Protein AF-A0A6I5YPB0-F1 (afdb_monomer_lite)

Foldseek 3Di:
DCVQQQLVLQVQADPVRAGHADPQGQIGSNRHHPVQQCVLCVLLVHHDDPVCCRPPRVSVSSSSVSQLVVLCVVPVASLSSQQDSVVDDVCVVVCHTQNVLVVCCVVPNDDSLVRGDPVSNVSSQSSCVSVVNHDPRDCQQAPPLVVQLVVLVVCCVVVVNDPVRSVVSNVVSVVSRVVSVVVLVVLQVVLLVQQVVQCVVCPLPLQDSCSSPPSLVSHDPVSNVVSNVSNPVSNVVVVVVLQADPPDPVLLVLLLCCLQQVPVSLVDDCVVCCRVHDPVSSVVSVVSSVLCVPLNVLVSVLLSVLCVVVCVVVVNDDDSSLSSLLSVQLSVQLCVVCVSPVHDDDSVSSVVSNCQQQPWAWADDPPDDTDTDGQSPADPPRQDWLVRGPPVLLVVLQVVCCVVPVRDGDDRVSSRVVCCVRHHHRD

Structure (mmCIF, N/CA/C/O backbone):
data_AF-A0A6I5YPB0-F1
#
_entry.id   AF-A0A6I5YPB0-F1
#
loop_
_atom_site.group_PDB
_atom_site.id
_atom_site.type_symbol
_atom_site.label_atom_id
_atom_site.label_alt_id
_atom_site.label_comp_id
_atom_site.label_asym_id
_atom_site.label_entity_id
_atom_site.label_seq_id
_atom_site.pdbx_PDB_ins_code
_atom_site.Cartn_x
_atom_site.Cartn_y
_atom_site.Cartn_z
_atom_site.occupancy
_atom_site.B_iso_or_equiv
_atom_site.auth_seq_id
_atom_site.auth_comp_id
_atom_site.auth_asym_id
_atom_site.auth_atom_id
_atom_site.pdbx_PDB_model_num
ATOM 1 N N . MET A 1 1 ? 25.746 8.064 -40.274 1.00 67.19 1 MET A N 1
ATOM 2 C CA . MET A 1 1 ? 26.489 7.839 -39.007 1.00 67.19 1 MET A CA 1
ATOM 3 C C . MET A 1 1 ? 27.954 7.480 -39.244 1.00 67.19 1 MET A C 1
ATOM 5 O O . MET A 1 1 ? 28.803 8.087 -38.612 1.00 67.19 1 MET A O 1
ATOM 9 N N . PHE A 1 2 ? 28.279 6.560 -40.158 1.00 75.19 2 PHE A N 1
ATOM 10 C CA . PHE A 1 2 ? 29.669 6.166 -40.417 1.00 75.19 2 PHE A CA 1
ATOM 11 C C . PHE A 1 2 ? 30.533 7.300 -41.015 1.00 75.19 2 PHE A C 1
ATOM 13 O O . PHE A 1 2 ? 31.478 7.748 -40.372 1.00 75.19 2 PHE A O 1
ATOM 20 N N . THR A 1 3 ? 30.154 7.856 -42.171 1.00 72.06 3 THR A N 1
ATOM 21 C CA . THR A 1 3 ? 30.934 8.895 -42.883 1.00 72.06 3 THR A CA 1
ATOM 22 C C . THR A 1 3 ? 31.117 10.195 -42.097 1.00 72.06 3 THR A C 1
ATOM 24 O O . THR A 1 3 ? 32.175 10.807 -42.147 1.00 72.06 3 THR A O 1
ATOM 27 N N . HIS A 1 4 ? 30.099 10.610 -41.343 1.00 68.31 4 HIS A N 1
ATOM 28 C CA . HIS A 1 4 ? 30.107 11.874 -40.592 1.00 68.31 4 HIS A CA 1
ATOM 29 C C . HIS A 1 4 ? 30.529 11.709 -39.123 1.00 68.31 4 HIS A C 1
ATOM 31 O O . HIS A 1 4 ? 30.942 12.673 -38.483 1.00 68.31 4 HIS A O 1
ATOM 37 N N . GLY A 1 5 ? 30.430 10.490 -38.584 1.00 76.38 5 GLY A N 1
ATOM 38 C CA . GLY A 1 5 ? 30.733 10.184 -37.188 1.00 76.38 5 GLY A CA 1
ATOM 39 C C . GLY A 1 5 ? 32.064 9.458 -37.012 1.00 76.38 5 GLY A C 1
ATOM 40 O O . GLY A 1 5 ? 32.921 9.965 -36.302 1.00 76.38 5 GLY A O 1
ATOM 41 N N . ILE A 1 6 ? 32.250 8.301 -37.658 1.00 86.81 6 ILE A N 1
ATOM 42 C CA . ILE A 1 6 ? 33.426 7.427 -37.485 1.00 86.81 6 ILE A CA 1
ATOM 43 C C . ILE A 1 6 ? 34.633 7.953 -38.271 1.00 86.81 6 ILE A C 1
ATOM 45 O O . ILE A 1 6 ? 35.666 8.246 -37.678 1.00 86.81 6 ILE A O 1
ATOM 49 N N . VAL A 1 7 ? 34.500 8.142 -39.588 1.00 86.25 7 VAL A N 1
ATOM 50 C CA . VAL A 1 7 ? 35.623 8.521 -40.476 1.00 86.25 7 VAL A CA 1
ATOM 51 C C . VAL A 1 7 ? 36.384 9.770 -39.990 1.00 86.25 7 VAL A C 1
ATOM 53 O O . VAL A 1 7 ? 37.617 9.748 -39.963 1.00 86.25 7 VAL A O 1
ATOM 56 N N . PRO A 1 8 ? 35.717 10.844 -39.517 1.00 83.94 8 PRO A N 1
ATOM 57 C CA . PRO A 1 8 ? 36.418 12.032 -39.033 1.00 83.94 8 PRO A CA 1
ATOM 58 C C . PRO A 1 8 ? 37.104 11.856 -37.667 1.00 83.94 8 PRO A C 1
ATOM 60 O O . PRO A 1 8 ? 37.875 12.727 -37.266 1.00 83.94 8 PRO A O 1
ATOM 63 N N . ILE A 1 9 ? 36.784 10.796 -36.917 1.00 89.31 9 ILE A N 1
ATOM 64 C CA . ILE A 1 9 ? 37.477 10.422 -35.671 1.00 89.31 9 ILE A CA 1
ATOM 65 C C . ILE A 1 9 ? 38.691 9.559 -35.995 1.00 89.31 9 ILE A C 1
ATOM 67 O O . ILE A 1 9 ? 39.749 9.772 -35.412 1.00 89.31 9 ILE A O 1
ATOM 71 N N . GLU A 1 10 ? 38.541 8.630 -36.941 1.00 89.19 10 GLU A N 1
ATOM 72 C CA . GLU A 1 10 ? 39.616 7.735 -37.367 1.00 89.19 10 GLU A CA 1
ATOM 73 C C . GLU A 1 10 ? 40.774 8.492 -38.021 1.00 89.19 10 GLU A C 1
ATOM 75 O O . GLU A 1 10 ? 41.936 8.146 -37.815 1.00 89.19 10 GLU A O 1
ATOM 80 N N . GLY A 1 11 ? 40.474 9.550 -38.786 1.00 83.00 11 GLY A N 1
ATOM 81 C CA . GLY A 1 11 ? 41.483 10.494 -39.279 1.00 83.00 11 GLY A CA 1
ATOM 82 C C . GLY A 1 11 ? 42.599 9.841 -40.102 1.00 83.00 11 GLY A C 1
ATOM 83 O O . GLY A 1 11 ? 43.700 10.377 -40.187 1.00 83.00 11 GLY A O 1
ATOM 84 N N . GLY A 1 12 ? 42.333 8.675 -40.695 1.00 85.69 12 GLY A N 1
ATOM 85 C CA . GLY A 1 12 ? 43.351 7.792 -41.258 1.00 85.69 12 GLY A CA 1
ATOM 86 C C . GLY A 1 12 ? 43.880 8.182 -42.640 1.00 85.69 12 GLY A C 1
ATOM 87 O O . GLY A 1 12 ? 44.481 7.348 -43.317 1.00 85.69 12 GLY A O 1
ATOM 88 N N . THR A 1 13 ? 43.679 9.436 -43.050 1.00 87.06 13 THR A N 1
ATOM 89 C CA . THR A 1 13 ? 44.161 10.004 -44.314 1.00 87.06 13 THR A CA 1
ATOM 90 C C . THR A 1 13 ? 45.046 11.215 -44.020 1.00 87.06 13 THR A C 1
ATOM 92 O O . THR A 1 13 ? 44.623 12.171 -43.372 1.00 87.06 13 THR A O 1
ATOM 95 N N . GLY A 1 14 ? 46.296 11.181 -44.485 1.00 80.62 14 GLY A N 1
ATOM 96 C CA . GLY A 1 14 ? 47.261 12.267 -44.329 1.00 80.62 14 GLY A CA 1
ATOM 97 C C . GLY A 1 14 ? 46.956 13.479 -45.217 1.00 80.62 14 GLY A C 1
ATOM 98 O O . GLY A 1 14 ? 46.127 13.424 -46.120 1.00 80.62 14 GLY A O 1
ATOM 99 N N . LYS A 1 15 ? 47.684 14.584 -44.998 1.00 79.00 15 LYS A N 1
ATOM 100 C CA . LYS A 1 15 ? 47.468 15.882 -45.682 1.00 79.00 15 LYS A CA 1
ATOM 101 C C . LYS A 1 15 ? 47.541 15.836 -47.217 1.00 79.00 15 LYS A C 1
ATOM 103 O O . LYS A 1 15 ? 47.048 16.739 -47.876 1.00 79.00 15 LYS A O 1
ATOM 108 N N . ASN A 1 16 ? 48.175 14.814 -47.775 1.00 78.50 16 ASN A N 1
ATOM 109 C CA . ASN A 1 16 ? 48.358 14.573 -49.209 1.00 78.50 16 ASN A CA 1
ATOM 110 C C . ASN A 1 16 ? 47.563 13.354 -49.719 1.00 78.50 16 ASN A C 1
ATOM 112 O O . ASN A 1 16 ? 47.864 12.836 -50.790 1.00 78.50 16 ASN A O 1
ATOM 116 N N . GLY A 1 17 ? 46.586 12.868 -48.950 1.00 76.19 17 GLY A N 1
ATOM 117 C CA . GLY A 1 17 ? 45.724 11.751 -49.343 1.00 76.19 17 GLY A CA 1
ATOM 118 C C . GLY A 1 17 ? 46.291 10.356 -49.058 1.00 76.19 17 GLY A C 1
ATOM 119 O O . GLY A 1 17 ? 45.617 9.366 -49.325 1.00 76.19 17 GLY A O 1
ATOM 120 N N . GLN A 1 18 ? 47.502 10.247 -48.503 1.00 86.25 18 GLN A N 1
ATOM 121 C CA . GLN A 1 18 ? 48.101 8.952 -48.163 1.00 86.25 18 GLN A CA 1
ATOM 122 C C . GLN A 1 18 ? 47.405 8.285 -46.970 1.00 86.25 18 GLN A C 1
ATOM 124 O O . GLN A 1 18 ? 46.996 8.957 -46.022 1.00 86.25 18 GLN A O 1
ATOM 129 N N . PHE A 1 19 ? 47.330 6.958 -46.970 1.00 93.38 19 PHE A N 1
ATOM 130 C CA . PHE A 1 19 ? 46.773 6.218 -45.840 1.00 93.38 19 PHE A CA 1
ATOM 131 C C . PHE A 1 19 ? 47.723 6.247 -44.645 1.00 93.38 19 PHE A C 1
ATOM 133 O O . PHE A 1 19 ? 48.928 6.030 -44.777 1.00 93.38 19 PHE A O 1
ATOM 140 N N . LEU A 1 20 ? 47.167 6.485 -43.463 1.00 93.38 20 LEU A N 1
ATOM 141 C CA . LEU A 1 20 ? 47.879 6.397 -42.197 1.00 93.38 20 LEU A CA 1
ATOM 142 C C . LEU A 1 20 ? 47.667 5.015 -41.579 1.00 93.38 20 LEU A C 1
ATOM 144 O O . LEU A 1 20 ? 46.605 4.406 -41.728 1.00 93.38 20 LEU A O 1
ATOM 148 N N . THR A 1 21 ? 48.692 4.529 -40.879 1.00 93.00 21 THR A N 1
ATOM 149 C CA . THR A 1 21 ? 48.624 3.287 -40.102 1.00 93.00 21 THR A CA 1
ATOM 150 C C . THR A 1 21 ? 48.736 3.608 -38.615 1.00 93.00 21 THR A C 1
ATOM 152 O O . THR A 1 21 ? 49.686 4.283 -38.214 1.00 93.00 21 THR A O 1
ATOM 155 N N . SER A 1 22 ? 47.788 3.152 -37.794 1.00 89.50 22 SER A N 1
ATOM 156 C CA . SER A 1 22 ? 47.845 3.365 -36.343 1.00 89.50 22 SER A CA 1
ATOM 157 C C . SER A 1 22 ? 48.961 2.541 -35.688 1.00 89.50 22 SER A C 1
ATOM 159 O O . SER A 1 22 ? 49.392 1.530 -36.246 1.00 89.50 22 SER A O 1
ATOM 161 N N . PRO A 1 23 ? 49.379 2.875 -34.450 1.00 87.06 23 PRO A N 1
ATOM 162 C CA . PRO A 1 23 ? 50.324 2.052 -33.689 1.00 87.06 23 PRO A CA 1
ATOM 163 C C . PRO A 1 23 ? 49.866 0.598 -33.487 1.00 87.06 23 PRO A C 1
ATOM 165 O O . PRO A 1 23 ? 50.692 -0.289 -33.294 1.00 87.06 23 PRO A O 1
ATOM 168 N N . LYS A 1 24 ? 48.549 0.350 -33.531 1.00 84.38 24 LYS A N 1
ATOM 169 C CA . LYS A 1 24 ? 47.941 -0.985 -33.417 1.00 84.38 24 LYS A CA 1
ATOM 170 C C . LYS A 1 24 ? 47.823 -1.698 -34.777 1.00 84.38 24 LYS A C 1
ATOM 172 O O . LYS A 1 24 ? 47.435 -2.860 -34.809 1.00 84.38 24 LYS A O 1
ATOM 177 N N . GLY A 1 25 ? 48.172 -1.034 -35.882 1.00 89.38 25 GLY A N 1
ATOM 178 C CA . GLY A 1 25 ? 48.197 -1.604 -37.232 1.00 89.38 25 GLY A CA 1
ATOM 179 C C . GLY A 1 25 ? 46.930 -1.387 -38.064 1.00 89.38 25 GLY A C 1
ATOM 180 O O . GLY A 1 25 ? 46.803 -2.007 -39.116 1.00 89.38 25 GLY A O 1
ATOM 181 N N . ALA A 1 26 ? 46.001 -0.537 -37.620 1.00 91.56 26 ALA A N 1
ATOM 182 C CA . ALA A 1 26 ? 44.804 -0.166 -38.382 1.00 91.56 26 ALA A CA 1
ATOM 183 C C . ALA A 1 26 ? 45.164 0.742 -39.568 1.00 91.56 26 ALA A C 1
ATOM 185 O O . ALA A 1 26 ? 46.034 1.590 -39.404 1.00 91.56 26 ALA A O 1
ATOM 186 N N . ILE A 1 27 ? 44.533 0.586 -40.739 1.00 94.12 27 ILE A N 1
ATOM 187 C CA . ILE A 1 27 ? 44.989 1.234 -41.985 1.00 94.12 27 ILE A CA 1
ATOM 188 C C . ILE A 1 27 ? 43.887 2.055 -42.654 1.00 94.12 27 ILE A C 1
ATOM 190 O O . ILE A 1 27 ? 42.758 1.586 -42.819 1.00 94.12 27 ILE A O 1
ATOM 194 N N . GLY A 1 28 ? 44.266 3.240 -43.140 1.00 93.12 28 GLY A N 1
ATOM 195 C CA . GLY A 1 28 ? 43.481 4.025 -44.090 1.00 93.12 28 GLY A CA 1
ATOM 196 C C . GLY A 1 28 ? 42.329 4.809 -43.461 1.00 93.12 28 GLY A C 1
ATOM 197 O O . GLY A 1 28 ? 42.215 4.843 -42.236 1.00 93.12 28 GLY A O 1
ATOM 198 N N . PRO A 1 29 ? 41.482 5.461 -44.275 1.00 89.50 29 PRO A N 1
ATOM 199 C CA . PRO A 1 29 ? 40.473 6.425 -43.826 1.00 89.50 29 PRO A CA 1
ATOM 200 C C . PRO A 1 29 ? 39.497 5.877 -42.781 1.00 89.50 29 PRO A C 1
ATOM 202 O O . PRO A 1 29 ? 39.065 6.624 -41.907 1.00 89.50 29 PRO A O 1
ATOM 205 N N . ALA A 1 30 ? 39.165 4.587 -42.843 1.00 93.94 30 ALA A N 1
ATOM 206 C CA . ALA A 1 30 ? 38.279 3.938 -41.883 1.00 93.94 30 ALA A CA 1
ATOM 207 C C . ALA A 1 30 ? 39.012 3.243 -40.721 1.00 93.94 30 ALA A C 1
ATOM 209 O O . ALA A 1 30 ? 38.348 2.678 -39.852 1.00 93.94 30 ALA A O 1
ATOM 210 N N . GLN A 1 31 ? 40.353 3.243 -40.723 1.00 94.38 31 GLN A N 1
ATOM 211 C CA . GLN A 1 31 ? 41.203 2.551 -39.745 1.00 94.38 31 GLN A CA 1
ATOM 212 C C . GLN A 1 31 ? 40.743 1.103 -39.500 1.00 94.38 31 GLN A C 1
ATOM 214 O O . GLN A 1 31 ? 40.580 0.638 -38.372 1.00 94.38 31 GLN A O 1
ATOM 219 N N . VAL A 1 32 ? 40.532 0.356 -40.583 1.00 92.56 32 VAL A N 1
ATOM 220 C CA . VAL A 1 32 ? 40.175 -1.063 -40.490 1.00 92.56 32 VAL A CA 1
ATOM 221 C C . VAL A 1 32 ? 41.425 -1.862 -40.108 1.00 92.56 32 VAL A C 1
ATOM 223 O O . VAL A 1 32 ? 42.528 -1.561 -40.557 1.00 92.56 32 VAL A O 1
ATOM 226 N N . MET A 1 33 ? 41.274 -2.870 -39.247 1.00 92.94 33 MET A N 1
ATOM 227 C CA . MET A 1 33 ? 42.373 -3.755 -38.848 1.00 92.94 33 MET A CA 1
ATOM 228 C C . MET A 1 33 ? 42.638 -4.821 -39.924 1.00 92.94 33 MET A C 1
ATOM 230 O O . MET A 1 33 ? 41.672 -5.388 -40.438 1.00 92.94 33 MET A O 1
ATOM 234 N N . PRO A 1 34 ? 43.900 -5.216 -40.191 1.00 92.12 34 PRO A N 1
ATOM 235 C CA . PRO A 1 34 ? 44.216 -6.255 -41.176 1.00 92.12 34 PRO A CA 1
ATOM 236 C C . PRO A 1 34 ? 43.495 -7.584 -40.922 1.00 92.12 34 PRO A C 1
ATOM 238 O O . PRO A 1 34 ? 43.039 -8.222 -41.862 1.00 92.12 34 PRO A O 1
ATOM 241 N N . GLY A 1 35 ? 43.330 -7.976 -39.653 1.00 89.81 35 GLY A N 1
ATOM 242 C CA . GLY A 1 35 ? 42.583 -9.185 -39.286 1.00 89.81 35 GLY A CA 1
ATOM 243 C C . GLY A 1 35 ? 41.067 -9.079 -39.501 1.00 89.81 35 GLY A C 1
ATOM 244 O O . GLY A 1 35 ? 40.408 -10.093 -39.694 1.00 89.81 35 GLY A O 1
ATOM 245 N N . THR A 1 36 ? 40.511 -7.864 -39.500 1.00 89.88 36 THR A N 1
ATOM 246 C CA . THR A 1 36 ? 39.080 -7.600 -39.740 1.00 89.88 36 THR A CA 1
ATOM 247 C C . THR A 1 36 ? 38.774 -7.425 -41.225 1.00 89.88 36 THR A C 1
ATOM 249 O O . THR A 1 36 ? 37.665 -7.708 -41.671 1.00 89.88 36 THR A O 1
ATOM 252 N N . ALA A 1 37 ? 39.747 -6.952 -41.999 1.00 93.31 37 ALA A N 1
ATOM 253 C CA . ALA A 1 37 ? 39.546 -6.493 -43.364 1.00 93.31 37 ALA A CA 1
ATOM 254 C C . ALA A 1 37 ? 38.980 -7.571 -44.329 1.00 93.31 37 ALA A C 1
ATOM 256 O O . ALA A 1 37 ? 38.069 -7.236 -45.091 1.00 93.31 37 ALA A O 1
ATOM 257 N N . PRO A 1 38 ? 39.380 -8.862 -44.260 1.00 94.69 38 PRO A N 1
ATOM 258 C CA . PRO A 1 38 ? 38.758 -9.916 -45.068 1.00 94.69 38 PRO A CA 1
ATOM 259 C C . PRO A 1 38 ? 37.281 -10.165 -44.728 1.00 94.69 38 PRO A C 1
ATOM 261 O O . PRO A 1 38 ? 36.459 -10.352 -45.626 1.00 94.69 38 PRO A O 1
ATOM 264 N N . GLU A 1 39 ? 36.918 -10.143 -43.440 1.00 92.88 39 GLU A N 1
ATOM 265 C CA . GLU A 1 39 ? 35.519 -10.278 -43.011 1.00 92.88 39 GLU A CA 1
ATOM 266 C C . GLU A 1 39 ? 34.701 -9.060 -43.457 1.00 92.88 39 GLU A C 1
ATOM 268 O O . GLU A 1 39 ? 33.607 -9.206 -43.999 1.00 92.88 39 GLU A O 1
ATOM 273 N N . ALA A 1 40 ? 35.256 -7.860 -43.281 1.00 93.06 40 ALA A N 1
ATOM 274 C CA . ALA A 1 40 ? 34.640 -6.607 -43.695 1.00 93.06 40 ALA A CA 1
ATOM 275 C C . ALA A 1 40 ? 34.367 -6.558 -45.206 1.00 93.06 40 ALA A C 1
ATOM 277 O O . ALA A 1 40 ? 33.288 -6.134 -45.611 1.00 93.06 40 ALA A O 1
ATOM 278 N N . ALA A 1 41 ? 35.287 -7.058 -46.039 1.00 93.56 41 ALA A N 1
ATOM 279 C CA . ALA A 1 41 ? 35.070 -7.155 -47.482 1.00 93.56 41 ALA A CA 1
ATOM 280 C C . ALA A 1 41 ? 33.888 -8.078 -47.814 1.00 93.56 41 ALA A C 1
ATOM 282 O O . ALA A 1 41 ? 33.017 -7.703 -48.597 1.00 93.56 41 ALA A O 1
ATOM 283 N N . LYS A 1 42 ? 33.786 -9.235 -47.142 1.00 92.81 42 LYS A N 1
ATOM 284 C CA . LYS A 1 42 ? 32.639 -10.143 -47.292 1.00 92.81 42 LYS A CA 1
ATOM 285 C C . LYS A 1 42 ? 31.323 -9.476 -46.881 1.00 92.81 42 LYS A C 1
ATOM 287 O O . LYS A 1 42 ? 30.326 -9.634 -47.580 1.00 92.81 42 LYS A O 1
ATOM 292 N N . LEU A 1 43 ? 31.315 -8.732 -45.773 1.00 87.81 43 LEU A N 1
ATOM 293 C CA . LEU A 1 43 ? 30.141 -7.981 -45.304 1.00 87.81 43 LEU A CA 1
ATOM 294 C C . LEU A 1 43 ? 29.737 -6.873 -46.285 1.00 87.81 43 LEU A C 1
ATOM 296 O O . LEU A 1 43 ? 28.549 -6.630 -46.467 1.00 87.81 43 LEU A O 1
ATOM 300 N N . ALA A 1 44 ? 30.714 -6.243 -46.939 1.00 85.94 44 ALA A N 1
ATOM 301 C CA . ALA A 1 44 ? 30.501 -5.228 -47.968 1.00 85.94 44 ALA A CA 1
ATOM 302 C C . ALA A 1 44 ? 30.072 -5.813 -49.330 1.00 85.94 44 ALA A C 1
ATOM 304 O O . ALA A 1 44 ? 29.805 -5.056 -50.259 1.00 85.94 44 ALA A O 1
ATOM 305 N N . GLY A 1 45 ? 30.034 -7.144 -49.483 1.00 88.00 45 GLY A N 1
ATOM 306 C CA . GLY A 1 45 ? 29.764 -7.797 -50.768 1.00 88.00 45 GLY A CA 1
ATOM 307 C C . GLY A 1 45 ? 30.911 -7.671 -51.780 1.00 88.00 45 GLY A C 1
ATOM 308 O O . GLY A 1 45 ? 30.690 -7.799 -52.982 1.00 88.00 45 GLY A O 1
ATOM 309 N N . LEU A 1 46 ? 32.134 -7.417 -51.309 1.00 91.94 46 LEU A N 1
ATOM 310 C CA . LEU A 1 46 ? 33.333 -7.230 -52.123 1.00 91.94 46 LEU A CA 1
ATOM 311 C C . LEU A 1 46 ? 34.260 -8.449 -52.023 1.00 91.94 46 LEU A C 1
ATOM 313 O O . LEU A 1 46 ? 34.360 -9.106 -50.986 1.00 91.94 46 LEU A O 1
ATOM 317 N N . SER A 1 47 ? 34.985 -8.738 -53.105 1.00 94.38 47 SER A N 1
ATOM 318 C CA . SER A 1 47 ? 36.083 -9.713 -53.062 1.00 94.38 47 SER A CA 1
ATOM 319 C C . SER A 1 47 ? 37.279 -9.109 -52.332 1.00 94.38 47 SER A C 1
ATOM 321 O O . SER A 1 47 ? 37.661 -7.985 -52.647 1.00 94.38 47 SER A O 1
ATOM 323 N N . TRP A 1 48 ? 37.867 -9.850 -51.387 1.00 96.62 48 TRP A N 1
ATOM 324 C CA . TRP A 1 48 ? 39.027 -9.388 -50.623 1.00 96.62 48 TRP A CA 1
ATOM 325 C C . TRP A 1 48 ? 40.227 -9.089 -51.534 1.00 96.62 48 TRP A C 1
ATOM 327 O O . TRP A 1 48 ? 40.720 -9.973 -52.230 1.00 96.62 48 TRP A O 1
ATOM 337 N N . ASP A 1 49 ? 40.706 -7.848 -51.476 1.00 96.62 49 ASP A N 1
ATOM 338 C CA . ASP A 1 49 ? 41.867 -7.345 -52.204 1.00 96.62 49 ASP A CA 1
ATOM 339 C C . ASP A 1 49 ? 42.754 -6.537 -51.238 1.00 96.62 49 ASP A C 1
ATOM 341 O O . ASP A 1 49 ? 42.394 -5.440 -50.798 1.00 96.62 49 ASP A O 1
ATOM 345 N N . GLU A 1 50 ? 43.910 -7.101 -50.870 1.00 95.44 50 GLU A N 1
ATOM 346 C CA . GLU A 1 50 ? 44.834 -6.471 -49.919 1.00 95.44 50 GLU A CA 1
ATOM 347 C C . GLU A 1 50 ? 45.463 -5.187 -50.481 1.00 95.44 50 GLU A C 1
ATOM 349 O O . GLU A 1 50 ? 45.714 -4.240 -49.729 1.00 95.44 50 GLU A O 1
ATOM 354 N N . GLN A 1 51 ? 45.700 -5.130 -51.793 1.00 95.19 51 GLN A N 1
ATOM 355 C CA . GLN A 1 51 ? 46.276 -3.951 -52.422 1.00 95.19 51 GLN A CA 1
ATOM 356 C C . GLN A 1 51 ? 45.281 -2.792 -52.337 1.00 95.19 51 GLN A C 1
ATOM 358 O O . GLN A 1 51 ? 45.621 -1.736 -51.802 1.00 95.19 51 GLN A O 1
ATOM 363 N N . LYS A 1 52 ? 44.025 -3.011 -52.744 1.00 94.06 52 LYS A N 1
ATOM 364 C CA . LYS 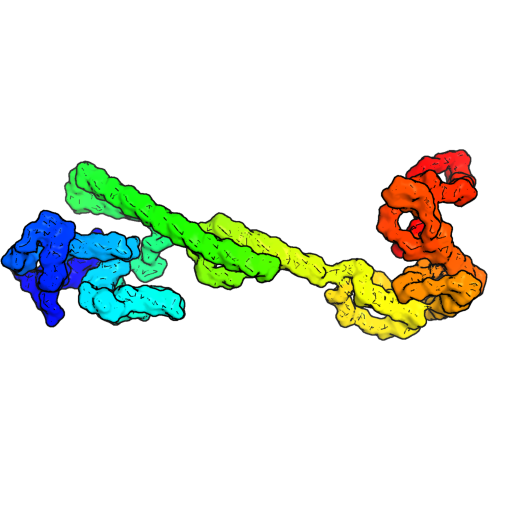A 1 52 ? 42.964 -1.995 -52.632 1.00 94.06 52 LYS A CA 1
ATOM 365 C C . LYS A 1 52 ? 42.677 -1.601 -51.191 1.00 94.06 52 LYS A C 1
ATOM 367 O O . LYS A 1 52 ? 42.499 -0.422 -50.913 1.00 94.06 52 LYS A O 1
ATOM 372 N N . TYR A 1 53 ? 42.712 -2.539 -50.249 1.00 96.06 53 TYR A N 1
ATOM 373 C CA . TYR A 1 53 ? 42.594 -2.224 -48.823 1.00 96.06 53 TYR A CA 1
ATOM 374 C C . TYR A 1 53 ? 43.625 -1.187 -48.341 1.00 96.06 53 TYR A C 1
ATOM 376 O O . TYR A 1 53 ? 43.304 -0.367 -47.474 1.00 96.06 53 TYR A O 1
ATOM 384 N N . ARG A 1 54 ? 44.837 -1.195 -48.914 1.00 94.19 54 ARG A N 1
ATOM 385 C CA . ARG A 1 54 ? 45.944 -0.297 -48.549 1.00 94.19 54 ARG A CA 1
ATOM 386 C C . ARG A 1 54 ? 46.043 0.963 -49.408 1.00 94.19 54 ARG A C 1
ATOM 388 O O . ARG A 1 54 ? 46.720 1.896 -48.984 1.00 94.19 54 ARG A O 1
ATOM 395 N N . THR A 1 55 ? 45.432 0.993 -50.594 1.00 89.31 55 THR A N 1
ATOM 396 C CA . THR A 1 55 ? 45.637 2.090 -51.559 1.00 89.31 55 THR A CA 1
ATOM 397 C C . THR A 1 55 ? 44.360 2.724 -52.102 1.00 89.31 55 THR A C 1
ATOM 399 O O . THR A 1 55 ? 44.432 3.823 -52.643 1.00 89.31 55 THR A O 1
ATOM 402 N N . ASP A 1 56 ? 43.205 2.066 -51.997 1.00 93.06 56 ASP A N 1
ATOM 403 C CA . ASP A 1 56 ? 41.936 2.542 -52.553 1.00 93.06 56 ASP A CA 1
ATOM 404 C C . ASP A 1 56 ? 41.019 3.083 -51.448 1.00 93.06 56 ASP A C 1
ATOM 406 O O . ASP A 1 56 ? 40.588 2.371 -50.536 1.00 93.06 56 ASP A O 1
ATOM 410 N N . HIS A 1 57 ? 40.732 4.383 -51.530 1.00 90.00 57 HIS A N 1
ATOM 411 C CA . HIS A 1 57 ? 39.945 5.110 -50.536 1.00 90.00 57 HIS A CA 1
ATOM 412 C C . HIS A 1 57 ? 38.502 4.607 -50.439 1.00 90.00 57 HIS A C 1
ATOM 414 O O . HIS A 1 57 ? 37.987 4.433 -49.335 1.00 90.00 57 HIS A O 1
ATOM 420 N N . GLY A 1 58 ? 37.853 4.356 -51.579 1.00 84.88 58 GLY A N 1
ATOM 421 C CA . GLY A 1 58 ? 36.471 3.880 -51.614 1.00 84.88 58 GLY A CA 1
ATOM 422 C C . GLY A 1 58 ? 36.353 2.470 -51.046 1.00 84.88 58 GLY A C 1
ATOM 423 O O . GLY A 1 58 ? 35.460 2.194 -50.248 1.00 84.88 58 GLY A O 1
ATOM 424 N N . TYR A 1 59 ? 37.307 1.606 -51.384 1.00 91.69 59 TYR A N 1
ATOM 425 C CA . TYR A 1 59 ? 37.382 0.246 -50.877 1.00 91.69 59 TYR A CA 1
ATOM 426 C C . TYR A 1 59 ? 37.572 0.239 -49.353 1.00 91.69 59 TYR A C 1
ATOM 428 O O . TYR A 1 59 ? 36.788 -0.381 -48.640 1.00 91.69 59 TYR A O 1
ATOM 436 N N . ASN A 1 60 ? 38.542 0.988 -48.816 1.00 95.62 60 ASN A N 1
ATOM 437 C CA . ASN A 1 60 ? 38.778 1.041 -47.367 1.00 95.62 60 ASN A CA 1
ATOM 438 C C . ASN A 1 60 ? 37.560 1.577 -46.585 1.00 95.62 60 ASN A C 1
ATOM 440 O O . ASN A 1 60 ? 37.201 1.013 -45.548 1.00 95.62 60 ASN A O 1
ATOM 444 N N . LEU A 1 61 ? 36.881 2.605 -47.109 1.00 91.44 61 LEU A N 1
ATOM 445 C CA . LEU A 1 61 ? 35.643 3.117 -46.518 1.00 91.44 61 LEU A CA 1
ATOM 446 C C . LEU A 1 61 ? 34.507 2.093 -46.543 1.00 91.44 61 LEU A C 1
ATOM 448 O O . LEU A 1 61 ? 33.856 1.912 -45.517 1.00 91.44 61 LEU A O 1
ATOM 452 N N . ALA A 1 62 ? 34.296 1.396 -47.664 1.00 88.25 62 ALA A N 1
ATOM 453 C CA . ALA A 1 62 ? 33.251 0.379 -47.783 1.00 88.25 62 ALA A CA 1
ATOM 454 C C . ALA A 1 62 ? 33.443 -0.761 -46.769 1.00 88.25 62 ALA A C 1
ATOM 456 O O . ALA A 1 62 ? 32.482 -1.240 -46.167 1.00 88.25 62 ALA A O 1
ATOM 457 N N . LEU A 1 63 ? 34.696 -1.161 -46.526 1.00 95.19 63 LEU A N 1
ATOM 458 C CA . LEU A 1 63 ? 35.036 -2.156 -45.510 1.00 95.19 63 LEU A CA 1
ATOM 459 C C . LEU A 1 63 ? 34.678 -1.657 -44.103 1.00 95.19 63 LEU A C 1
ATOM 461 O O . LEU A 1 63 ? 34.022 -2.366 -43.337 1.00 95.19 63 LEU A O 1
ATOM 465 N N . GLY A 1 64 ? 35.085 -0.435 -43.758 1.00 93.12 64 GLY A N 1
ATOM 466 C CA . GLY A 1 64 ? 34.766 0.151 -42.458 1.00 93.12 64 GLY A CA 1
ATOM 467 C C . GLY A 1 64 ? 33.265 0.333 -42.242 1.00 93.12 64 GLY A C 1
ATOM 468 O O . GLY A 1 64 ? 32.750 -0.001 -41.176 1.00 93.12 64 GLY A O 1
ATOM 469 N N . GLU A 1 65 ? 32.543 0.788 -43.264 1.00 89.38 65 GLU A N 1
ATOM 470 C CA . GLU A 1 65 ? 31.098 0.992 -43.199 1.00 89.38 65 GLU A CA 1
ATOM 471 C C . GLU A 1 65 ? 30.362 -0.326 -42.961 1.00 89.38 65 GLU A C 1
ATOM 473 O O . GLU A 1 65 ? 29.541 -0.421 -42.046 1.00 89.38 65 GLU A O 1
ATOM 478 N N . ALA A 1 66 ? 30.713 -1.369 -43.717 1.00 88.44 66 ALA A N 1
ATOM 479 C CA . ALA A 1 66 ? 30.135 -2.696 -43.553 1.00 88.44 66 ALA A CA 1
ATOM 480 C C . ALA A 1 66 ? 30.438 -3.290 -42.168 1.00 88.44 66 ALA A C 1
ATOM 482 O O . ALA A 1 66 ? 29.569 -3.900 -41.536 1.00 88.44 66 ALA A O 1
ATOM 483 N N . TYR A 1 67 ? 31.650 -3.072 -41.653 1.00 93.00 67 TYR A N 1
ATOM 484 C CA . TYR A 1 67 ? 32.008 -3.516 -40.310 1.00 93.00 67 TYR A CA 1
ATOM 485 C C . TYR A 1 67 ? 31.236 -2.750 -39.224 1.00 93.00 67 TYR A C 1
ATOM 487 O O . TYR A 1 67 ? 30.701 -3.370 -38.304 1.00 93.00 67 TYR A O 1
ATOM 495 N N . TYR A 1 68 ? 31.090 -1.427 -39.338 1.00 91.44 68 TYR A N 1
ATOM 496 C CA . TYR A 1 68 ? 30.264 -0.638 -38.418 1.00 91.44 68 TYR A CA 1
ATOM 497 C C . TYR A 1 68 ? 28.790 -1.060 -38.466 1.00 91.44 68 TYR A C 1
ATOM 499 O O . TYR A 1 68 ? 28.168 -1.234 -37.416 1.00 91.44 68 TYR A O 1
ATOM 507 N N . ALA A 1 69 ? 28.244 -1.301 -39.661 1.00 81.50 69 ALA A N 1
ATOM 508 C CA . ALA A 1 69 ? 26.873 -1.769 -39.843 1.00 81.50 69 ALA A CA 1
ATOM 509 C C . ALA A 1 69 ? 26.621 -3.110 -39.130 1.00 81.50 69 ALA A C 1
ATOM 511 O O . ALA A 1 69 ? 25.597 -3.266 -38.462 1.00 81.50 69 ALA A O 1
ATOM 512 N N . LYS A 1 70 ? 27.578 -4.048 -39.175 1.00 87.38 70 LYS A N 1
ATOM 513 C CA . LYS A 1 70 ? 27.521 -5.298 -38.393 1.00 87.38 70 LYS A CA 1
ATOM 514 C C . LYS A 1 70 ? 27.445 -5.027 -36.887 1.00 87.38 70 LYS A C 1
ATOM 516 O O . LYS A 1 70 ? 26.638 -5.651 -36.190 1.00 87.38 70 LYS A O 1
ATOM 521 N N . GLN A 1 71 ? 28.264 -4.111 -36.366 1.00 87.50 71 GLN A N 1
ATOM 522 C CA . GLN A 1 71 ? 28.238 -3.774 -34.937 1.00 87.50 71 GLN A CA 1
ATOM 523 C C . GLN A 1 71 ? 26.910 -3.117 -34.553 1.00 87.50 71 GLN A C 1
ATOM 525 O O . GLN A 1 71 ? 26.320 -3.476 -33.535 1.00 87.50 71 GLN A O 1
ATOM 530 N N . LEU A 1 72 ? 26.388 -2.227 -35.395 1.00 81.75 72 LEU A N 1
ATOM 531 C CA . LEU A 1 72 ? 25.080 -1.614 -35.189 1.00 81.75 72 LEU A CA 1
ATOM 532 C C . LEU A 1 72 ? 23.957 -2.654 -35.173 1.00 81.75 72 LEU A C 1
ATOM 534 O O . LEU A 1 72 ? 23.125 -2.623 -34.271 1.00 81.75 72 LEU A O 1
ATOM 538 N N . ALA A 1 73 ? 23.975 -3.620 -36.092 1.00 73.12 73 ALA A N 1
ATOM 539 C CA . ALA A 1 73 ? 23.026 -4.732 -36.088 1.00 73.12 73 ALA A CA 1
ATOM 540 C C . ALA A 1 73 ? 23.153 -5.611 -34.829 1.00 73.12 73 ALA A C 1
ATOM 542 O O . ALA A 1 73 ? 22.156 -6.110 -34.318 1.00 73.12 73 ALA A O 1
ATOM 543 N N . THR A 1 74 ? 24.371 -5.779 -34.306 1.00 77.12 74 THR A N 1
ATOM 544 C CA . THR A 1 74 ? 24.642 -6.610 -33.122 1.00 77.12 74 THR A CA 1
ATOM 545 C C . THR A 1 74 ? 24.163 -5.963 -31.823 1.00 77.12 74 THR A C 1
ATOM 547 O O . THR A 1 74 ? 23.670 -6.661 -30.940 1.00 77.12 74 THR A O 1
ATOM 550 N N . PHE A 1 75 ? 24.349 -4.650 -31.671 1.00 75.31 75 PHE A N 1
ATOM 551 C CA . PHE A 1 75 ? 24.095 -3.953 -30.405 1.00 75.31 75 PHE A CA 1
ATOM 552 C C . PHE A 1 75 ? 22.816 -3.111 -30.406 1.00 75.31 75 PHE A C 1
ATOM 554 O O . PHE A 1 75 ? 22.324 -2.767 -29.335 1.00 75.31 75 PHE A O 1
ATOM 561 N N . GLY A 1 76 ? 22.279 -2.758 -31.576 1.00 63.00 76 GLY A N 1
ATOM 562 C CA . GLY A 1 76 ? 21.056 -1.961 -31.717 1.00 63.00 76 GLY A CA 1
ATOM 563 C C . GLY A 1 76 ? 21.167 -0.502 -31.251 1.00 63.00 76 GLY A C 1
ATOM 564 O O . GLY A 1 76 ? 20.207 0.250 -31.404 1.00 63.00 76 GLY A O 1
ATOM 565 N N . ASP A 1 77 ? 22.318 -0.094 -30.709 1.00 71.00 77 ASP A N 1
ATOM 566 C CA . ASP A 1 77 ? 22.627 1.268 -30.270 1.00 71.00 77 ASP A CA 1
ATOM 567 C C . ASP A 1 77 ? 23.847 1.821 -31.036 1.00 71.00 77 ASP A C 1
ATOM 569 O O . ASP A 1 77 ? 24.909 1.190 -31.011 1.00 71.00 77 ASP A O 1
ATOM 573 N N . PRO A 1 78 ? 23.746 2.997 -31.687 1.00 75.12 78 PRO A N 1
ATOM 574 C CA . PRO A 1 78 ? 24.861 3.633 -32.388 1.00 75.12 78 PRO A CA 1
ATOM 575 C C . PRO A 1 78 ? 26.099 3.907 -31.530 1.00 75.12 78 PRO A C 1
ATOM 577 O O . PRO A 1 78 ? 27.215 3.811 -32.049 1.00 75.12 78 PRO A O 1
ATOM 580 N N . LEU A 1 79 ? 25.938 4.229 -30.239 1.00 82.81 79 LEU A N 1
ATOM 581 C CA . LEU A 1 79 ? 27.082 4.503 -29.360 1.00 82.81 79 LEU A CA 1
ATOM 582 C C . LEU A 1 79 ? 27.784 3.218 -28.924 1.00 82.81 79 LEU A C 1
ATOM 584 O O . LEU A 1 79 ? 29.012 3.163 -28.906 1.00 82.81 79 LEU A O 1
ATOM 588 N N . MET A 1 80 ? 27.029 2.165 -28.630 1.00 84.62 80 MET A N 1
ATOM 589 C CA . MET A 1 80 ? 27.553 0.816 -28.450 1.00 84.62 80 MET A CA 1
ATOM 590 C C . MET A 1 80 ? 28.233 0.322 -29.732 1.00 84.62 80 MET A C 1
ATOM 592 O O . MET A 1 80 ? 29.342 -0.201 -29.678 1.00 84.62 80 MET A O 1
ATOM 596 N N . ALA A 1 81 ? 27.638 0.540 -30.903 1.00 87.88 81 ALA A N 1
ATOM 597 C CA . ALA A 1 81 ? 28.252 0.175 -32.175 1.00 87.88 81 ALA A CA 1
ATOM 598 C C . ALA A 1 81 ? 29.603 0.877 -32.373 1.00 87.88 81 ALA A C 1
ATOM 600 O O . ALA A 1 81 ? 30.580 0.225 -32.731 1.00 87.88 81 ALA A O 1
ATOM 601 N N . ALA A 1 82 ? 29.687 2.174 -32.058 1.00 89.94 82 ALA A N 1
ATOM 602 C CA . ALA A 1 82 ? 30.932 2.939 -32.106 1.00 89.94 82 ALA A CA 1
ATOM 603 C C . ALA A 1 82 ? 31.958 2.452 -31.068 1.00 89.94 82 ALA A C 1
ATOM 605 O O . ALA A 1 82 ? 33.129 2.269 -31.396 1.00 89.94 82 ALA A O 1
ATOM 606 N N . ALA A 1 83 ? 31.521 2.150 -29.841 1.00 91.19 83 ALA A N 1
ATOM 607 C CA . ALA A 1 83 ? 32.378 1.571 -28.806 1.00 91.19 83 ALA A CA 1
ATOM 608 C C . ALA A 1 83 ? 32.959 0.214 -29.240 1.00 91.19 83 ALA A C 1
ATOM 610 O O . ALA A 1 83 ? 34.134 -0.072 -29.021 1.00 91.19 83 ALA A O 1
ATOM 611 N N . ALA A 1 84 ? 32.136 -0.628 -29.867 1.00 90.25 84 ALA A N 1
ATOM 612 C CA . ALA A 1 84 ? 32.537 -1.934 -30.372 1.00 90.25 84 ALA A CA 1
ATOM 613 C C . ALA A 1 84 ? 33.397 -1.846 -31.641 1.00 90.25 84 ALA A C 1
ATOM 615 O O . ALA A 1 84 ? 34.226 -2.726 -31.871 1.00 90.25 84 ALA A O 1
ATOM 616 N N . TYR A 1 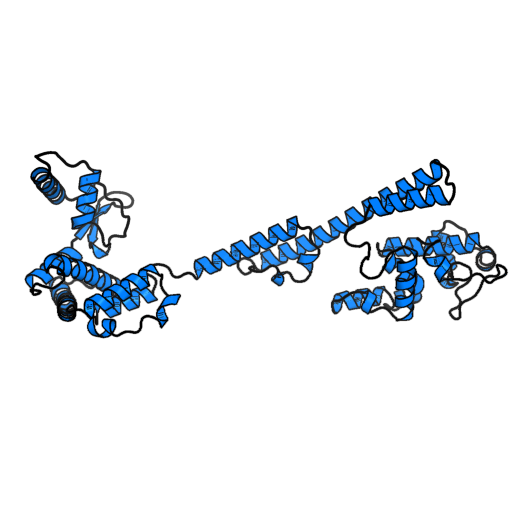85 ? 33.202 -0.810 -32.458 1.00 92.12 85 TYR A N 1
ATOM 617 C CA . TYR A 1 85 ? 34.046 -0.507 -33.610 1.00 92.12 85 TYR A CA 1
ATOM 618 C C . TYR A 1 85 ? 35.462 -0.145 -33.146 1.00 92.12 85 TYR A C 1
ATOM 620 O O . TYR A 1 85 ? 36.418 -0.813 -33.534 1.00 92.12 85 TYR A O 1
ATOM 628 N N . ASN A 1 86 ? 35.577 0.813 -32.219 1.00 92.62 86 ASN A N 1
ATOM 629 C CA . ASN A 1 86 ? 36.853 1.267 -31.661 1.00 92.62 86 ASN A CA 1
ATOM 630 C C . ASN A 1 86 ? 37.603 0.177 -30.878 1.00 92.62 86 ASN A C 1
ATOM 632 O O . ASN A 1 86 ? 38.818 0.046 -31.005 1.00 92.62 86 ASN A O 1
ATOM 636 N N . ALA A 1 87 ? 36.893 -0.620 -30.073 1.00 86.62 87 ALA A N 1
ATOM 637 C CA . ALA A 1 87 ? 37.525 -1.669 -29.273 1.00 86.62 87 ALA A CA 1
ATOM 638 C C . ALA A 1 87 ? 38.125 -2.803 -30.131 1.00 86.62 87 ALA A C 1
ATOM 640 O O . ALA A 1 87 ? 39.029 -3.510 -29.683 1.00 86.62 87 ALA A O 1
ATOM 641 N N . GLY A 1 88 ? 37.634 -2.982 -31.362 1.00 81.25 88 GLY A N 1
ATOM 642 C CA . GLY A 1 88 ? 38.090 -4.024 -32.276 1.00 81.25 88 GLY A CA 1
ATOM 643 C C . GLY A 1 88 ? 37.664 -5.451 -31.877 1.00 81.25 88 GLY A C 1
ATOM 644 O O . GLY A 1 88 ? 37.119 -5.692 -30.794 1.00 81.25 88 GLY A O 1
ATOM 645 N N . PRO A 1 89 ? 37.907 -6.441 -32.755 1.00 70.12 89 PRO A N 1
ATOM 646 C CA . PRO A 1 89 ? 37.428 -7.816 -32.567 1.00 70.12 89 PRO A CA 1
ATOM 647 C C . PRO A 1 89 ? 38.118 -8.552 -31.406 1.00 70.12 89 PRO A C 1
ATOM 649 O O . PRO A 1 89 ? 37.464 -9.290 -30.671 1.00 70.12 89 PRO A O 1
ATOM 652 N N . GLY A 1 90 ? 39.410 -8.298 -31.166 1.00 69.12 90 GLY A N 1
ATOM 653 C CA . GLY A 1 90 ? 40.172 -8.963 -30.100 1.00 69.12 90 GLY A CA 1
ATOM 654 C C . GLY A 1 90 ? 39.685 -8.632 -28.682 1.00 69.12 90 GLY A C 1
ATOM 655 O O . GLY A 1 90 ? 39.917 -9.401 -27.747 1.00 69.12 90 GLY A O 1
ATOM 656 N N . SER A 1 91 ? 38.971 -7.515 -28.502 1.00 70.50 91 SER A N 1
ATOM 657 C CA . SER A 1 91 ? 38.303 -7.213 -27.235 1.00 70.50 91 SER A CA 1
ATOM 658 C C . SER A 1 91 ? 37.067 -8.081 -27.005 1.00 70.50 91 SER A C 1
ATOM 660 O O . SER A 1 91 ? 36.815 -8.460 -25.859 1.00 70.50 91 SER A O 1
ATOM 662 N N . ALA A 1 92 ? 36.338 -8.448 -28.065 1.00 61.59 92 ALA A N 1
ATOM 663 C CA . ALA A 1 92 ? 35.156 -9.301 -27.971 1.00 61.59 92 ALA A CA 1
ATOM 664 C C . ALA A 1 92 ? 35.514 -10.727 -27.524 1.00 61.59 92 ALA A C 1
ATOM 666 O O . ALA A 1 92 ? 34.854 -11.259 -26.633 1.00 61.59 92 ALA A O 1
ATOM 667 N N . GLU A 1 93 ? 36.590 -11.301 -28.069 1.00 63.00 93 GLU A N 1
ATOM 668 C CA . GLU A 1 93 ? 37.085 -12.642 -27.708 1.00 63.00 93 GLU A CA 1
ATOM 669 C C . GLU A 1 93 ? 37.532 -12.731 -26.243 1.00 63.00 93 GLU A C 1
ATOM 671 O O . GLU A 1 93 ? 37.307 -13.735 -25.573 1.00 63.00 93 GLU A O 1
ATOM 676 N N . LYS A 1 94 ? 38.118 -11.653 -25.711 1.00 67.69 94 LYS A N 1
ATOM 677 C CA . LYS A 1 94 ? 38.609 -11.585 -24.325 1.00 67.69 94 LYS A CA 1
ATOM 678 C C . LYS A 1 94 ? 37.535 -11.176 -23.312 1.00 67.69 94 LYS A C 1
ATOM 680 O O . LYS A 1 94 ? 37.848 -11.004 -22.137 1.00 67.69 94 LYS A O 1
ATOM 685 N N . GLY A 1 95 ? 36.293 -10.941 -23.749 1.00 65.69 95 GLY A N 1
ATOM 686 C CA . GLY A 1 95 ? 35.234 -10.404 -22.885 1.00 65.69 95 GLY A CA 1
ATOM 687 C C . GLY A 1 95 ? 35.548 -9.004 -22.334 1.00 65.69 95 GLY A C 1
ATOM 688 O O . GLY A 1 95 ? 35.072 -8.629 -21.265 1.00 65.69 95 GLY A O 1
ATOM 689 N N . THR A 1 96 ? 36.369 -8.231 -23.047 1.00 74.00 96 THR A N 1
ATOM 690 C CA . THR A 1 96 ? 36.782 -6.861 -22.695 1.00 74.00 96 THR A CA 1
ATOM 691 C C . THR A 1 96 ? 36.105 -5.838 -23.621 1.00 74.00 96 THR A C 1
ATOM 693 O O . THR A 1 96 ? 35.258 -6.196 -24.442 1.00 74.00 96 THR A O 1
ATOM 696 N N . GLY A 1 97 ? 36.402 -4.543 -23.468 1.00 84.00 97 GLY A N 1
ATOM 697 C CA . GLY A 1 97 ? 35.741 -3.485 -24.243 1.00 84.00 97 GLY A CA 1
ATOM 698 C C . GLY A 1 97 ? 34.245 -3.386 -23.922 1.00 84.00 97 GLY A C 1
ATOM 699 O O . GLY A 1 97 ? 33.848 -3.535 -22.765 1.00 84.00 97 GLY A O 1
ATOM 700 N N . LEU A 1 98 ? 33.404 -3.162 -24.936 1.00 87.00 98 LEU A N 1
ATOM 701 C CA . LEU A 1 98 ? 31.969 -2.940 -24.732 1.00 87.00 98 LEU A CA 1
ATOM 702 C C . LEU A 1 98 ? 31.257 -4.121 -24.054 1.00 87.00 98 LEU A C 1
ATOM 704 O O . LEU A 1 98 ? 30.499 -3.919 -23.110 1.00 87.00 98 LEU A O 1
ATOM 708 N N . ARG A 1 99 ? 31.478 -5.358 -24.517 1.00 85.44 99 ARG A N 1
ATOM 709 C CA . ARG A 1 99 ? 30.774 -6.533 -23.968 1.00 85.44 99 ARG A CA 1
ATOM 710 C C . ARG A 1 99 ? 31.107 -6.748 -22.491 1.00 85.44 99 ARG A C 1
ATOM 712 O O . ARG A 1 99 ? 30.210 -7.017 -21.695 1.00 85.44 99 ARG A O 1
ATOM 719 N N . GLY A 1 100 ? 32.371 -6.553 -22.115 1.00 85.31 100 GLY A N 1
ATOM 720 C CA . GLY A 1 100 ? 32.795 -6.578 -20.714 1.00 85.31 100 GLY A CA 1
ATOM 721 C C . GLY A 1 100 ? 32.180 -5.448 -19.887 1.00 85.31 100 GLY A C 1
ATOM 722 O O . GLY A 1 100 ? 31.792 -5.661 -18.739 1.00 85.31 100 GLY A O 1
ATOM 723 N N . ALA A 1 101 ? 32.044 -4.258 -20.470 1.00 85.62 101 ALA A N 1
ATOM 724 C CA . ALA A 1 101 ? 31.413 -3.116 -19.821 1.00 85.62 101 ALA A CA 1
ATOM 725 C C . ALA A 1 101 ? 29.905 -3.337 -19.581 1.00 85.62 101 ALA A C 1
ATOM 727 O O . ALA A 1 101 ? 29.418 -3.084 -18.480 1.00 85.62 101 ALA A O 1
ATOM 728 N N . ILE A 1 102 ? 29.189 -3.908 -20.558 1.00 80.44 102 ILE A N 1
ATOM 729 C CA . ILE A 1 102 ? 27.780 -4.318 -20.422 1.00 80.44 102 ILE A CA 1
ATOM 730 C C . ILE A 1 102 ? 27.628 -5.379 -19.324 1.00 80.44 102 ILE A C 1
ATOM 732 O O . ILE A 1 102 ? 26.749 -5.264 -18.471 1.00 80.44 102 ILE A O 1
ATOM 736 N N . ALA A 1 103 ? 28.500 -6.392 -19.303 1.00 81.38 103 ALA A N 1
ATOM 737 C CA . ALA A 1 103 ? 28.465 -7.434 -18.278 1.00 81.38 103 ALA A CA 1
ATOM 738 C C . ALA A 1 103 ? 28.682 -6.864 -16.863 1.00 81.38 103 ALA A C 1
ATOM 740 O O . ALA A 1 103 ? 27.983 -7.251 -15.926 1.00 81.38 103 ALA A O 1
ATOM 741 N N . LYS A 1 104 ? 29.606 -5.904 -16.707 1.00 79.12 104 LYS A N 1
ATOM 742 C CA . LYS A 1 104 ? 29.843 -5.208 -15.432 1.00 79.12 104 LYS A CA 1
ATOM 743 C C . LYS A 1 104 ? 28.647 -4.362 -15.005 1.00 79.12 104 LYS A C 1
ATOM 745 O O . LYS A 1 104 ? 28.260 -4.463 -13.847 1.00 79.12 104 LYS A O 1
ATOM 750 N N . ALA A 1 105 ? 28.042 -3.606 -15.920 1.00 72.69 105 ALA A N 1
ATOM 751 C CA . ALA A 1 105 ? 26.839 -2.825 -15.636 1.00 72.69 105 ALA A CA 1
ATOM 752 C C . ALA A 1 105 ? 25.668 -3.721 -15.206 1.00 72.69 105 ALA A C 1
ATOM 754 O O . ALA A 1 105 ? 24.999 -3.436 -14.218 1.00 72.69 105 ALA A O 1
ATOM 755 N N . LYS A 1 106 ? 25.476 -4.869 -15.870 1.00 64.38 106 LYS A N 1
ATOM 756 C CA . LYS A 1 106 ? 24.460 -5.855 -15.475 1.00 64.38 106 LYS A CA 1
ATOM 757 C C . LYS A 1 106 ? 24.702 -6.415 -14.068 1.00 64.38 106 LYS A C 1
ATOM 759 O O . LYS A 1 106 ? 23.749 -6.653 -13.338 1.00 64.38 106 LYS A O 1
ATOM 764 N N . ALA A 1 107 ? 25.961 -6.640 -13.696 1.00 68.06 107 ALA A N 1
ATOM 765 C CA . ALA A 1 107 ? 26.319 -7.222 -12.403 1.00 68.06 107 ALA A CA 1
ATOM 766 C C . ALA A 1 107 ? 26.363 -6.205 -11.249 1.00 68.06 107 ALA A C 1
ATOM 768 O O . ALA A 1 107 ? 26.149 -6.585 -10.102 1.00 68.06 107 ALA A O 1
ATOM 769 N N . ARG A 1 108 ? 26.702 -4.940 -11.525 1.00 74.44 108 ARG A N 1
ATOM 770 C CA . ARG A 1 108 ? 27.012 -3.919 -10.504 1.00 74.44 108 ARG A CA 1
ATOM 771 C C . ARG A 1 108 ? 26.074 -2.709 -10.522 1.00 74.44 108 ARG A C 1
ATOM 773 O O . ARG A 1 108 ? 26.204 -1.848 -9.659 1.00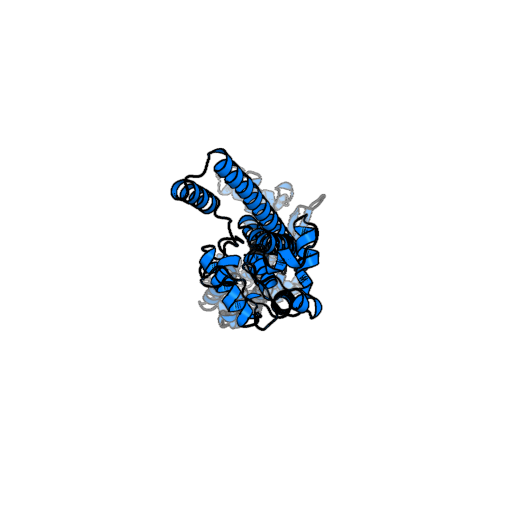 74.44 108 ARG A O 1
ATOM 780 N N . GLY A 1 109 ? 25.140 -2.651 -11.470 1.00 54.28 109 GLY A N 1
ATOM 781 C CA . GLY A 1 109 ? 24.329 -1.464 -11.736 1.00 54.28 109 GLY A CA 1
ATOM 782 C C . GLY A 1 109 ? 25.115 -0.372 -12.472 1.00 54.28 109 GLY A C 1
ATOM 783 O O . GLY A 1 109 ? 26.305 -0.520 -12.739 1.00 54.28 109 GLY A O 1
ATOM 784 N N . GLY A 1 110 ? 24.445 0.730 -12.815 1.00 63.28 110 GLY A N 1
ATOM 785 C CA . GLY A 1 110 ? 25.049 1.860 -13.534 1.00 63.28 110 GLY A CA 1
ATOM 786 C C . GLY A 1 110 ? 25.056 1.713 -15.061 1.00 63.28 110 GLY A C 1
ATOM 787 O O . GLY A 1 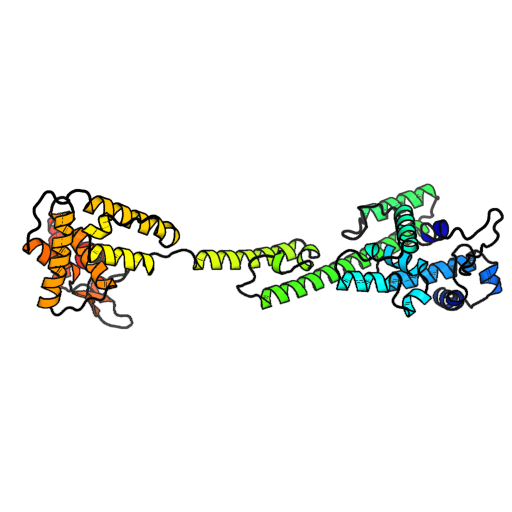110 ? 24.447 0.802 -15.624 1.00 63.28 110 GLY A O 1
ATOM 788 N N . SER A 1 111 ? 25.726 2.641 -15.751 1.00 75.94 111 SER A N 1
ATOM 789 C CA . SER A 1 111 ? 25.791 2.665 -17.215 1.00 75.94 111 SER A CA 1
ATOM 790 C C . SER A 1 111 ? 26.968 1.835 -17.720 1.00 75.94 111 SER A C 1
ATOM 792 O O . SER A 1 111 ? 28.068 1.885 -17.176 1.00 75.94 111 SER A O 1
ATOM 794 N N . TRP A 1 112 ? 26.794 1.128 -18.840 1.00 80.12 112 TRP A N 1
ATOM 795 C CA . TRP A 1 112 ? 27.909 0.460 -19.526 1.00 80.12 112 TRP A CA 1
ATOM 796 C C . TRP A 1 112 ? 29.040 1.441 -19.883 1.00 80.12 112 TRP A C 1
ATOM 798 O O . TRP A 1 112 ? 30.198 1.039 -19.937 1.00 80.12 112 TRP A O 1
ATOM 808 N N . ARG A 1 113 ? 28.726 2.732 -20.072 1.00 80.38 113 ARG A N 1
ATOM 809 C CA . ARG A 1 113 ? 29.705 3.789 -20.376 1.00 80.38 113 ARG A CA 1
ATOM 810 C C . ARG A 1 113 ? 30.704 4.008 -19.238 1.00 80.38 113 ARG A C 1
ATOM 812 O O . ARG A 1 113 ? 31.864 4.309 -19.506 1.00 80.38 113 ARG A O 1
ATOM 819 N N . ASP A 1 114 ? 30.284 3.793 -17.992 1.00 80.75 114 ASP A N 1
ATOM 820 C CA . ASP A 1 114 ? 31.123 3.984 -16.800 1.00 80.75 114 ASP A CA 1
ATOM 821 C C . ASP A 1 114 ? 32.210 2.909 -16.681 1.00 80.75 114 ASP A C 1
ATOM 823 O O . ASP A 1 114 ? 33.228 3.102 -16.019 1.00 80.75 114 ASP A O 1
ATOM 827 N N . TYR A 1 115 ? 32.005 1.775 -17.353 1.00 83.19 115 TYR A N 1
ATOM 828 C CA . TYR A 1 115 ? 32.898 0.621 -17.318 1.00 83.19 115 TYR A CA 1
ATOM 829 C C . TYR A 1 115 ? 33.753 0.465 -18.582 1.00 83.19 115 TYR A C 1
ATOM 831 O O . TYR A 1 115 ? 34.487 -0.525 -18.695 1.00 83.19 115 TYR A O 1
ATOM 839 N N . LEU A 1 116 ? 33.668 1.408 -19.527 1.00 85.75 116 LEU A N 1
ATOM 840 C CA . LEU A 1 116 ? 34.523 1.431 -20.712 1.00 85.75 116 LEU A CA 1
ATOM 841 C C . LEU A 1 116 ? 35.966 1.826 -20.358 1.00 85.75 116 LEU A C 1
ATOM 843 O O . LEU A 1 116 ? 36.183 2.648 -19.466 1.00 85.75 116 LEU A O 1
ATOM 847 N N . PRO A 1 117 ? 36.967 1.314 -21.097 1.00 88.69 117 PRO A N 1
ATOM 848 C CA . PRO A 1 117 ? 38.310 1.889 -21.088 1.00 88.69 117 PRO A CA 1
ATOM 849 C C . PRO A 1 117 ? 38.288 3.372 -21.484 1.00 88.69 117 PRO A C 1
ATOM 851 O O . PRO A 1 117 ? 37.482 3.774 -22.322 1.00 88.69 117 PRO A O 1
ATOM 854 N N . ALA A 1 118 ? 39.210 4.169 -20.933 1.00 87.44 118 ALA A N 1
ATOM 855 C CA . ALA A 1 118 ? 39.266 5.616 -21.164 1.00 87.44 118 ALA A CA 1
ATOM 856 C C . ALA A 1 118 ? 39.342 5.994 -22.658 1.00 87.44 118 ALA A C 1
ATOM 858 O O . ALA A 1 118 ? 38.629 6.893 -23.089 1.00 87.44 118 ALA A O 1
ATOM 859 N N . GLU A 1 119 ? 40.135 5.261 -23.451 1.00 86.44 119 GLU A N 1
ATOM 860 C CA . GLU A 1 119 ? 40.250 5.442 -24.911 1.00 86.44 119 GLU A CA 1
ATOM 861 C C . GLU A 1 119 ? 38.891 5.276 -25.610 1.00 86.44 119 GLU A C 1
ATOM 863 O O . GLU A 1 119 ? 38.463 6.136 -26.375 1.00 86.44 119 GLU A O 1
ATOM 868 N N . THR A 1 120 ? 38.165 4.199 -25.297 1.00 90.50 120 THR A N 1
ATOM 869 C CA . THR A 1 120 ? 36.851 3.927 -25.894 1.00 90.50 120 THR A CA 1
ATOM 870 C C . THR A 1 120 ? 35.782 4.893 -25.390 1.00 90.50 120 THR A C 1
ATOM 872 O O . THR A 1 120 ? 34.866 5.227 -26.136 1.00 90.50 120 THR A O 1
ATOM 875 N N . LYS A 1 121 ? 35.889 5.374 -24.147 1.00 86.62 121 LYS A N 1
ATOM 876 C CA . LYS A 1 121 ? 34.980 6.390 -23.606 1.00 86.62 121 LYS A CA 1
ATOM 877 C C . LYS A 1 121 ? 35.113 7.717 -24.364 1.00 86.62 121 LYS A C 1
ATOM 879 O O . LYS A 1 121 ? 34.108 8.223 -24.852 1.00 86.62 121 LYS A O 1
ATOM 884 N N . ASP A 1 122 ? 36.340 8.210 -24.539 1.00 88.25 122 ASP A N 1
ATOM 885 C CA . ASP A 1 122 ? 36.632 9.419 -25.326 1.00 88.25 122 ASP A CA 1
ATOM 886 C C . ASP A 1 122 ? 36.186 9.265 -26.791 1.00 88.25 122 ASP A C 1
ATOM 888 O O . ASP A 1 122 ? 35.572 10.165 -27.365 1.00 88.25 122 ASP A O 1
ATOM 892 N N . TYR A 1 123 ? 36.403 8.086 -27.382 1.00 91.00 123 TYR A N 1
ATOM 893 C CA . TYR A 1 123 ? 35.927 7.782 -28.731 1.00 91.00 123 TYR A CA 1
ATOM 894 C C . TYR A 1 123 ? 34.399 7.885 -28.845 1.00 91.00 123 TYR A C 1
ATOM 896 O O . TYR A 1 123 ? 33.880 8.521 -29.763 1.00 91.00 123 TYR A O 1
ATOM 904 N N . VAL A 1 124 ? 33.668 7.278 -27.905 1.00 87.50 124 VAL A N 1
ATOM 905 C CA . VAL A 1 124 ? 32.199 7.321 -27.870 1.00 87.50 124 VAL A CA 1
ATOM 906 C C . VAL A 1 124 ? 31.694 8.748 -27.672 1.00 87.50 124 VAL A C 1
ATOM 908 O O . VAL A 1 124 ? 30.723 9.125 -28.319 1.00 87.50 124 VAL A O 1
ATOM 911 N N . GLU A 1 125 ? 32.347 9.553 -26.832 1.00 81.75 125 GLU A N 1
ATOM 912 C CA . GLU A 1 125 ? 31.987 10.960 -26.615 1.00 81.75 125 GLU A CA 1
ATOM 913 C C . GLU A 1 125 ? 32.185 11.805 -27.881 1.00 81.75 125 GLU A C 1
ATOM 915 O O . GLU A 1 125 ? 31.276 12.534 -28.282 1.00 81.75 125 GLU A O 1
ATOM 920 N N . LYS A 1 126 ? 33.321 11.656 -28.574 1.00 83.88 126 LYS A N 1
ATOM 921 C CA . LYS A 1 126 ? 33.575 12.323 -29.864 1.00 83.88 126 LYS A CA 1
ATOM 922 C C . LYS A 1 126 ? 32.581 11.891 -30.937 1.00 83.88 126 LYS A C 1
ATOM 924 O O . LYS A 1 126 ? 32.092 12.725 -31.699 1.00 83.88 126 LYS A O 1
ATOM 929 N N . PHE A 1 127 ? 32.262 10.598 -30.993 1.00 85.19 127 PHE A N 1
ATOM 930 C CA . PHE A 1 127 ? 31.269 10.068 -31.924 1.00 85.19 127 PHE A CA 1
ATOM 931 C C . PHE A 1 127 ? 29.887 10.644 -31.636 1.00 85.19 127 PHE A C 1
ATOM 933 O O . PHE A 1 127 ? 29.234 11.134 -32.555 1.00 85.19 127 PHE A O 1
ATOM 940 N N . ALA A 1 128 ? 29.491 10.669 -30.363 1.00 73.94 128 ALA A N 1
ATOM 941 C CA . ALA A 1 128 ? 28.236 11.247 -29.915 1.00 73.94 128 ALA A CA 1
ATOM 942 C C . ALA A 1 128 ? 28.135 12.730 -30.318 1.00 73.94 128 ALA A C 1
ATOM 944 O O . ALA A 1 128 ? 27.179 13.109 -30.991 1.00 73.94 128 ALA A O 1
ATOM 945 N N . GLN A 1 129 ? 29.162 13.543 -30.050 1.00 69.19 129 GLN A N 1
ATOM 946 C CA . GLN A 1 129 ? 29.202 14.951 -30.471 1.00 69.19 129 GLN A CA 1
ATOM 947 C C . GLN A 1 129 ? 29.020 15.120 -31.987 1.00 69.19 129 GLN A C 1
ATOM 949 O O . GLN A 1 129 ? 28.242 15.965 -32.423 1.00 69.19 129 GLN A O 1
ATOM 954 N N . ARG A 1 130 ? 29.689 14.292 -32.800 1.00 72.19 130 ARG A N 1
ATOM 955 C CA . ARG A 1 130 ? 29.626 14.379 -34.269 1.00 72.19 130 ARG A CA 1
ATOM 956 C C . ARG A 1 130 ? 28.275 13.996 -34.859 1.00 72.19 130 ARG A C 1
ATOM 958 O O . ARG A 1 130 ? 27.905 14.525 -35.901 1.00 72.19 130 ARG A O 1
ATOM 965 N N . ILE A 1 131 ? 27.537 13.102 -34.208 1.00 65.00 131 ILE A N 1
ATOM 966 C CA . ILE A 1 131 ? 26.170 12.756 -34.623 1.00 65.00 131 ILE A CA 1
ATOM 967 C C . ILE A 1 131 ? 25.108 13.643 -33.949 1.00 65.00 131 ILE A C 1
ATOM 969 O O . ILE A 1 131 ? 23.911 13.425 -34.138 1.00 65.00 131 ILE A O 1
ATOM 973 N N . GLY A 1 132 ? 25.524 14.657 -33.180 1.00 53.12 132 GLY A N 1
ATOM 974 C CA . GLY A 1 132 ? 24.627 15.570 -32.468 1.00 53.12 132 GLY A CA 1
ATOM 975 C C . GLY A 1 132 ? 23.946 14.949 -31.244 1.00 53.12 132 GLY A C 1
ATOM 976 O O . GLY A 1 132 ? 22.843 15.355 -30.897 1.00 53.12 132 GLY A O 1
ATOM 977 N N . ALA A 1 133 ? 24.580 13.958 -30.615 1.00 54.97 133 ALA A N 1
ATOM 978 C CA . ALA A 1 133 ? 24.210 13.383 -29.326 1.00 54.97 133 ALA A CA 1
ATOM 979 C C . ALA A 1 133 ? 25.123 13.977 -28.233 1.00 54.97 133 ALA A C 1
ATOM 981 O O . ALA A 1 133 ? 26.222 13.487 -27.981 1.00 54.97 133 ALA A O 1
ATOM 982 N N . THR A 1 134 ? 24.726 15.087 -27.611 1.00 41.88 134 THR A N 1
ATOM 983 C CA . THR A 1 134 ? 25.481 15.727 -26.517 1.00 41.88 134 THR A CA 1
ATOM 984 C C . THR A 1 134 ? 25.108 15.174 -25.139 1.00 41.88 134 THR A C 1
ATOM 986 O O . THR A 1 134 ? 24.035 14.607 -24.932 1.00 41.88 134 THR A O 1
ATOM 989 N N . ALA A 1 135 ? 26.031 15.329 -24.180 1.00 40.16 135 ALA A N 1
ATOM 990 C CA . ALA A 1 135 ? 25.912 14.870 -22.797 1.00 40.16 135 ALA A CA 1
ATOM 991 C C . ALA A 1 135 ? 24.591 15.326 -22.149 1.00 40.16 135 ALA A C 1
ATOM 993 O O . ALA A 1 135 ? 24.334 16.519 -22.016 1.00 40.16 135 ALA A O 1
ATOM 994 N N . GLY A 1 136 ? 23.764 14.351 -21.763 1.00 38.47 136 GLY A N 1
ATOM 995 C CA . GLY A 1 136 ? 22.424 14.547 -21.198 1.00 38.47 136 GLY A CA 1
ATOM 996 C C . GLY A 1 136 ? 21.280 14.240 -22.168 1.00 38.47 136 GLY A C 1
ATOM 997 O O . GLY A 1 136 ? 20.181 13.955 -21.712 1.00 38.47 136 GLY A O 1
ATOM 998 N N . ASN A 1 137 ? 21.550 14.204 -23.476 1.00 38.75 137 ASN A N 1
ATOM 999 C CA . ASN A 1 137 ? 20.583 13.877 -24.520 1.00 38.75 137 ASN A CA 1
ATOM 1000 C C . ASN A 1 137 ? 21.137 12.740 -25.386 1.00 38.75 137 ASN A C 1
ATOM 1002 O O . ASN A 1 137 ? 21.555 12.899 -26.533 1.00 38.75 137 ASN A O 1
ATOM 1006 N N . LEU A 1 138 ? 21.197 11.556 -24.785 1.00 41.53 138 LEU A N 1
ATOM 1007 C CA . LEU A 1 138 ? 21.316 10.342 -25.573 1.00 41.53 138 LEU A CA 1
ATOM 1008 C C . LEU A 1 138 ? 19.952 10.095 -26.227 1.00 41.53 138 LEU A C 1
ATOM 1010 O O . LEU A 1 138 ? 18.954 10.126 -25.507 1.00 41.53 138 LEU A O 1
ATOM 1014 N N . PRO A 1 139 ? 19.879 9.840 -27.544 1.00 39.03 139 PRO A N 1
ATOM 1015 C CA . PRO A 1 139 ? 18.631 9.557 -28.249 1.00 39.03 139 PRO A CA 1
ATOM 1016 C C . PRO A 1 139 ? 18.131 8.155 -27.874 1.00 39.03 139 PRO A C 1
ATOM 1018 O O . PRO A 1 139 ? 18.182 7.227 -28.677 1.00 39.03 139 PRO A O 1
ATOM 1021 N N . HIS A 1 140 ? 17.741 7.963 -26.615 1.00 45.53 140 HIS A N 1
ATOM 1022 C CA . HIS A 1 140 ? 17.383 6.652 -26.085 1.00 45.53 140 HIS A CA 1
ATOM 1023 C C . HIS A 1 140 ? 15.954 6.517 -25.596 1.00 45.53 140 HIS A C 1
ATOM 1025 O O . HIS A 1 140 ? 15.465 5.392 -25.633 1.00 45.53 140 HIS A O 1
ATOM 1031 N N . ASP A 1 141 ? 15.260 7.603 -25.262 1.00 45.66 141 ASP A N 1
ATOM 1032 C CA . ASP A 1 141 ? 13.902 7.448 -24.726 1.00 45.66 141 ASP A CA 1
ATOM 1033 C C . ASP A 1 141 ? 12.814 7.838 -25.717 1.00 45.66 141 ASP A C 1
ATOM 1035 O O . ASP A 1 141 ? 11.691 7.354 -25.602 1.00 45.66 141 ASP A O 1
ATOM 1039 N N . ARG A 1 142 ? 13.134 8.640 -26.736 1.00 50.59 142 ARG A N 1
ATOM 1040 C CA . ARG A 1 142 ? 12.263 8.897 -27.884 1.00 50.59 142 ARG A CA 1
ATOM 1041 C C . ARG A 1 142 ? 13.148 9.187 -29.078 1.00 50.59 142 ARG A C 1
ATOM 1043 O O . ARG A 1 142 ? 13.957 10.109 -29.035 1.00 50.59 142 ARG A O 1
ATOM 1050 N N . VAL A 1 143 ? 13.013 8.399 -30.138 1.00 55.56 143 VAL A N 1
ATOM 1051 C CA . VAL A 1 143 ? 13.469 8.868 -31.443 1.00 55.56 143 VAL A CA 1
ATOM 1052 C C . VAL A 1 143 ? 12.658 10.119 -31.745 1.00 55.56 143 VAL A C 1
ATOM 1054 O O . VAL A 1 143 ? 11.445 10.026 -31.937 1.00 55.56 143 VAL A O 1
ATOM 1057 N N . ASP A 1 144 ? 13.311 11.279 -31.708 1.00 65.00 144 ASP A N 1
ATOM 1058 C CA . ASP A 1 144 ? 12.701 12.524 -32.146 1.00 65.00 144 ASP A CA 1
ATOM 1059 C C . ASP A 1 144 ? 12.627 12.477 -33.671 1.00 65.00 144 ASP A C 1
ATOM 1061 O O . ASP A 1 144 ? 13.554 12.829 -34.400 1.00 65.00 144 ASP A O 1
ATOM 1065 N N . GLU A 1 145 ? 11.523 11.903 -34.136 1.00 71.50 145 GLU A N 1
ATOM 1066 C CA . GLU A 1 145 ? 11.201 11.755 -35.546 1.00 71.50 145 GLU A CA 1
ATOM 1067 C C . GLU A 1 145 ? 11.280 13.113 -36.256 1.00 71.50 145 GLU A C 1
ATOM 1069 O O . GLU A 1 145 ? 11.847 13.207 -37.344 1.00 71.50 145 GLU A O 1
ATOM 1074 N N . ALA A 1 146 ? 10.815 14.182 -35.600 1.00 69.62 146 ALA A N 1
ATOM 1075 C CA . ALA A 1 146 ? 10.850 15.527 -36.154 1.00 69.62 146 ALA A CA 1
ATOM 1076 C C . ALA A 1 146 ? 12.288 16.049 -36.308 1.00 69.62 146 ALA A C 1
ATOM 1078 O O . ALA A 1 146 ? 12.602 16.642 -37.340 1.00 69.62 146 ALA A O 1
ATOM 1079 N N . ASP A 1 147 ? 13.177 15.791 -35.344 1.00 73.62 147 ASP A N 1
ATOM 1080 C CA . ASP A 1 147 ? 14.605 16.132 -35.458 1.00 73.62 147 ASP A CA 1
ATOM 1081 C C . ASP A 1 147 ? 15.283 15.371 -36.609 1.00 73.62 147 ASP A C 1
ATOM 1083 O O . ASP A 1 147 ? 16.020 15.965 -37.398 1.00 73.62 147 ASP A O 1
ATOM 1087 N N . ILE A 1 148 ? 14.997 14.074 -36.772 1.00 70.00 148 ILE A N 1
ATOM 1088 C CA . ILE A 1 148 ? 15.563 13.269 -37.868 1.00 70.00 148 ILE A CA 1
ATOM 1089 C C . ILE A 1 148 ? 15.160 13.842 -39.228 1.00 70.00 148 ILE A C 1
ATOM 1091 O O . ILE A 1 148 ? 16.027 14.082 -40.074 1.00 70.00 148 ILE A O 1
ATOM 1095 N N . TYR A 1 149 ? 13.868 14.102 -39.431 1.00 80.19 149 TYR A N 1
ATOM 1096 C CA . TYR A 1 149 ? 13.377 14.669 -40.685 1.00 80.19 149 TYR A CA 1
ATOM 1097 C C . TYR A 1 149 ? 13.875 16.099 -40.912 1.00 80.19 149 TYR A C 1
ATOM 1099 O O . TYR A 1 149 ? 14.254 16.449 -42.030 1.00 80.19 149 TYR A O 1
ATOM 1107 N N . SER A 1 150 ? 13.958 16.912 -39.857 1.00 75.00 150 SER A N 1
ATOM 1108 C CA . SER A 1 150 ? 14.526 18.263 -39.917 1.00 75.00 150 SER A CA 1
ATOM 1109 C C . SER A 1 150 ? 15.985 18.249 -40.389 1.00 75.00 150 SER A C 1
ATOM 1111 O O . SER A 1 150 ? 16.359 18.997 -41.292 1.00 75.00 150 SER A O 1
ATOM 1113 N N . ARG A 1 151 ? 16.805 17.332 -39.862 1.00 74.62 151 ARG A N 1
ATOM 1114 C CA . ARG A 1 151 ? 18.207 17.167 -40.280 1.00 74.62 151 ARG A CA 1
ATOM 1115 C C . ARG A 1 151 ? 18.340 16.677 -41.717 1.00 74.62 151 ARG A C 1
ATOM 1117 O O . ARG A 1 151 ? 19.229 17.144 -42.424 1.00 74.62 151 ARG A O 1
ATOM 1124 N N . ILE A 1 152 ? 17.479 15.756 -42.155 1.00 77.56 152 ILE A N 1
ATOM 1125 C CA . ILE A 1 152 ? 17.452 15.298 -43.554 1.00 77.56 152 ILE A CA 1
ATOM 1126 C C . ILE A 1 152 ? 17.127 16.464 -44.487 1.00 77.56 152 ILE A C 1
ATOM 1128 O O . ILE A 1 152 ? 17.815 16.644 -45.488 1.00 77.56 152 ILE A O 1
ATOM 1132 N N . ASN A 1 153 ? 16.134 17.286 -44.137 1.00 82.94 153 ASN A N 1
ATOM 1133 C CA . ASN A 1 153 ? 15.780 18.477 -44.907 1.00 82.94 153 ASN A CA 1
ATOM 1134 C C . ASN A 1 153 ? 16.945 19.469 -44.989 1.00 82.94 153 ASN A C 1
ATOM 1136 O O . ASN A 1 153 ? 17.328 19.862 -46.087 1.00 82.94 153 ASN A O 1
ATOM 1140 N N . ALA A 1 154 ? 17.563 19.795 -43.852 1.00 77.56 154 ALA A N 1
ATOM 1141 C CA . ALA A 1 154 ? 18.696 20.714 -43.806 1.00 77.56 154 ALA A CA 1
ATOM 1142 C C . ALA A 1 154 ? 19.906 20.207 -44.613 1.00 77.56 154 ALA A C 1
ATOM 1144 O O . ALA A 1 154 ? 20.586 20.991 -45.270 1.00 77.56 154 ALA A O 1
ATOM 1145 N N . LEU A 1 155 ? 20.192 18.900 -44.588 1.00 79.00 155 LEU A N 1
ATOM 1146 C CA . LEU A 1 155 ? 21.262 18.307 -45.399 1.00 79.00 155 LEU A CA 1
ATOM 1147 C C . LEU A 1 155 ? 20.930 18.327 -46.890 1.00 79.00 155 LEU A C 1
ATOM 1149 O O . LEU A 1 155 ? 21.795 18.651 -47.697 1.00 79.00 155 LEU A O 1
ATOM 1153 N N . ALA A 1 156 ? 19.684 18.014 -47.249 1.00 85.50 156 ALA A N 1
ATOM 1154 C CA . ALA A 1 156 ? 19.244 18.038 -48.636 1.00 85.50 156 ALA A CA 1
ATOM 1155 C C . ALA A 1 156 ? 19.358 19.440 -49.254 1.00 85.50 156 ALA A C 1
ATOM 1157 O O . ALA A 1 156 ? 19.744 19.552 -50.414 1.00 85.50 156 ALA A O 1
ATOM 1158 N N . GLU A 1 157 ? 19.063 20.484 -48.473 1.00 83.88 157 GLU A N 1
ATOM 1159 C CA . GLU A 1 157 ? 19.198 21.888 -48.878 1.00 83.88 157 GLU A CA 1
ATOM 1160 C C . GLU A 1 157 ? 20.661 22.345 -48.949 1.00 83.88 157 GLU A C 1
ATOM 1162 O O . GLU A 1 157 ? 21.050 22.999 -49.909 1.00 83.88 157 GLU A O 1
ATOM 1167 N N . ASN A 1 158 ? 21.490 21.990 -47.963 1.00 84.88 158 ASN A N 1
ATOM 1168 C CA . ASN A 1 158 ? 22.886 22.440 -47.911 1.00 84.88 158 ASN A CA 1
ATOM 1169 C C . ASN A 1 158 ? 23.801 21.757 -48.943 1.00 84.88 158 ASN A C 1
ATOM 1171 O O . ASN A 1 158 ? 24.843 22.308 -49.293 1.00 84.88 158 ASN A O 1
ATOM 1175 N N . GLU A 1 159 ? 23.459 20.547 -49.385 1.00 85.50 159 GLU A N 1
ATOM 1176 C CA . GLU A 1 159 ? 24.271 19.739 -50.305 1.00 85.50 159 GLU A CA 1
ATOM 1177 C C . GLU A 1 159 ? 23.625 19.558 -51.694 1.00 85.50 159 GLU A C 1
ATOM 1179 O O . GLU A 1 159 ? 24.061 18.685 -52.449 1.00 85.50 159 GLU A O 1
ATOM 1184 N N . ASP A 1 160 ? 22.578 20.323 -52.022 1.00 88.50 160 ASP A N 1
ATOM 1185 C CA . ASP A 1 160 ? 21.849 20.246 -53.300 1.00 88.50 160 ASP A CA 1
ATOM 1186 C C . ASP A 1 160 ? 21.449 18.803 -53.689 1.00 88.50 160 ASP A C 1
ATOM 1188 O O . ASP A 1 160 ? 21.730 18.308 -54.787 1.00 88.50 160 ASP A O 1
ATOM 1192 N N . TRP A 1 161 ? 20.816 18.066 -52.769 1.00 88.69 161 TRP A N 1
ATOM 1193 C CA . TRP A 1 161 ? 20.409 16.681 -53.037 1.00 88.69 161 TRP A CA 1
ATOM 1194 C C . TRP A 1 161 ? 19.311 16.602 -54.103 1.00 88.69 161 TRP A C 1
ATOM 1196 O O . TRP A 1 161 ? 18.357 17.380 -54.102 1.00 88.69 161 TRP A O 1
ATOM 1206 N N . SER A 1 162 ? 19.375 15.576 -54.961 1.00 92.50 162 SER A N 1
ATOM 1207 C CA . SER A 1 162 ? 18.259 15.266 -55.860 1.00 92.50 162 SER A CA 1
ATOM 1208 C C . SER A 1 162 ? 17.019 14.806 -55.069 1.00 92.50 162 SER A C 1
ATOM 1210 O O . SER A 1 162 ? 17.161 14.228 -53.980 1.00 92.50 162 SER A O 1
ATOM 1212 N N . PRO A 1 163 ? 15.798 14.987 -55.612 1.00 91.62 163 PRO A N 1
ATOM 1213 C CA . PRO A 1 163 ? 14.570 14.501 -54.981 1.00 91.62 163 PRO A CA 1
ATOM 1214 C C . PRO A 1 163 ? 14.596 13.000 -54.654 1.00 91.62 163 PRO A C 1
ATOM 1216 O O . PRO A 1 163 ? 14.064 12.574 -53.631 1.00 91.62 163 PRO A O 1
ATOM 1219 N N . GLU A 1 164 ? 15.240 12.190 -55.495 1.00 88.25 164 GLU A N 1
ATOM 1220 C CA . GLU A 1 164 ? 15.379 10.742 -55.309 1.00 88.25 164 GLU A CA 1
ATOM 1221 C C . GLU A 1 164 ? 16.297 10.411 -54.129 1.00 88.25 164 GLU A C 1
ATOM 1223 O O . GLU A 1 164 ? 15.963 9.547 -53.318 1.00 88.25 164 GLU A O 1
ATOM 1228 N N . ARG A 1 165 ? 17.426 11.123 -53.989 1.00 85.12 165 ARG A N 1
ATOM 1229 C CA . ARG A 1 165 ? 18.354 10.950 -52.859 1.00 85.12 165 ARG A CA 1
ATOM 1230 C C . ARG A 1 165 ? 17.696 11.347 -51.539 1.00 85.12 165 ARG A C 1
ATOM 1232 O O . ARG A 1 165 ? 17.861 10.641 -50.546 1.00 85.12 165 ARG A O 1
ATOM 1239 N N . LYS A 1 166 ? 16.933 12.444 -51.537 1.00 87.56 166 LYS A N 1
ATOM 1240 C CA . LYS A 1 166 ? 16.166 12.884 -50.366 1.00 87.56 166 LYS A CA 1
ATOM 1241 C C . LYS A 1 166 ? 15.123 11.843 -49.955 1.00 87.56 166 LYS A C 1
ATOM 1243 O O . LYS A 1 166 ? 15.123 11.426 -48.801 1.00 87.56 166 LYS A O 1
ATOM 1248 N N . ARG A 1 167 ? 14.319 11.350 -50.903 1.00 89.75 167 ARG A N 1
ATOM 1249 C CA . ARG A 1 167 ? 13.317 10.303 -50.642 1.00 89.75 167 ARG A CA 1
ATOM 1250 C C . ARG A 1 167 ? 13.948 9.027 -50.077 1.00 89.75 167 ARG A C 1
ATOM 1252 O O . ARG A 1 167 ? 13.452 8.483 -49.100 1.00 89.75 167 ARG A O 1
ATOM 1259 N N . ALA A 1 168 ? 15.072 8.580 -50.636 1.00 80.81 168 ALA A N 1
ATOM 1260 C CA . ALA A 1 168 ? 15.777 7.402 -50.130 1.00 80.81 168 ALA A CA 1
ATOM 1261 C C . ALA A 1 168 ? 16.285 7.584 -48.683 1.00 80.81 168 ALA A C 1
ATOM 1263 O O . ALA A 1 168 ? 16.298 6.628 -47.905 1.00 80.81 168 ALA A O 1
ATOM 1264 N N . ALA A 1 169 ? 16.693 8.802 -48.307 1.00 75.06 169 ALA A N 1
ATOM 1265 C CA . ALA A 1 169 ? 17.088 9.120 -46.937 1.00 75.06 169 ALA A CA 1
ATOM 1266 C C . ALA A 1 169 ? 15.892 9.140 -45.970 1.00 75.06 169 ALA A C 1
ATOM 1268 O O . ALA A 1 169 ? 16.011 8.628 -44.857 1.00 75.06 169 ALA A O 1
ATOM 1269 N N . GLU A 1 170 ? 14.746 9.676 -46.398 1.00 83.69 170 GLU A N 1
ATOM 1270 C CA . GLU A 1 170 ? 13.488 9.644 -45.637 1.00 83.69 170 GLU A CA 1
ATOM 1271 C C . GLU A 1 170 ? 13.004 8.197 -45.417 1.00 83.69 170 GLU A C 1
ATOM 1273 O O . GLU A 1 170 ? 12.718 7.811 -44.288 1.00 83.69 170 GLU A O 1
ATOM 1278 N N . GLU A 1 171 ? 13.040 7.341 -46.442 1.00 82.62 171 GLU A N 1
ATOM 1279 C CA . GLU A 1 171 ? 12.665 5.920 -46.326 1.00 82.62 171 GLU A CA 1
ATOM 1280 C C . GLU A 1 171 ? 13.584 5.115 -45.382 1.00 82.62 171 GLU A C 1
ATOM 1282 O O . GLU A 1 171 ? 13.159 4.149 -44.739 1.00 82.62 171 GLU A O 1
ATOM 1287 N N . GLU A 1 172 ? 14.874 5.454 -45.295 1.00 76.12 172 GLU A N 1
ATOM 1288 C CA . GLU A 1 172 ? 15.767 4.847 -44.296 1.00 76.12 172 GLU A CA 1
ATOM 1289 C C . GLU A 1 172 ? 15.508 5.402 -42.889 1.00 76.12 172 GLU A C 1
ATOM 1291 O O . GLU A 1 172 ? 15.589 4.647 -41.914 1.00 76.12 172 GLU A O 1
ATOM 1296 N N . ALA A 1 173 ? 15.143 6.682 -42.767 1.00 73.00 173 ALA A N 1
ATOM 1297 C CA . ALA A 1 173 ? 14.710 7.261 -41.499 1.00 73.00 173 ALA A CA 1
ATOM 1298 C C . ALA A 1 173 ? 13.442 6.585 -40.972 1.00 73.00 173 ALA A C 1
ATOM 1300 O O . ALA A 1 173 ? 13.442 6.164 -39.816 1.00 73.00 173 ALA A O 1
ATOM 1301 N N . ASP A 1 174 ? 12.431 6.361 -41.812 1.00 78.38 174 ASP A N 1
ATOM 1302 C CA . ASP A 1 174 ? 11.229 5.599 -41.455 1.00 78.38 174 ASP A CA 1
ATOM 1303 C C . ASP A 1 174 ? 11.577 4.199 -40.934 1.00 78.38 174 ASP A C 1
ATOM 1305 O O . ASP A 1 174 ? 11.125 3.777 -39.863 1.00 78.38 174 ASP A O 1
ATOM 1309 N N . ARG A 1 175 ? 12.448 3.474 -41.650 1.00 77.62 175 ARG A N 1
ATOM 1310 C CA . ARG A 1 175 ? 12.919 2.143 -41.227 1.00 77.62 175 ARG A CA 1
ATOM 1311 C C . ARG A 1 175 ? 13.656 2.193 -39.893 1.00 77.62 175 ARG A C 1
ATOM 1313 O O . ARG A 1 175 ? 13.496 1.299 -39.057 1.00 77.62 175 ARG A O 1
ATOM 1320 N N . TYR A 1 176 ? 14.479 3.213 -39.672 1.00 72.12 176 TYR A N 1
ATOM 1321 C CA . TYR A 1 176 ? 15.173 3.419 -38.408 1.00 72.12 176 TYR A CA 1
ATOM 1322 C C . TYR A 1 176 ? 14.197 3.719 -37.262 1.00 72.12 176 TYR A C 1
ATOM 1324 O O . TYR A 1 176 ? 14.240 3.023 -36.246 1.00 72.12 176 TYR A O 1
ATOM 1332 N N . VAL A 1 177 ? 13.289 4.682 -37.439 1.00 73.75 177 VAL A N 1
ATOM 1333 C CA . VAL A 1 177 ? 12.265 5.069 -36.456 1.00 73.75 177 VAL A CA 1
ATOM 1334 C C . VAL A 1 177 ? 11.397 3.864 -36.092 1.00 73.75 177 VAL A C 1
ATOM 1336 O O . VAL A 1 177 ? 11.221 3.570 -34.909 1.00 73.75 177 VAL A O 1
ATOM 1339 N N . GLY A 1 178 ? 10.918 3.113 -37.089 1.00 72.75 178 GLY A N 1
ATOM 1340 C CA . GLY A 1 178 ? 10.114 1.908 -36.886 1.00 72.75 178 GLY A CA 1
ATOM 1341 C C . GLY A 1 178 ? 10.840 0.836 -36.069 1.00 72.75 178 GLY A C 1
ATOM 1342 O O . GLY A 1 178 ? 10.292 0.324 -35.091 1.00 72.75 178 GLY A O 1
ATOM 1343 N N . ARG A 1 179 ? 12.108 0.545 -36.401 1.00 74.31 179 ARG A N 1
ATOM 1344 C CA . ARG A 1 179 ? 12.939 -0.391 -35.620 1.00 74.31 179 ARG A CA 1
ATOM 1345 C C . ARG A 1 179 ? 13.099 0.074 -34.175 1.00 74.31 179 ARG A C 1
ATOM 1347 O O . ARG A 1 179 ? 12.904 -0.725 -33.263 1.00 74.31 179 ARG A O 1
ATOM 1354 N N . GLN A 1 180 ? 13.407 1.347 -33.948 1.00 70.25 180 GLN A N 1
ATOM 1355 C CA . GLN A 1 180 ? 13.602 1.867 -32.594 1.00 70.25 180 GLN A CA 1
ATOM 1356 C C . GLN A 1 180 ? 12.312 1.840 -31.767 1.00 70.25 180 GLN A C 1
ATOM 1358 O O . GLN A 1 180 ? 12.352 1.400 -30.620 1.00 70.25 180 GLN A O 1
ATOM 1363 N N . ARG A 1 181 ? 11.161 2.198 -32.355 1.00 74.38 181 ARG A N 1
ATOM 1364 C CA . ARG A 1 181 ? 9.848 2.047 -31.702 1.00 74.38 181 ARG A CA 1
ATOM 1365 C C . ARG A 1 181 ? 9.585 0.600 -31.295 1.00 74.38 181 ARG A C 1
ATOM 1367 O O . ARG A 1 181 ? 9.200 0.353 -30.158 1.00 74.38 181 ARG A O 1
ATOM 1374 N N . SER A 1 182 ? 9.848 -0.356 -32.189 1.00 74.50 182 SER A N 1
ATOM 1375 C CA . SER A 1 182 ? 9.648 -1.780 -31.887 1.00 74.50 182 SER A CA 1
ATOM 1376 C C . SER A 1 182 ? 10.556 -2.276 -30.755 1.00 74.50 182 SER A C 1
ATOM 1378 O O . SER A 1 182 ? 10.116 -3.026 -29.888 1.00 74.50 182 SER A O 1
ATOM 1380 N N . LEU A 1 183 ? 11.808 -1.807 -30.712 1.00 72.50 183 LEU A N 1
ATOM 1381 C CA . LEU A 1 183 ? 12.763 -2.151 -29.658 1.00 72.50 183 LEU A CA 1
ATOM 1382 C C . LEU A 1 183 ? 12.376 -1.524 -28.317 1.00 72.50 183 LEU A C 1
ATOM 1384 O O . LEU A 1 183 ? 12.508 -2.173 -27.282 1.00 72.50 183 LEU A O 1
ATOM 1388 N N . GLN A 1 184 ? 11.900 -0.278 -28.330 1.00 72.81 184 GLN A N 1
ATOM 1389 C CA . GLN A 1 184 ? 11.387 0.391 -27.140 1.00 72.81 184 GLN A CA 1
ATOM 1390 C C . GLN A 1 184 ? 10.176 -0.356 -26.582 1.00 72.81 184 GLN A C 1
ATOM 1392 O O . GLN A 1 184 ? 10.175 -0.714 -25.409 1.00 72.81 184 GLN A O 1
ATOM 1397 N N . GLN A 1 185 ? 9.208 -0.684 -27.438 1.00 77.06 185 GLN A N 1
ATOM 1398 C CA . GLN A 1 185 ? 8.026 -1.443 -27.044 1.00 77.06 185 GLN A CA 1
ATOM 1399 C C . GLN A 1 185 ? 8.387 -2.826 -26.480 1.00 77.06 185 GLN A C 1
ATOM 1401 O O . GLN A 1 185 ? 7.815 -3.243 -25.476 1.00 77.06 185 GLN A O 1
ATOM 1406 N N . ALA A 1 186 ? 9.361 -3.524 -27.075 1.00 75.75 186 ALA A N 1
ATOM 1407 C CA . ALA A 1 186 ? 9.842 -4.804 -26.557 1.00 75.75 186 ALA A CA 1
ATOM 1408 C C . ALA A 1 186 ? 10.465 -4.662 -25.157 1.00 75.75 186 ALA A C 1
ATOM 1410 O O . ALA A 1 186 ? 10.128 -5.427 -24.259 1.00 75.75 186 ALA A O 1
ATOM 1411 N N . ARG A 1 187 ? 11.309 -3.643 -24.934 1.00 77.38 187 ARG A N 1
ATOM 1412 C CA . ARG A 1 187 ? 11.899 -3.366 -23.610 1.00 77.38 187 ARG A CA 1
ATOM 1413 C C . ARG A 1 187 ? 10.842 -3.021 -22.566 1.00 77.38 187 ARG A C 1
ATOM 1415 O O . ARG A 1 187 ? 10.925 -3.510 -21.443 1.00 77.38 187 ARG A O 1
ATOM 1422 N N . GLU A 1 188 ? 9.871 -2.187 -22.930 1.00 80.62 188 GLU A N 1
ATOM 1423 C CA . GLU A 1 188 ? 8.748 -1.824 -22.059 1.00 80.62 188 GLU A CA 1
ATOM 1424 C C . GLU A 1 188 ? 7.911 -3.060 -21.699 1.00 80.62 188 GLU A C 1
ATOM 1426 O O . GLU A 1 188 ? 7.527 -3.218 -20.541 1.00 80.62 188 GLU A O 1
ATOM 1431 N N . SER A 1 189 ? 7.673 -3.959 -22.661 1.00 81.56 189 SER A N 1
ATOM 1432 C CA . SER A 1 189 ? 6.976 -5.232 -22.436 1.00 81.56 189 SER A CA 1
ATOM 1433 C C . SER A 1 189 ? 7.753 -6.145 -21.490 1.00 81.56 189 SER A C 1
ATOM 1435 O O . SER A 1 189 ? 7.202 -6.579 -20.482 1.00 81.56 189 SER A O 1
ATOM 1437 N N . ASP A 1 190 ? 9.043 -6.375 -21.750 1.00 79.69 190 ASP A N 1
ATOM 1438 C CA . ASP A 1 190 ? 9.897 -7.223 -20.911 1.00 79.69 190 ASP A CA 1
ATOM 1439 C C . ASP A 1 190 ? 9.989 -6.683 -19.473 1.00 79.69 190 ASP A C 1
ATOM 1441 O O . ASP A 1 190 ? 9.921 -7.436 -18.495 1.00 79.69 190 ASP A O 1
ATOM 1445 N N . ALA A 1 191 ? 10.131 -5.360 -19.329 1.00 78.50 191 ALA A N 1
ATOM 1446 C CA . ALA A 1 191 ? 10.154 -4.698 -18.030 1.00 78.50 191 ALA A CA 1
ATOM 1447 C C . ALA A 1 191 ? 8.823 -4.875 -17.291 1.00 78.50 191 ALA A C 1
ATOM 1449 O O . ALA A 1 191 ? 8.823 -5.171 -16.091 1.00 78.50 191 ALA A O 1
ATOM 1450 N N . TYR A 1 192 ? 7.703 -4.718 -18.000 1.00 89.31 192 TYR A N 1
ATOM 1451 C CA . TYR A 1 192 ? 6.368 -4.883 -17.444 1.00 89.31 192 TYR A CA 1
ATOM 1452 C C . TYR A 1 192 ? 6.104 -6.320 -16.993 1.00 89.31 192 TYR A C 1
ATOM 1454 O O . TYR A 1 192 ? 5.701 -6.519 -15.849 1.00 89.31 192 TYR A O 1
ATOM 1462 N N . ASP A 1 193 ? 6.423 -7.321 -17.812 1.00 84.69 193 ASP A N 1
ATOM 1463 C CA . ASP A 1 193 ? 6.226 -8.735 -17.473 1.00 84.69 193 ASP A CA 1
ATOM 1464 C C . ASP A 1 193 ? 7.046 -9.151 -16.242 1.00 84.69 193 ASP A C 1
ATOM 1466 O O . ASP A 1 193 ? 6.549 -9.843 -15.342 1.00 84.69 193 ASP A O 1
ATOM 1470 N N . ALA A 1 194 ? 8.293 -8.678 -16.143 1.00 83.94 194 ALA A N 1
ATOM 1471 C CA . ALA A 1 194 ? 9.148 -8.915 -14.980 1.00 83.94 194 ALA A CA 1
ATOM 1472 C C . ALA A 1 194 ? 8.584 -8.274 -13.698 1.00 83.94 194 ALA A C 1
ATOM 1474 O O . ALA A 1 194 ? 8.643 -8.865 -12.609 1.00 83.94 194 ALA A O 1
ATOM 1475 N N . ALA A 1 195 ? 8.019 -7.073 -13.815 1.00 88.88 195 ALA A N 1
ATOM 1476 C CA . ALA A 1 195 ? 7.416 -6.380 -12.688 1.00 88.88 195 ALA A CA 1
ATOM 1477 C C . ALA A 1 195 ? 6.081 -6.983 -12.267 1.00 88.88 195 ALA A C 1
ATOM 1479 O O . ALA A 1 195 ? 5.875 -7.176 -11.073 1.00 88.88 195 ALA A O 1
ATOM 1480 N N . VAL A 1 196 ? 5.215 -7.353 -13.213 1.00 91.81 196 VAL A N 1
ATOM 1481 C CA . VAL A 1 196 ? 3.967 -8.072 -12.929 1.00 91.81 196 VAL A CA 1
ATOM 1482 C C . VAL A 1 196 ? 4.280 -9.390 -12.230 1.00 91.81 196 VAL A C 1
ATOM 1484 O O . VAL A 1 196 ? 3.704 -9.674 -11.185 1.00 91.81 196 VAL A O 1
ATOM 1487 N N . SER A 1 197 ? 5.260 -10.152 -12.718 1.00 91.56 197 SER A N 1
ATOM 1488 C CA . SER A 1 197 ? 5.702 -11.390 -12.061 1.00 91.56 197 SER A CA 1
ATOM 1489 C C . SER A 1 197 ? 6.177 -11.151 -10.622 1.00 91.56 197 SER A C 1
ATOM 1491 O O . SER A 1 197 ? 5.911 -11.951 -9.724 1.00 91.56 197 SER A O 1
ATOM 1493 N N . SER A 1 198 ? 6.868 -10.034 -10.378 1.00 90.19 198 SER A N 1
ATOM 1494 C CA . SER A 1 198 ? 7.333 -9.655 -9.041 1.00 90.19 198 SER A CA 1
ATOM 1495 C C . SER A 1 198 ? 6.190 -9.204 -8.131 1.00 90.19 198 SER A C 1
ATOM 1497 O O . SER A 1 198 ? 6.139 -9.637 -6.982 1.00 90.19 198 SER A O 1
ATOM 1499 N N . ALA A 1 199 ? 5.254 -8.408 -8.648 1.00 92.88 199 ALA A N 1
ATOM 1500 C CA . ALA A 1 199 ? 4.048 -7.985 -7.947 1.00 92.88 199 ALA A CA 1
ATOM 1501 C C . ALA A 1 199 ? 3.164 -9.187 -7.579 1.00 92.88 199 ALA A C 1
ATOM 1503 O O . ALA A 1 199 ? 2.734 -9.300 -6.438 1.00 92.88 199 ALA A O 1
ATOM 1504 N N . VAL A 1 200 ? 2.965 -10.136 -8.499 1.00 93.62 200 VAL A N 1
ATOM 1505 C CA . VAL A 1 200 ? 2.209 -11.376 -8.252 1.00 93.62 200 VAL A CA 1
ATOM 1506 C C . VAL A 1 200 ? 2.876 -12.227 -7.173 1.00 93.62 200 VAL A C 1
ATOM 1508 O O . VAL A 1 200 ? 2.191 -12.739 -6.294 1.00 93.62 200 VAL A O 1
ATOM 1511 N N . ARG A 1 201 ? 4.208 -12.357 -7.199 1.00 94.31 201 ARG A N 1
ATOM 1512 C CA . ARG A 1 201 ? 4.955 -13.087 -6.162 1.00 94.31 201 ARG A CA 1
ATOM 1513 C C . ARG A 1 201 ? 4.825 -12.438 -4.783 1.00 94.31 201 ARG A C 1
ATOM 1515 O O . ARG A 1 201 ? 4.808 -13.151 -3.787 1.00 94.31 201 ARG A O 1
ATOM 1522 N N . LEU A 1 202 ? 4.781 -11.109 -4.731 1.00 94.50 202 LEU A N 1
ATOM 1523 C CA . LEU A 1 202 ? 4.560 -10.355 -3.498 1.00 94.50 202 LEU A CA 1
ATOM 1524 C C . LEU A 1 202 ? 3.095 -10.427 -3.033 1.00 94.50 202 LEU A C 1
ATOM 1526 O O . LEU A 1 202 ? 2.841 -10.370 -1.835 1.00 94.50 202 LEU A O 1
ATOM 1530 N N . GLY A 1 203 ? 2.134 -10.565 -3.949 1.00 94.69 203 GLY A N 1
ATOM 1531 C CA . GLY A 1 203 ? 0.709 -10.629 -3.621 1.00 94.69 203 GLY A CA 1
ATOM 1532 C C . GLY A 1 203 ? 0.265 -9.404 -2.819 1.00 94.69 203 GLY A C 1
ATOM 1533 O O . GLY A 1 203 ? 0.542 -8.268 -3.207 1.00 94.69 203 GLY A O 1
ATOM 1534 N N . ASP A 1 204 ? -0.366 -9.634 -1.667 1.00 93.31 204 ASP A N 1
ATOM 1535 C CA . ASP A 1 204 ? -0.822 -8.581 -0.746 1.00 93.31 204 ASP A CA 1
ATOM 1536 C C . ASP A 1 204 ? 0.335 -7.755 -0.146 1.00 93.31 204 ASP A C 1
ATOM 1538 O O . ASP A 1 204 ? 0.126 -6.654 0.370 1.00 93.31 204 ASP A O 1
ATOM 1542 N N . ASP A 1 205 ? 1.571 -8.264 -0.199 1.00 95.62 205 ASP A N 1
ATOM 1543 C CA . ASP A 1 205 ? 2.769 -7.557 0.258 1.00 95.62 205 ASP A CA 1
ATOM 1544 C C . ASP A 1 205 ? 3.331 -6.576 -0.776 1.00 95.62 205 ASP A C 1
ATOM 1546 O O . ASP A 1 205 ? 4.243 -5.811 -0.451 1.00 95.62 205 ASP A O 1
ATOM 1550 N N . PHE A 1 206 ? 2.778 -6.537 -1.992 1.00 97.12 206 PHE A N 1
ATOM 1551 C CA . PHE A 1 206 ? 3.098 -5.499 -2.964 1.00 97.12 206 PHE A CA 1
ATOM 1552 C C . PHE A 1 206 ? 2.345 -4.213 -2.616 1.00 97.12 206 PHE A C 1
ATOM 1554 O O . PHE A 1 206 ? 1.180 -4.066 -2.966 1.00 97.12 206 PHE A O 1
ATOM 1561 N N . THR A 1 207 ? 2.996 -3.297 -1.905 1.00 95.69 207 THR A N 1
ATOM 1562 C CA . THR A 1 207 ? 2.405 -2.047 -1.394 1.00 95.69 207 THR A CA 1
ATOM 1563 C C . THR A 1 207 ? 3.139 -0.788 -1.847 1.00 95.69 207 THR A C 1
ATOM 1565 O O . THR A 1 207 ? 2.705 0.317 -1.526 1.00 95.69 207 THR A O 1
ATOM 1568 N N . ASP A 1 208 ? 4.265 -0.940 -2.545 1.00 92.12 208 ASP A N 1
ATOM 1569 C CA . ASP A 1 208 ? 5.072 0.159 -3.068 1.00 92.12 208 ASP A CA 1
ATOM 1570 C C . ASP A 1 208 ? 5.778 -0.272 -4.364 1.00 92.12 208 ASP A C 1
ATOM 1572 O O . ASP A 1 208 ? 6.430 -1.317 -4.424 1.00 92.12 208 ASP A O 1
ATOM 1576 N N . VAL A 1 209 ? 5.693 0.555 -5.406 1.00 87.62 209 VAL A N 1
ATOM 1577 C CA . VAL A 1 209 ? 6.373 0.319 -6.689 1.00 87.62 209 VAL A CA 1
ATOM 1578 C C . VAL A 1 209 ? 7.898 0.269 -6.555 1.00 87.62 209 VAL A C 1
ATOM 1580 O O . VAL A 1 209 ? 8.553 -0.378 -7.371 1.00 87.62 209 VAL A O 1
ATOM 1583 N N . ALA A 1 210 ? 8.477 0.846 -5.497 1.00 84.56 210 ALA A N 1
ATOM 1584 C CA . ALA A 1 210 ? 9.897 0.710 -5.176 1.00 84.56 210 ALA A CA 1
ATOM 1585 C C . ALA A 1 210 ? 10.327 -0.759 -4.972 1.00 84.56 210 ALA A C 1
ATOM 1587 O O . ALA A 1 210 ? 11.486 -1.101 -5.213 1.00 84.56 210 ALA A O 1
ATOM 1588 N N . GLN A 1 211 ? 9.398 -1.652 -4.603 1.00 87.44 211 GLN A N 1
ATOM 1589 C CA . GLN A 1 211 ? 9.650 -3.095 -4.469 1.00 87.44 211 GLN A CA 1
ATOM 1590 C C . GLN A 1 211 ? 9.956 -3.779 -5.815 1.00 87.44 211 GLN A C 1
ATOM 1592 O O . GLN A 1 211 ? 10.460 -4.901 -5.832 1.00 87.44 211 GLN A O 1
ATOM 1597 N N . LEU A 1 212 ? 9.676 -3.111 -6.940 1.00 81.25 212 LEU A N 1
ATOM 1598 C CA . LEU A 1 212 ? 9.960 -3.594 -8.296 1.00 81.25 212 LEU A CA 1
ATOM 1599 C C . LEU A 1 212 ? 11.368 -3.215 -8.784 1.00 81.25 212 LEU A C 1
ATOM 1601 O O . LEU A 1 212 ? 11.787 -3.650 -9.857 1.00 81.25 212 LEU A O 1
ATOM 1605 N N . GLY A 1 213 ? 12.107 -2.410 -8.015 1.00 77.50 213 GLY A N 1
ATOM 1606 C CA . GLY A 1 213 ? 13.447 -1.961 -8.378 1.00 77.50 213 GLY A CA 1
ATOM 1607 C C . GLY A 1 213 ? 13.466 -1.104 -9.647 1.00 77.50 213 GLY A C 1
ATOM 1608 O O . GLY A 1 213 ? 12.596 -0.267 -9.878 1.00 77.50 213 GLY A O 1
ATOM 1609 N N . THR A 1 214 ? 14.488 -1.293 -10.481 1.00 72.12 214 THR A N 1
ATOM 1610 C CA . THR A 1 214 ? 14.745 -0.434 -11.648 1.00 72.12 214 THR A CA 1
ATOM 1611 C C . THR A 1 214 ? 13.801 -0.674 -12.825 1.00 72.12 214 THR A C 1
ATOM 1613 O O . THR A 1 214 ? 13.702 0.193 -13.690 1.00 72.12 214 THR A O 1
ATOM 1616 N N . SER A 1 215 ? 13.086 -1.804 -12.864 1.00 71.81 215 SER A N 1
ATOM 1617 C CA . SER A 1 215 ? 12.183 -2.149 -13.971 1.00 71.81 215 SER A CA 1
ATOM 1618 C C . SER A 1 215 ? 11.043 -1.145 -14.137 1.00 71.81 215 SER A C 1
ATOM 1620 O O . SER A 1 215 ? 10.614 -0.895 -15.260 1.00 71.81 215 SER A O 1
ATOM 1622 N N . PHE A 1 216 ? 10.569 -0.538 -13.043 1.00 75.44 216 PHE A N 1
ATOM 1623 C CA . PHE A 1 216 ? 9.432 0.386 -13.062 1.00 75.44 216 PHE A CA 1
ATOM 1624 C C . PHE A 1 216 ? 9.676 1.606 -13.961 1.00 75.44 216 PHE A C 1
ATOM 1626 O O . PHE A 1 216 ? 8.826 1.961 -14.775 1.00 75.44 216 PHE A O 1
ATOM 1633 N N . ALA A 1 217 ? 10.867 2.204 -13.877 1.00 73.31 217 ALA A N 1
ATOM 1634 C CA . ALA A 1 217 ? 11.208 3.408 -14.632 1.00 73.31 217 ALA A CA 1
ATOM 1635 C C . ALA A 1 217 ? 11.312 3.170 -16.150 1.00 73.31 217 ALA A C 1
ATOM 1637 O O . ALA A 1 217 ? 11.155 4.109 -16.922 1.00 73.31 217 ALA A O 1
ATOM 1638 N N . SER A 1 218 ? 11.563 1.929 -16.579 1.00 73.00 218 SER A N 1
ATOM 1639 C CA . SER A 1 218 ? 11.703 1.558 -17.996 1.00 73.00 218 SER A CA 1
ATOM 1640 C C . SER A 1 218 ? 10.391 1.189 -18.696 1.00 73.00 218 SER A C 1
ATOM 1642 O O . SER A 1 218 ? 10.418 0.781 -19.852 1.00 73.00 218 SER A O 1
ATOM 1644 N N . MET A 1 219 ? 9.255 1.279 -18.006 1.00 79.31 219 MET A N 1
ATOM 1645 C CA . MET A 1 219 ? 7.937 0.990 -18.577 1.00 79.31 219 MET A CA 1
ATOM 1646 C C . MET A 1 219 ? 7.270 2.237 -19.153 1.00 79.31 219 MET A C 1
ATOM 1648 O O . MET A 1 219 ? 7.589 3.363 -18.765 1.00 79.31 219 MET A O 1
ATOM 1652 N N . SER A 1 220 ? 6.244 2.027 -19.977 1.00 81.69 220 SER A N 1
ATOM 1653 C CA . SER A 1 220 ? 5.353 3.107 -20.399 1.00 81.69 220 SER A CA 1
ATOM 1654 C C . SER A 1 220 ? 4.597 3.732 -19.207 1.00 81.69 220 SER A C 1
ATOM 1656 O O . SER A 1 220 ? 4.318 3.049 -18.213 1.00 81.69 220 SER A O 1
ATOM 1658 N N . PRO A 1 221 ? 4.164 5.005 -19.302 1.00 77.94 221 PRO A N 1
ATOM 1659 C CA . PRO A 1 221 ? 3.390 5.661 -18.242 1.00 77.94 221 PRO A CA 1
ATOM 1660 C C . PRO A 1 221 ? 2.116 4.904 -17.834 1.00 77.94 221 PRO A C 1
ATOM 1662 O O . PRO A 1 221 ? 1.750 4.884 -16.661 1.00 77.94 221 PRO A O 1
ATOM 1665 N N . GLN A 1 222 ? 1.450 4.243 -18.787 1.00 79.00 222 GLN A N 1
ATOM 1666 C CA . GLN A 1 222 ? 0.226 3.483 -18.523 1.00 79.00 222 GLN A CA 1
ATOM 1667 C C . GLN A 1 222 ? 0.498 2.208 -17.708 1.00 79.00 222 GLN A C 1
ATOM 1669 O O . GLN A 1 222 ? -0.269 1.852 -16.810 1.00 79.00 222 GLN A O 1
ATOM 1674 N N . GLN A 1 223 ? 1.600 1.521 -18.004 1.00 87.31 223 GLN A N 1
ATOM 1675 C CA . GLN A 1 223 ? 2.046 0.346 -17.255 1.00 87.31 223 GLN A CA 1
ATOM 1676 C C . GLN A 1 223 ? 2.469 0.724 -15.832 1.00 87.31 223 GLN A C 1
ATOM 1678 O O . GLN A 1 223 ? 2.061 0.059 -14.878 1.00 87.31 223 GLN A O 1
ATOM 1683 N N . GLN A 1 224 ? 3.206 1.831 -15.683 1.00 85.12 224 GLN A N 1
ATOM 1684 C CA . GLN A 1 224 ? 3.565 2.388 -14.377 1.00 85.12 224 GLN A CA 1
ATOM 1685 C C . GLN A 1 224 ? 2.315 2.682 -13.544 1.00 85.12 224 GLN A C 1
ATOM 1687 O O . GLN A 1 224 ? 2.197 2.195 -12.423 1.00 85.12 224 GLN A O 1
ATOM 1692 N N . LEU A 1 225 ? 1.340 3.395 -14.118 1.00 80.38 225 LEU A N 1
ATOM 1693 C CA . LEU A 1 225 ? 0.074 3.702 -13.450 1.00 80.38 225 LEU A CA 1
ATOM 1694 C C . LEU A 1 225 ? -0.669 2.435 -13.003 1.00 80.38 225 LEU A C 1
ATOM 1696 O O . LEU A 1 225 ? -1.212 2.390 -11.902 1.00 80.38 225 LEU A O 1
ATOM 1700 N N . THR A 1 226 ? -0.670 1.394 -13.837 1.00 92.81 226 THR A N 1
ATOM 1701 C CA . THR A 1 226 ? -1.317 0.115 -13.513 1.00 92.81 226 THR A CA 1
ATOM 1702 C C . THR A 1 226 ? -0.707 -0.516 -12.259 1.00 92.81 226 THR A C 1
ATOM 1704 O O . THR A 1 226 ? -1.439 -0.900 -11.347 1.00 92.81 226 THR A O 1
ATOM 1707 N N . LEU A 1 227 ? 0.624 -0.576 -12.176 1.00 92.00 227 LEU A N 1
ATOM 1708 C CA . LEU A 1 227 ? 1.326 -1.153 -11.026 1.00 92.00 227 LEU A CA 1
ATOM 1709 C C . LEU A 1 227 ? 1.230 -0.269 -9.776 1.00 92.00 227 LEU A C 1
ATOM 1711 O O . LEU A 1 227 ? 1.073 -0.803 -8.679 1.00 92.00 227 LEU A O 1
ATOM 1715 N N . THR A 1 228 ? 1.248 1.057 -9.929 1.00 90.25 228 THR A N 1
ATOM 1716 C CA . THR A 1 228 ? 0.981 1.994 -8.827 1.00 90.25 228 THR A CA 1
ATOM 1717 C C . THR A 1 228 ? -0.401 1.753 -8.230 1.00 90.25 228 THR A C 1
ATOM 1719 O O . THR A 1 228 ? -0.520 1.571 -7.023 1.00 90.25 228 THR A O 1
ATOM 1722 N N . ASN A 1 229 ? -1.437 1.644 -9.066 1.00 92.19 229 ASN A N 1
ATOM 1723 C CA . ASN A 1 229 ? -2.799 1.391 -8.597 1.00 92.19 229 ASN A CA 1
ATOM 1724 C C . ASN A 1 229 ? -2.922 0.051 -7.853 1.00 92.19 229 ASN A C 1
ATOM 1726 O O . ASN A 1 229 ? -3.640 -0.032 -6.858 1.00 92.19 229 ASN A O 1
ATOM 1730 N N . MET A 1 230 ? -2.221 -0.994 -8.310 1.00 94.12 230 MET A N 1
ATOM 1731 C CA . MET A 1 230 ? -2.168 -2.280 -7.604 1.00 94.12 230 MET A CA 1
ATOM 1732 C C . MET A 1 230 ? -1.517 -2.139 -6.220 1.00 94.12 230 MET A C 1
ATOM 1734 O O . MET A 1 230 ? -2.090 -2.587 -5.226 1.00 94.12 230 MET A O 1
ATOM 1738 N N . ALA A 1 231 ? -0.352 -1.487 -6.148 1.00 92.75 231 ALA A N 1
ATOM 1739 C CA . ALA A 1 231 ? 0.363 -1.247 -4.897 1.00 92.75 231 ALA A CA 1
ATOM 1740 C C . ALA A 1 231 ? -0.476 -0.422 -3.905 1.00 92.75 231 ALA A C 1
ATOM 1742 O O . ALA A 1 231 ? -0.610 -0.787 -2.733 1.00 92.75 231 ALA A O 1
ATOM 1743 N N . ASP A 1 232 ? -1.105 0.650 -4.385 1.00 90.94 232 ASP A N 1
ATOM 1744 C CA . ASP A 1 232 ? -1.961 1.518 -3.580 1.00 90.94 232 ASP A CA 1
ATOM 1745 C C . ASP A 1 232 ? -3.206 0.784 -3.074 1.00 90.94 232 ASP A C 1
ATOM 1747 O O . ASP A 1 232 ? -3.589 0.947 -1.914 1.00 90.94 232 ASP A O 1
ATOM 1751 N N . ALA A 1 233 ? -3.830 -0.060 -3.901 1.00 92.69 233 ALA A N 1
ATOM 1752 C CA . ALA A 1 233 ? -4.973 -0.868 -3.486 1.00 92.69 233 ALA A CA 1
ATOM 1753 C C . ALA A 1 233 ? -4.610 -1.798 -2.317 1.00 92.69 233 ALA A C 1
ATOM 1755 O O . ALA A 1 233 ? -5.311 -1.814 -1.301 1.00 92.69 233 ALA A O 1
ATOM 1756 N N . ASN A 1 234 ? -3.482 -2.503 -2.418 1.00 94.25 234 ASN A N 1
ATOM 1757 C CA . ASN A 1 234 ? -2.984 -3.388 -1.365 1.00 94.25 234 ASN A CA 1
ATOM 1758 C C . ASN A 1 234 ? -2.610 -2.616 -0.093 1.00 94.25 234 ASN A C 1
ATOM 1760 O O . ASN A 1 234 ? -2.998 -2.996 1.017 1.00 94.25 234 ASN A O 1
ATOM 1764 N N . ARG A 1 235 ? -1.910 -1.485 -0.237 1.00 93.75 235 ARG A N 1
ATOM 1765 C CA . ARG A 1 235 ? -1.558 -0.601 0.881 1.00 93.75 235 ARG A CA 1
ATOM 1766 C C . ARG A 1 235 ? -2.805 -0.115 1.616 1.00 93.75 235 ARG A C 1
ATOM 1768 O O . ARG A 1 235 ? -2.880 -0.209 2.842 1.00 93.75 235 ARG A O 1
ATOM 1775 N N . ASN A 1 236 ? -3.798 0.366 0.874 1.00 89.25 236 ASN A N 1
ATOM 1776 C CA . ASN A 1 236 ? -5.055 0.852 1.432 1.00 89.25 236 ASN A CA 1
ATOM 1777 C C . ASN A 1 236 ? -5.843 -0.273 2.110 1.00 89.25 236 ASN A C 1
ATOM 1779 O O . ASN A 1 236 ? -6.400 -0.064 3.190 1.00 89.25 236 ASN A O 1
ATOM 1783 N N . ALA A 1 237 ? -5.851 -1.477 1.535 1.00 88.69 237 ALA A N 1
ATOM 1784 C CA . ALA A 1 237 ? -6.461 -2.648 2.155 1.00 88.69 237 ALA A CA 1
ATOM 1785 C C . ALA A 1 237 ? -5.792 -2.996 3.495 1.00 88.69 237 ALA A C 1
ATOM 1787 O O . ALA A 1 237 ? -6.496 -3.221 4.481 1.00 88.69 237 ALA A O 1
ATOM 1788 N N . LYS A 1 238 ? -4.455 -2.953 3.575 1.00 89.19 238 LYS A N 1
ATOM 1789 C CA . LYS A 1 238 ? -3.715 -3.178 4.828 1.00 89.19 238 LYS A CA 1
ATOM 1790 C C . LYS A 1 238 ? -3.978 -2.106 5.877 1.00 89.19 238 LYS A C 1
ATOM 1792 O O . LYS A 1 238 ? -4.227 -2.444 7.031 1.00 89.19 238 LYS A O 1
ATOM 1797 N N . ILE A 1 239 ? -3.988 -0.829 5.491 1.00 85.31 239 ILE A N 1
ATOM 1798 C CA . ILE A 1 239 ? -4.339 0.272 6.403 1.00 85.31 239 ILE A CA 1
ATOM 1799 C C . ILE A 1 239 ? -5.760 0.073 6.941 1.00 85.31 239 ILE A C 1
ATOM 1801 O O . ILE A 1 239 ? -5.988 0.154 8.147 1.00 85.31 239 ILE A O 1
ATOM 1805 N N . LYS A 1 240 ? -6.713 -0.260 6.066 1.00 83.62 240 LYS A N 1
ATOM 1806 C CA . LYS A 1 240 ? -8.101 -0.539 6.451 1.00 83.62 240 LYS A CA 1
ATOM 1807 C C . LYS A 1 240 ? -8.215 -1.758 7.371 1.00 83.62 240 LYS A C 1
ATOM 1809 O O . LYS A 1 240 ? -9.033 -1.744 8.286 1.00 83.62 240 LYS A O 1
ATOM 1814 N N . ALA A 1 241 ? -7.410 -2.796 7.152 1.00 81.50 241 ALA A N 1
ATOM 1815 C CA . ALA A 1 241 ? -7.368 -3.977 8.010 1.00 81.50 241 ALA A CA 1
ATOM 1816 C C . ALA A 1 241 ? -6.767 -3.677 9.394 1.00 81.50 241 ALA A C 1
ATOM 1818 O O . ALA A 1 241 ? -7.249 -4.214 10.387 1.00 81.50 241 ALA A O 1
ATOM 1819 N N . ALA A 1 242 ? -5.761 -2.799 9.460 1.00 80.69 242 ALA A N 1
ATOM 1820 C CA . ALA A 1 242 ? -5.118 -2.363 10.701 1.00 80.69 242 ALA A CA 1
ATOM 1821 C C . ALA A 1 242 ? -5.913 -1.287 11.462 1.00 80.69 242 ALA A C 1
ATOM 1823 O O . ALA A 1 242 ? -5.637 -1.029 12.632 1.00 80.69 242 ALA A O 1
ATOM 1824 N N . THR A 1 243 ? -6.889 -0.645 10.813 1.00 83.81 243 THR A N 1
ATOM 1825 C CA . THR A 1 243 ? -7.728 0.373 11.449 1.00 83.81 243 THR A CA 1
ATOM 1826 C C . THR A 1 243 ? -8.575 -0.279 12.549 1.00 83.81 243 THR A C 1
ATOM 1828 O O . THR A 1 243 ? -9.284 -1.252 12.262 1.00 83.81 243 THR A O 1
ATOM 1831 N N . PRO A 1 244 ? -8.546 0.239 13.793 1.00 87.75 244 PRO A N 1
ATOM 1832 C CA . PRO A 1 244 ? -9.396 -0.259 14.863 1.00 87.75 244 PRO A CA 1
ATOM 1833 C C . PRO A 1 244 ? -10.870 -0.265 14.454 1.00 87.75 244 PRO A C 1
ATOM 1835 O O . PRO A 1 244 ? -11.358 0.679 13.836 1.00 87.75 244 PRO A O 1
ATOM 1838 N N . LYS A 1 245 ? -11.585 -1.329 14.816 1.00 87.19 245 LYS A N 1
ATOM 1839 C CA . LYS A 1 245 ? -13.039 -1.445 14.637 1.00 87.19 245 LYS A CA 1
ATOM 1840 C C . LYS A 1 245 ? -13.742 -1.301 15.980 1.00 87.19 245 LYS A C 1
ATOM 1842 O O . LYS A 1 245 ? -13.134 -1.585 17.014 1.00 87.19 245 LYS A O 1
ATOM 1847 N N . ASP A 1 246 ? -15.004 -0.884 15.955 1.00 82.12 246 ASP A N 1
ATOM 1848 C CA . ASP A 1 246 ? -15.845 -0.887 17.152 1.00 82.12 246 ASP A CA 1
ATOM 1849 C C . ASP A 1 246 ? -15.997 -2.313 17.689 1.00 82.12 246 ASP A C 1
ATOM 1851 O O . ASP A 1 246 ? -16.088 -3.278 16.925 1.00 82.12 246 ASP A O 1
ATOM 1855 N N . GLY A 1 247 ? -15.996 -2.443 19.013 1.00 82.56 247 GLY A N 1
ATOM 1856 C CA . GLY A 1 247 ? -16.062 -3.729 19.702 1.00 82.56 247 GLY A CA 1
ATOM 1857 C C . GLY A 1 247 ? -14.772 -4.547 19.616 1.00 82.56 247 GLY A C 1
ATOM 1858 O O . GLY A 1 247 ? -14.798 -5.748 19.873 1.00 82.56 247 GLY A O 1
ATOM 1859 N N . ASN A 1 248 ? -13.638 -3.934 19.253 1.00 89.06 248 ASN A N 1
ATOM 1860 C CA . ASN A 1 248 ? -12.353 -4.630 19.297 1.00 89.06 248 ASN A CA 1
ATOM 1861 C C . ASN A 1 248 ? -11.962 -5.037 20.733 1.00 89.06 248 ASN A C 1
ATOM 1863 O O . ASN A 1 248 ? -12.568 -4.612 21.721 1.00 89.06 248 ASN A O 1
ATOM 1867 N N . GLU A 1 249 ? -10.935 -5.877 20.854 1.00 91.62 249 GLU A N 1
ATOM 1868 C CA . GLU A 1 249 ? -10.513 -6.444 22.139 1.00 91.62 249 GLU A CA 1
ATOM 1869 C C . GLU A 1 249 ? -10.104 -5.370 23.161 1.00 91.62 249 GLU A C 1
ATOM 1871 O O . GLU A 1 249 ? -10.492 -5.449 24.327 1.00 91.62 249 GLU A O 1
ATOM 1876 N N . THR A 1 250 ? -9.365 -4.342 22.735 1.00 93.25 250 THR A N 1
ATOM 1877 C CA . THR A 1 250 ? -8.932 -3.244 23.612 1.00 93.25 250 THR A CA 1
ATOM 1878 C C . THR A 1 250 ? -10.124 -2.447 24.135 1.00 93.25 250 THR A C 1
ATOM 1880 O O . THR A 1 250 ? -10.211 -2.200 25.338 1.00 93.25 250 THR A O 1
ATOM 1883 N N . GLN A 1 251 ? -11.077 -2.097 23.266 1.00 93.25 251 GLN A N 1
ATOM 1884 C CA . GLN A 1 251 ? -12.325 -1.450 23.675 1.00 93.25 251 GLN A CA 1
ATOM 1885 C C . GLN A 1 251 ? -13.098 -2.331 24.666 1.00 93.25 251 GLN A C 1
ATOM 1887 O O . GLN A 1 251 ? -13.491 -1.852 25.727 1.00 93.25 251 GLN A O 1
ATOM 1892 N N . SER A 1 252 ? -13.251 -3.622 24.363 1.00 90.69 252 SER A N 1
ATOM 1893 C CA . SER A 1 252 ? -13.983 -4.573 25.210 1.00 90.69 252 SER A CA 1
ATOM 1894 C C . SER A 1 252 ? -13.369 -4.690 26.609 1.00 90.69 252 SER A C 1
ATOM 1896 O O . SER A 1 252 ? -14.089 -4.715 27.605 1.00 90.69 252 SER A O 1
ATOM 1898 N N . LYS A 1 253 ? -12.032 -4.698 26.708 1.00 93.94 253 LYS A N 1
ATOM 1899 C CA . LYS A 1 253 ? -11.314 -4.707 27.993 1.00 93.94 253 LYS A CA 1
ATOM 1900 C C . LYS A 1 253 ? -11.549 -3.432 28.798 1.00 93.94 253 LYS A C 1
ATOM 1902 O O . LYS A 1 253 ? -11.752 -3.515 30.006 1.00 93.94 253 LYS A O 1
ATOM 1907 N N . LEU A 1 254 ? -11.542 -2.266 28.152 1.00 94.88 254 LEU A N 1
ATOM 1908 C CA . LEU A 1 254 ? -11.812 -0.987 28.818 1.00 94.88 254 LEU A CA 1
ATOM 1909 C C . LEU A 1 254 ? -13.268 -0.896 29.296 1.00 94.88 254 LEU A C 1
ATOM 1911 O O . LEU A 1 254 ? -13.526 -0.449 30.412 1.00 94.88 254 LEU A O 1
ATOM 1915 N N . GLU A 1 255 ? -14.217 -1.372 28.489 1.00 93.12 255 GLU A N 1
ATOM 1916 C CA . GLU A 1 255 ? -15.635 -1.436 28.858 1.00 93.12 255 GLU A CA 1
ATOM 1917 C C . GLU A 1 255 ? -15.897 -2.407 30.015 1.00 93.12 255 GLU A C 1
ATOM 1919 O O . GLU A 1 255 ? -16.685 -2.090 30.910 1.00 93.12 255 GLU A O 1
ATOM 1924 N N . LEU A 1 256 ? -15.211 -3.553 30.037 1.00 93.94 256 LEU A N 1
ATOM 1925 C CA . LEU A 1 256 ? -15.250 -4.493 31.153 1.00 93.94 256 LEU A CA 1
ATOM 1926 C C . LEU A 1 256 ? -14.633 -3.892 32.419 1.00 93.94 256 LEU A C 1
ATOM 1928 O O . LEU A 1 256 ? -15.248 -3.960 33.480 1.00 93.94 256 LEU A O 1
ATOM 1932 N N . ALA A 1 257 ? -13.449 -3.279 32.317 1.00 93.56 257 ALA A N 1
ATOM 1933 C CA . ALA A 1 257 ? -12.779 -2.638 33.449 1.00 93.56 257 ALA A CA 1
ATOM 1934 C C . ALA A 1 257 ? -13.673 -1.564 34.082 1.00 93.56 257 ALA A C 1
ATOM 1936 O O . ALA A 1 257 ? -13.827 -1.528 35.301 1.00 93.56 257 ALA A O 1
ATOM 1937 N N . ARG A 1 258 ? -14.351 -0.764 33.252 1.00 92.19 258 ARG A N 1
ATOM 1938 C CA . ARG A 1 258 ? -15.383 0.181 33.693 1.00 92.19 258 ARG A CA 1
ATOM 1939 C C . ARG A 1 258 ? -16.522 -0.499 34.444 1.00 92.19 258 ARG A C 1
ATOM 1941 O O . ARG A 1 258 ? -16.953 0.021 35.463 1.00 92.19 258 ARG A O 1
ATOM 1948 N N . ALA A 1 259 ? -17.030 -1.620 33.943 1.00 91.88 259 ALA A N 1
ATOM 1949 C CA . ALA A 1 259 ? -18.169 -2.315 34.537 1.00 91.88 259 ALA A CA 1
ATOM 1950 C C . ALA A 1 259 ? -17.819 -3.028 35.860 1.00 91.88 259 ALA A C 1
ATOM 1952 O O . ALA A 1 259 ? -18.653 -3.136 36.765 1.00 91.88 259 ALA A O 1
ATOM 1953 N N . LEU A 1 260 ? -16.594 -3.547 35.970 1.00 91.44 260 LEU A N 1
ATOM 1954 C CA . LEU A 1 260 ? -16.108 -4.253 37.156 1.00 91.44 260 LEU A CA 1
ATOM 1955 C C . LEU A 1 260 ? -15.623 -3.291 38.241 1.00 91.44 260 LEU A C 1
ATOM 1957 O O . LEU A 1 260 ? -15.935 -3.500 39.411 1.00 91.44 260 LEU A O 1
ATOM 1961 N N . ASN A 1 261 ? -14.885 -2.246 37.860 1.00 90.50 261 ASN A N 1
ATOM 1962 C CA . ASN A 1 261 ? -14.352 -1.251 38.783 1.00 90.50 261 ASN A CA 1
ATOM 1963 C C . ASN A 1 261 ? -14.525 0.182 38.238 1.00 90.50 261 ASN A C 1
ATOM 1965 O O . ASN A 1 261 ? -13.568 0.802 37.760 1.00 90.50 261 ASN A O 1
ATOM 1969 N N . PRO A 1 262 ? -15.743 0.746 38.328 1.00 88.81 262 PRO A N 1
ATOM 1970 C CA . PRO A 1 262 ? -16.037 2.077 37.800 1.00 88.81 262 PRO A CA 1
ATOM 1971 C C . PRO A 1 262 ? -15.180 3.189 38.421 1.00 88.81 262 PRO A C 1
ATOM 1973 O O . PRO A 1 262 ? -14.776 4.126 37.731 1.00 88.81 262 PRO A O 1
ATOM 1976 N N . ALA A 1 263 ? -14.878 3.085 39.720 1.00 87.00 263 ALA A N 1
ATOM 1977 C CA . ALA A 1 263 ? -14.096 4.079 40.452 1.00 87.00 263 ALA A CA 1
ATOM 1978 C C . ALA A 1 263 ? -12.617 4.090 40.033 1.00 87.00 263 ALA A C 1
ATOM 1980 O O . ALA A 1 263 ? -11.987 5.151 39.992 1.00 87.00 263 ALA A O 1
ATOM 1981 N N . GLU A 1 264 ? -12.048 2.923 39.728 1.00 90.31 264 GLU A N 1
ATOM 1982 C CA . GLU A 1 264 ? -10.703 2.818 39.159 1.00 90.31 264 GLU A CA 1
ATOM 1983 C C . GLU A 1 264 ? -10.688 3.299 37.707 1.00 90.31 264 GLU A C 1
ATOM 1985 O O . GLU A 1 264 ? -9.866 4.146 37.357 1.00 90.31 264 GLU A O 1
ATOM 1990 N N . PHE A 1 265 ? -11.656 2.856 36.898 1.00 92.38 265 PHE A N 1
ATOM 1991 C CA . PHE A 1 265 ? -11.797 3.281 35.506 1.00 92.38 265 PHE A CA 1
ATOM 1992 C C . PHE A 1 265 ? -11.895 4.804 35.360 1.00 92.38 265 PHE A C 1
ATOM 1994 O O . PHE A 1 265 ? -11.278 5.387 34.469 1.00 92.38 265 PHE A O 1
ATOM 2001 N N . ALA A 1 266 ? -12.614 5.475 36.265 1.00 90.81 266 ALA A N 1
ATOM 2002 C CA . ALA A 1 266 ? -12.730 6.933 36.296 1.00 90.81 266 ALA A CA 1
ATOM 2003 C C . ALA A 1 266 ? -11.379 7.663 36.440 1.00 90.81 266 ALA A C 1
ATOM 2005 O O . ALA A 1 266 ? -11.306 8.860 36.167 1.00 90.81 266 ALA A O 1
ATOM 2006 N N . ARG A 1 267 ? -10.317 6.973 36.875 1.00 92.00 267 ARG A N 1
ATOM 2007 C CA . ARG A 1 267 ? -8.959 7.511 37.058 1.00 92.00 267 ARG A CA 1
ATOM 2008 C C . ARG A 1 267 ? -7.947 6.953 36.050 1.00 92.00 267 ARG A C 1
ATOM 2010 O O . ARG A 1 267 ? -6.790 7.364 36.073 1.00 92.00 267 ARG A O 1
ATOM 2017 N N . THR A 1 268 ? -8.351 6.025 35.184 1.00 94.12 268 THR A N 1
ATOM 2018 C CA . THR A 1 268 ? -7.475 5.411 34.178 1.00 94.12 268 THR A CA 1
ATOM 2019 C C . THR A 1 268 ? -7.071 6.422 33.101 1.00 94.12 268 THR A C 1
ATOM 2021 O O . THR A 1 268 ? -7.911 7.138 32.563 1.00 94.12 268 THR A O 1
ATOM 2024 N N . ASP A 1 269 ? -5.791 6.472 32.731 1.00 95.81 269 ASP A N 1
ATOM 2025 C CA . ASP A 1 269 ? -5.351 7.270 31.581 1.00 95.81 269 ASP A CA 1
ATOM 2026 C C . ASP A 1 269 ? -5.751 6.576 30.270 1.00 95.81 269 ASP A C 1
ATOM 2028 O O . ASP A 1 269 ? -5.244 5.501 29.950 1.00 95.81 269 ASP A O 1
ATOM 2032 N N . LEU A 1 270 ? -6.660 7.190 29.505 1.00 96.00 270 LEU A N 1
ATOM 2033 C CA . LEU A 1 270 ? -7.142 6.634 28.238 1.00 96.00 270 LEU A CA 1
ATOM 2034 C C . LEU A 1 270 ? -6.235 6.952 27.036 1.00 96.00 270 LEU A C 1
ATOM 2036 O O . LEU A 1 2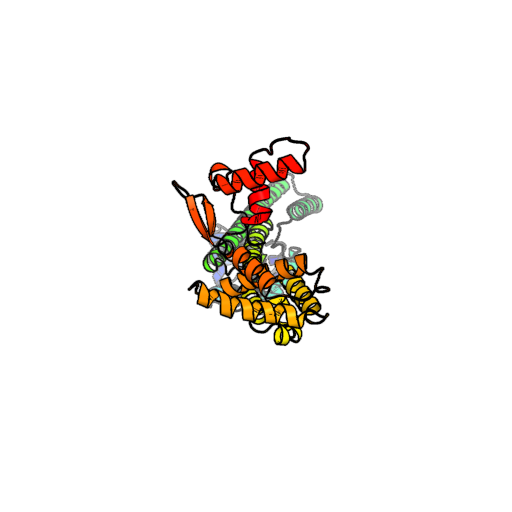70 ? -6.357 6.309 25.991 1.00 96.00 270 LEU A O 1
ATOM 2040 N N . ARG A 1 271 ? -5.299 7.906 27.153 1.00 95.31 271 ARG A N 1
ATOM 2041 C CA . ARG A 1 271 ? -4.450 8.354 26.028 1.00 95.31 271 ARG A CA 1
ATOM 2042 C C . ARG A 1 271 ? -3.640 7.228 25.363 1.00 95.31 271 ARG A C 1
ATOM 2044 O O . ARG A 1 271 ? -3.585 7.226 24.133 1.00 95.31 271 ARG A O 1
ATOM 2051 N N . PRO A 1 272 ? -3.071 6.244 26.092 1.00 96.62 272 PRO A N 1
ATOM 2052 C CA . PRO A 1 272 ? -2.338 5.131 25.478 1.00 96.62 272 PRO A CA 1
ATOM 2053 C C . PRO A 1 272 ? -3.176 4.271 24.517 1.00 96.62 272 PRO A C 1
ATOM 2055 O O . PRO A 1 272 ? -2.624 3.580 23.658 1.00 96.62 272 PRO A O 1
ATOM 2058 N N . PHE A 1 273 ? -4.506 4.316 24.636 1.00 94.94 273 PHE A N 1
ATOM 2059 C CA . PHE A 1 273 ? -5.427 3.513 23.833 1.00 94.94 273 PHE A CA 1
ATOM 2060 C C . PHE A 1 273 ? -5.981 4.260 22.613 1.00 94.94 273 PHE A C 1
ATOM 2062 O O . PHE A 1 273 ? -6.658 3.643 21.797 1.00 94.94 273 PHE A O 1
ATOM 2069 N N . ALA A 1 274 ? -5.675 5.553 22.438 1.00 91.12 274 ALA A N 1
ATOM 2070 C CA . ALA A 1 274 ? -6.263 6.397 21.389 1.00 91.12 274 ALA A CA 1
ATOM 2071 C C . ALA A 1 274 ? -6.073 5.857 19.961 1.00 91.12 274 ALA A C 1
ATOM 2073 O O . ALA A 1 274 ? -6.971 5.990 19.139 1.00 91.12 274 ALA A O 1
ATOM 2074 N N . ASN A 1 275 ? -4.945 5.194 19.688 1.00 90.25 275 ASN A N 1
ATOM 2075 C CA . ASN A 1 275 ? -4.653 4.592 18.380 1.00 90.25 275 ASN A CA 1
ATOM 2076 C C . ASN A 1 275 ? -5.068 3.112 18.278 1.00 90.25 275 ASN A C 1
ATOM 2078 O O . ASN A 1 275 ? -4.842 2.481 17.251 1.00 90.25 275 ASN A O 1
ATOM 2082 N N . GLN A 1 276 ? -5.628 2.541 19.347 1.00 92.38 276 GLN A N 1
ATOM 2083 C CA . GLN A 1 276 ? -5.997 1.123 19.443 1.00 92.38 276 GLN A CA 1
ATOM 2084 C C . GLN A 1 276 ? -7.514 0.902 19.380 1.00 92.38 276 GLN A C 1
ATOM 2086 O O . GLN A 1 276 ? -7.976 -0.227 19.230 1.00 92.38 276 GLN A O 1
ATOM 2091 N N . ILE A 1 277 ? -8.302 1.969 19.501 1.00 94.19 277 ILE A N 1
ATOM 2092 C CA . ILE A 1 277 ? -9.764 1.947 19.425 1.00 94.19 277 ILE A CA 1
ATOM 2093 C C . ILE A 1 277 ? -10.253 3.006 18.440 1.00 94.19 277 ILE A C 1
ATOM 2095 O O . ILE A 1 277 ? -9.479 3.842 17.976 1.00 94.19 277 ILE A O 1
ATOM 2099 N N . THR A 1 278 ? -11.533 2.958 18.081 1.00 92.69 278 THR A N 1
ATOM 2100 C CA . THR A 1 278 ? -12.108 3.969 17.191 1.00 92.69 278 THR A CA 1
ATOM 2101 C C . THR A 1 278 ? -12.211 5.324 17.905 1.00 92.69 278 THR A C 1
ATOM 2103 O O . THR A 1 278 ? -12.369 5.370 19.131 1.00 92.69 278 THR A O 1
ATOM 2106 N N . PRO A 1 279 ? -12.197 6.449 17.164 1.00 91.69 279 PRO A N 1
ATOM 2107 C CA . PRO A 1 279 ? -12.457 7.762 17.748 1.00 91.69 279 PRO A CA 1
ATOM 2108 C C . PRO A 1 279 ? -13.795 7.820 18.493 1.00 91.69 279 PRO A C 1
ATOM 2110 O O . PRO A 1 279 ? -13.865 8.390 19.578 1.00 91.69 279 PRO A O 1
ATOM 2113 N N . SER A 1 280 ? -14.837 7.171 17.957 1.00 89.00 280 SER A N 1
ATOM 2114 C CA . SER A 1 280 ? -16.152 7.127 18.602 1.00 89.00 280 SER A CA 1
ATOM 2115 C C . SER A 1 280 ? -16.127 6.349 19.920 1.00 89.00 280 SER A C 1
ATOM 2117 O O . SER A 1 280 ? -16.707 6.813 20.901 1.00 89.00 280 SER A O 1
ATOM 2119 N N . ALA A 1 281 ? -15.438 5.203 19.976 1.00 91.44 281 ALA A N 1
ATOM 2120 C CA . ALA A 1 281 ? -15.258 4.451 21.215 1.00 91.44 281 ALA A CA 1
ATOM 2121 C C . ALA A 1 281 ? -14.492 5.272 22.262 1.00 91.44 281 ALA A C 1
ATOM 2123 O O . ALA A 1 281 ? -14.892 5.315 23.425 1.00 91.44 281 ALA A O 1
ATOM 2124 N N . MET A 1 282 ? -13.437 5.985 21.849 1.00 95.44 282 MET A N 1
ATOM 2125 C CA . MET A 1 282 ? -12.692 6.878 22.739 1.00 95.44 282 MET A CA 1
ATOM 2126 C C . MET A 1 282 ? -13.579 7.995 23.301 1.00 95.44 282 MET A C 1
ATOM 2128 O O . MET A 1 282 ? -13.566 8.241 24.507 1.00 95.44 282 MET A O 1
ATOM 2132 N N . THR A 1 283 ? -14.392 8.642 22.460 1.00 94.56 283 THR A N 1
ATOM 2133 C CA . THR A 1 283 ? -15.353 9.659 22.909 1.00 94.56 283 THR A CA 1
ATOM 2134 C C . THR A 1 283 ? -16.313 9.104 23.962 1.00 94.56 283 THR A C 1
ATOM 2136 O O . THR A 1 283 ? -16.502 9.745 24.996 1.00 94.56 283 THR A O 1
ATOM 2139 N N . ASN A 1 284 ? -16.860 7.902 23.751 1.00 91.06 284 ASN A N 1
ATOM 2140 C CA . ASN A 1 284 ? -17.768 7.263 24.707 1.00 91.06 284 ASN A CA 1
ATOM 2141 C C . ASN A 1 284 ? -17.083 6.965 26.050 1.00 91.06 284 ASN A C 1
ATOM 2143 O O . ASN A 1 284 ? -17.641 7.267 27.104 1.00 91.06 284 ASN A O 1
ATOM 2147 N N . LEU A 1 285 ? -15.859 6.426 26.029 1.00 93.56 285 LEU A N 1
ATOM 2148 C CA . LEU A 1 285 ? -15.099 6.124 27.247 1.00 93.56 285 LEU A CA 1
ATOM 2149 C C . LEU A 1 285 ? -14.776 7.389 28.054 1.00 93.56 285 LEU A C 1
ATOM 2151 O O . LEU A 1 285 ? -14.953 7.393 29.272 1.00 93.56 285 LEU A O 1
ATOM 2155 N N . VAL A 1 286 ? -14.352 8.468 27.387 1.00 94.25 286 VAL A N 1
ATOM 2156 C CA . VAL A 1 286 ? -14.085 9.768 28.031 1.00 94.25 286 VAL A CA 1
ATOM 2157 C C . VAL A 1 286 ? -15.358 10.352 28.641 1.00 94.25 286 VAL A C 1
ATOM 2159 O O . VAL A 1 286 ? -15.326 10.890 29.749 1.00 94.25 286 VAL A O 1
ATOM 2162 N N . GLU A 1 287 ? -16.487 10.244 27.945 1.00 89.88 287 GLU A N 1
ATOM 2163 C CA . GLU A 1 287 ? -17.771 10.725 28.451 1.00 89.88 287 GLU A CA 1
ATOM 2164 C C . GLU A 1 287 ? -18.213 9.940 29.694 1.00 89.88 287 GLU A C 1
ATOM 2166 O O . GLU A 1 287 ? -18.583 10.535 30.707 1.00 89.88 287 GLU A O 1
ATOM 2171 N N . TRP A 1 288 ? -18.065 8.613 29.687 1.00 87.75 288 TRP A N 1
ATOM 2172 C CA . TRP A 1 288 ? -18.313 7.799 30.876 1.00 87.75 288 TRP A CA 1
ATOM 2173 C C . TRP A 1 288 ? -17.372 8.140 32.037 1.00 87.75 288 TRP A C 1
ATOM 2175 O O . TRP A 1 288 ? -17.833 8.219 33.175 1.00 87.75 288 TRP A O 1
ATOM 2185 N N . GLN A 1 289 ? -16.082 8.401 31.791 1.00 90.25 289 GLN A N 1
ATOM 2186 C CA . GLN A 1 289 ? -15.169 8.841 32.855 1.00 90.25 289 GLN A CA 1
ATOM 2187 C C . GLN A 1 289 ? -15.660 10.120 33.536 1.00 90.25 289 GLN A C 1
ATOM 2189 O O . GLN A 1 289 ? -15.718 10.165 34.766 1.00 90.25 289 GLN A O 1
ATOM 2194 N N . LYS A 1 290 ? -16.077 11.128 32.758 1.00 87.44 290 LYS A N 1
ATOM 2195 C CA . LYS A 1 290 ? -16.650 12.366 33.311 1.00 87.44 290 LYS A CA 1
ATOM 2196 C C . LYS A 1 290 ? -17.871 12.071 34.177 1.00 87.44 290 LYS A C 1
ATOM 2198 O O . LYS A 1 290 ? -17.965 12.584 35.289 1.00 87.44 290 LYS A O 1
ATOM 2203 N N . GLN A 1 291 ? -18.765 11.203 33.701 1.00 82.31 291 GLN A N 1
ATOM 2204 C CA . GLN A 1 291 ? -19.988 10.836 34.417 1.00 82.31 291 GLN A CA 1
ATOM 2205 C C . GLN A 1 291 ? -19.717 10.142 35.757 1.00 82.31 291 GLN A C 1
ATOM 2207 O O . GLN A 1 291 ? -20.459 10.367 36.713 1.00 82.31 291 GLN A O 1
ATOM 2212 N N . TYR A 1 292 ? -18.673 9.316 35.863 1.00 83.38 292 TYR A N 1
ATOM 2213 C CA . TYR A 1 292 ? -18.296 8.697 37.139 1.00 83.38 292 TYR A CA 1
ATOM 2214 C C . TYR A 1 292 ? -17.577 9.665 38.078 1.00 83.38 292 TYR A C 1
ATOM 2216 O O . TYR A 1 292 ? -17.766 9.587 39.291 1.00 83.38 292 TYR A O 1
ATOM 2224 N N . GLN A 1 293 ? -16.806 10.610 37.536 1.00 80.06 293 GLN A N 1
ATOM 2225 C CA . GLN A 1 293 ? -16.159 11.664 38.321 1.00 80.06 293 GLN A CA 1
ATOM 2226 C C . GLN A 1 293 ? -17.179 12.663 38.900 1.00 80.06 293 GLN A C 1
ATOM 2228 O O . GLN A 1 293 ? -17.013 13.137 40.024 1.00 80.06 293 GLN A O 1
ATOM 2233 N N . SER A 1 294 ? -18.259 12.971 38.175 1.00 69.50 294 SER A N 1
ATOM 2234 C CA . SER A 1 294 ? -19.302 13.902 38.618 1.00 69.50 294 SER A CA 1
ATOM 2235 C C . SER A 1 294 ? -20.456 13.175 39.323 1.00 69.50 294 SER A C 1
ATOM 2237 O O . SER A 1 294 ? -21.404 12.742 38.676 1.00 69.50 294 SER A O 1
ATOM 2239 N N . LYS A 1 295 ? -20.396 13.042 40.657 1.00 60.62 295 LYS A N 1
ATOM 2240 C CA . LYS A 1 295 ? -21.474 12.491 41.520 1.00 60.62 295 LYS A CA 1
ATOM 2241 C C . LYS A 1 295 ? -22.004 11.085 41.138 1.00 60.62 295 LYS A C 1
ATOM 2243 O O . LYS A 1 295 ? -23.008 10.663 41.692 1.00 60.62 295 LYS A O 1
ATOM 2248 N N . GLY A 1 296 ? -21.329 10.348 40.247 1.00 55.78 296 GLY A N 1
ATOM 2249 C CA . GLY A 1 296 ? -21.795 9.088 39.648 1.00 55.78 296 GLY A CA 1
ATOM 2250 C C . GLY A 1 296 ? -21.213 7.785 40.223 1.00 55.78 296 GLY A C 1
ATOM 2251 O O . GLY A 1 296 ? -21.597 6.715 39.754 1.00 55.78 296 GLY A O 1
ATOM 2252 N N . GLY A 1 297 ? -20.292 7.849 41.193 1.00 59.56 297 GLY A N 1
ATOM 2253 C CA . GLY A 1 297 ? -19.605 6.668 41.750 1.00 59.56 297 GLY A CA 1
ATOM 2254 C C . GLY A 1 297 ? -20.553 5.651 42.398 1.00 59.56 297 GLY A C 1
ATOM 2255 O O . GLY A 1 297 ? -20.539 4.478 42.029 1.00 59.56 297 GLY A O 1
ATOM 2256 N N . ASP A 1 298 ? -21.462 6.124 43.257 1.00 69.88 298 ASP A N 1
ATOM 2257 C CA . ASP A 1 298 ? -22.423 5.277 43.986 1.00 69.88 298 ASP A CA 1
ATOM 2258 C C . ASP A 1 298 ? -23.384 4.511 43.054 1.00 69.88 298 ASP A C 1
ATOM 2260 O O . ASP A 1 298 ? -23.830 3.404 43.367 1.00 69.88 298 ASP A O 1
ATOM 2264 N N . PHE A 1 299 ? -23.702 5.081 41.886 1.00 76.75 299 PHE A N 1
ATOM 2265 C CA . PHE A 1 299 ? -24.595 4.477 40.889 1.00 76.75 299 PHE A CA 1
ATOM 2266 C C . PHE A 1 299 ? -23.962 3.235 40.280 1.00 76.75 299 PHE A C 1
ATOM 2268 O O . PHE A 1 299 ? -24.566 2.163 40.231 1.00 76.75 299 PHE A O 1
ATOM 2275 N N . ALA A 1 300 ? -22.722 3.401 39.837 1.00 84.94 300 ALA A N 1
ATOM 2276 C CA . ALA A 1 300 ? -21.957 2.375 39.167 1.00 84.94 300 ALA A CA 1
ATOM 2277 C C . ALA A 1 300 ? -21.697 1.194 40.113 1.00 84.94 300 ALA A C 1
ATOM 2279 O O . ALA A 1 300 ? -21.945 0.047 39.752 1.00 84.94 300 ALA A O 1
ATOM 2280 N N . GLU A 1 301 ? -21.321 1.479 41.363 1.00 87.56 301 GLU A N 1
ATOM 2281 C CA . GLU A 1 301 ? -21.141 0.463 42.406 1.00 87.56 301 GLU A CA 1
ATOM 2282 C C . GLU A 1 301 ? -22.445 -0.278 42.743 1.00 87.56 301 GLU A C 1
ATOM 2284 O O . GLU A 1 301 ? -22.438 -1.504 42.915 1.00 87.56 301 GLU A O 1
ATOM 2289 N N . SER A 1 302 ? -23.579 0.434 42.782 1.00 89.94 302 SER A N 1
ATOM 2290 C CA . SER A 1 302 ? -24.903 -0.170 42.988 1.00 89.94 302 SER A CA 1
ATOM 2291 C C . SER A 1 302 ? -25.273 -1.130 41.855 1.00 89.94 302 SER A C 1
ATOM 2293 O O . SER A 1 302 ? -25.828 -2.200 42.109 1.00 89.94 302 SER A O 1
ATOM 2295 N N . ILE A 1 303 ? -24.928 -0.791 40.610 1.00 92.50 303 ILE A N 1
ATOM 2296 C CA . ILE A 1 303 ? -25.166 -1.641 39.436 1.00 92.50 303 ILE A CA 1
ATOM 2297 C C . ILE A 1 303 ? -24.246 -2.862 39.453 1.00 92.50 303 ILE A C 1
ATOM 2299 O O . ILE A 1 303 ? -24.744 -3.978 39.322 1.00 92.50 303 ILE A O 1
ATOM 2303 N N . THR A 1 304 ? -22.938 -2.687 39.671 1.00 93.50 304 THR A N 1
ATOM 2304 C CA . THR A 1 304 ? -21.966 -3.791 39.803 1.00 93.50 304 THR A CA 1
ATOM 2305 C C . THR A 1 304 ? -22.414 -4.778 40.888 1.00 93.50 304 THR A C 1
ATOM 2307 O O . THR A 1 304 ? -22.493 -5.990 40.662 1.00 93.50 304 THR A O 1
ATOM 2310 N N . SER A 1 305 ? -22.805 -4.259 42.056 1.00 93.69 305 SER A N 1
ATOM 2311 C CA . SER A 1 305 ? -23.333 -5.061 43.166 1.00 93.69 305 SER A CA 1
ATOM 2312 C C . SER A 1 305 ? -24.652 -5.750 42.806 1.00 93.69 305 SER A C 1
ATOM 2314 O O . SER A 1 305 ? -24.854 -6.924 43.129 1.00 93.69 305 SER A O 1
ATOM 2316 N N . GLY A 1 306 ? -25.539 -5.039 42.108 1.00 95.81 306 GLY A N 1
ATOM 2317 C CA . GLY A 1 306 ? -26.807 -5.550 41.599 1.00 95.81 306 GLY A CA 1
ATOM 2318 C C . GLY A 1 306 ? -26.631 -6.719 40.641 1.00 95.81 306 GLY A C 1
ATOM 2319 O O . GLY A 1 306 ? -27.258 -7.756 40.836 1.00 95.81 306 GLY A O 1
ATOM 2320 N N . ILE A 1 307 ? -25.733 -6.602 39.661 1.00 96.19 307 ILE A N 1
ATOM 2321 C CA . ILE A 1 307 ? -25.420 -7.682 38.718 1.00 96.19 307 ILE A CA 1
ATOM 2322 C C . ILE A 1 307 ? -24.902 -8.904 39.472 1.00 96.19 307 ILE A C 1
ATOM 2324 O O . ILE A 1 307 ? -25.414 -10.003 39.272 1.00 96.19 307 ILE A O 1
ATOM 2328 N N . SER A 1 308 ? -23.943 -8.732 40.388 1.00 94.88 308 SER A N 1
ATOM 2329 C CA . SER A 1 308 ? -23.407 -9.838 41.198 1.00 94.88 308 SER A CA 1
ATOM 2330 C C . SER A 1 308 ? -24.490 -10.540 42.029 1.00 94.88 308 SER A C 1
ATOM 2332 O O . SER A 1 308 ? -24.488 -11.765 42.161 1.00 94.88 308 SER A O 1
ATOM 2334 N N . ARG A 1 309 ? -25.449 -9.780 42.569 1.00 97.00 309 ARG A N 1
ATOM 2335 C CA . ARG A 1 309 ? -26.573 -10.311 43.350 1.00 97.00 309 ARG A CA 1
ATOM 2336 C C . ARG A 1 309 ? -27.589 -11.039 42.471 1.00 97.00 309 ARG A C 1
ATOM 2338 O O . ARG A 1 309 ? -27.902 -12.197 42.733 1.00 97.00 309 ARG A O 1
ATOM 2345 N N . TYR A 1 310 ? -28.113 -10.369 41.452 1.00 97.12 310 TYR A N 1
ATOM 2346 C CA . TYR A 1 310 ? -29.231 -10.870 40.659 1.00 97.12 310 TYR A CA 1
ATOM 2347 C C . TYR A 1 310 ? -28.824 -11.961 39.665 1.00 97.12 310 TYR A C 1
ATOM 2349 O O . TYR A 1 310 ? -29.593 -12.895 39.464 1.00 97.12 310 TYR A O 1
ATOM 2357 N N . SER A 1 311 ? -27.589 -11.944 39.152 1.00 96.00 311 SER A N 1
ATOM 2358 C CA . SER A 1 311 ? -27.045 -13.068 38.370 1.00 96.00 311 SER A CA 1
ATOM 2359 C C . SER A 1 311 ? -27.038 -14.378 39.162 1.00 96.00 311 SER A C 1
ATOM 2361 O O . SER A 1 311 ? -27.393 -15.424 38.622 1.00 96.00 311 SER A O 1
ATOM 2363 N N . LYS A 1 312 ? -26.706 -14.328 40.461 1.00 95.94 312 LYS A N 1
ATOM 2364 C CA . LYS A 1 312 ? -26.752 -15.495 41.356 1.00 95.94 312 LYS A CA 1
ATOM 2365 C C . LYS A 1 312 ? -28.180 -15.950 41.635 1.00 95.94 312 LYS A C 1
ATOM 2367 O O . LYS A 1 312 ? -28.431 -17.149 41.598 1.00 95.94 312 LYS A O 1
ATOM 2372 N N . ILE A 1 313 ? -29.092 -15.011 41.901 1.00 94.75 313 ILE A N 1
ATOM 2373 C CA . ILE A 1 313 ? -30.514 -15.311 42.150 1.00 94.75 313 ILE A CA 1
ATOM 2374 C C . ILE A 1 313 ? -31.141 -15.996 40.930 1.00 94.75 313 ILE A C 1
ATOM 2376 O O . ILE A 1 313 ? -31.803 -17.019 41.077 1.00 94.75 313 ILE A O 1
ATOM 2380 N N . ASP A 1 314 ? -30.876 -15.475 39.734 1.00 93.50 314 ASP A N 1
ATOM 2381 C CA . ASP A 1 314 ? -31.465 -15.976 38.489 1.00 93.50 314 ASP A CA 1
ATOM 2382 C C . ASP A 1 314 ? -30.681 -17.152 37.878 1.00 93.50 314 ASP A C 1
ATOM 2384 O O . ASP A 1 314 ? -31.068 -17.683 36.835 1.00 93.50 314 ASP A O 1
ATOM 2388 N N . GLY A 1 315 ? -29.555 -17.547 38.486 1.00 93.88 315 GLY A N 1
ATOM 2389 C CA . GLY A 1 315 ? -28.663 -18.582 37.959 1.00 93.88 315 GLY A CA 1
ATOM 2390 C C . GLY A 1 315 ? -28.043 -18.237 36.597 1.00 93.88 315 GLY A C 1
ATOM 2391 O O . GLY A 1 315 ? -27.695 -19.138 35.833 1.00 93.88 315 GLY A O 1
ATOM 2392 N N . LEU A 1 316 ? -27.917 -16.947 36.267 1.00 93.56 316 LEU A N 1
ATOM 2393 C CA . LEU A 1 316 ? -27.408 -16.469 34.984 1.00 93.56 316 LEU A CA 1
ATOM 2394 C C . LEU A 1 316 ? -25.892 -16.251 35.048 1.00 93.56 316 LEU A C 1
ATOM 2396 O O . LEU A 1 316 ? -25.414 -15.349 35.729 1.00 93.56 316 LEU A O 1
ATOM 2400 N N . LYS A 1 317 ? -25.128 -17.049 34.299 1.00 94.06 317 LYS A N 1
ATOM 2401 C CA . LYS A 1 317 ? -23.683 -16.840 34.123 1.00 94.06 317 LYS A CA 1
ATOM 2402 C C . LYS A 1 317 ? -23.444 -15.909 32.938 1.00 94.06 317 LYS A C 1
ATOM 2404 O O . LYS A 1 317 ? -23.847 -16.238 31.827 1.00 94.06 317 LYS A O 1
ATOM 2409 N N . LEU A 1 318 ? -22.792 -14.777 33.181 1.00 92.69 318 LEU A N 1
ATOM 2410 C CA . LEU A 1 318 ? -22.430 -13.808 32.148 1.00 92.69 318 LEU A CA 1
ATOM 2411 C C . LEU A 1 318 ? -20.970 -14.015 31.742 1.00 92.69 318 LEU A C 1
ATOM 2413 O O . LEU A 1 318 ? -20.113 -14.197 32.608 1.00 92.69 318 LEU A O 1
ATOM 2417 N N . SER A 1 319 ? -20.694 -13.986 30.438 1.00 93.06 319 SER A N 1
ATOM 2418 C CA . SER A 1 319 ? -19.329 -13.783 29.950 1.00 93.06 319 SER A CA 1
ATOM 2419 C C . SER A 1 319 ? -18.869 -12.358 30.275 1.00 93.06 319 SER A C 1
ATOM 2421 O O . SER A 1 319 ? -19.701 -11.487 30.529 1.00 93.06 319 SER A O 1
ATOM 2423 N N . ASP A 1 320 ? -17.566 -12.088 30.217 1.00 90.94 320 ASP A N 1
ATOM 2424 C CA . ASP A 1 320 ? -17.026 -10.736 30.412 1.00 90.94 320 ASP A CA 1
ATOM 2425 C C . ASP A 1 320 ? -17.688 -9.709 29.474 1.00 90.94 320 ASP A C 1
ATOM 2427 O O . ASP A 1 320 ? -18.118 -8.634 29.896 1.00 90.94 320 ASP A O 1
ATOM 2431 N N . GLY A 1 321 ? -17.855 -10.074 28.199 1.00 87.50 321 GLY A N 1
ATOM 2432 C CA . GLY A 1 321 ? -18.531 -9.227 27.218 1.00 87.50 321 GLY A CA 1
ATOM 2433 C C . GLY A 1 321 ? -20.000 -8.986 27.566 1.00 87.50 321 GLY A C 1
ATOM 2434 O O . GLY A 1 321 ? -20.474 -7.854 27.504 1.00 87.50 321 GLY A O 1
ATOM 2435 N N . ASP A 1 322 ? -20.730 -10.024 27.977 1.00 91.19 322 ASP A N 1
ATOM 2436 C CA . ASP A 1 322 ? -22.143 -9.880 28.344 1.00 91.19 322 ASP A CA 1
ATOM 2437 C C . ASP A 1 322 ? -22.324 -9.108 29.651 1.00 91.19 322 ASP A C 1
ATOM 2439 O O . ASP A 1 322 ? -23.270 -8.335 29.779 1.00 91.19 322 ASP A O 1
ATOM 2443 N N . TYR A 1 323 ? -21.390 -9.246 30.593 1.00 94.75 323 TYR A N 1
ATOM 2444 C CA . TYR A 1 323 ? -21.353 -8.450 31.813 1.00 94.75 323 TYR A CA 1
ATOM 2445 C C . TYR A 1 323 ? -21.229 -6.959 31.488 1.00 94.75 323 TYR A C 1
ATOM 2447 O O . TYR A 1 323 ? -22.032 -6.157 31.967 1.00 94.75 323 TYR A O 1
ATOM 2455 N N . ALA A 1 324 ? -20.270 -6.583 30.633 1.00 91.69 324 ALA A N 1
ATOM 2456 C CA . ALA A 1 324 ? -20.078 -5.195 30.214 1.00 91.69 324 ALA A CA 1
ATOM 2457 C C . ALA A 1 324 ? -21.323 -4.632 29.505 1.00 91.69 324 ALA A C 1
ATOM 2459 O O . ALA A 1 324 ? -21.725 -3.488 29.758 1.00 91.69 324 ALA A O 1
ATOM 2460 N N . LYS A 1 325 ? -21.993 -5.446 28.677 1.00 88.94 325 LYS A N 1
ATOM 2461 C CA . LYS A 1 325 ? -23.265 -5.068 28.046 1.00 88.94 325 LYS A CA 1
ATOM 2462 C C . LYS A 1 325 ? -24.370 -4.856 29.078 1.00 88.94 325 LYS A C 1
ATOM 2464 O O . LYS A 1 325 ? -24.945 -3.774 29.141 1.00 88.94 325 LYS A O 1
ATOM 2469 N N . VAL A 1 326 ? -24.641 -5.842 29.932 1.00 92.81 326 VAL A N 1
ATOM 2470 C CA . VAL A 1 326 ? -25.673 -5.744 30.980 1.00 92.81 326 VAL A CA 1
ATOM 2471 C C . VAL A 1 326 ? -25.435 -4.522 31.867 1.00 92.81 326 VAL A C 1
ATOM 2473 O O . VAL A 1 326 ? -26.362 -3.750 32.099 1.00 92.81 326 VAL A O 1
ATOM 2476 N N . PHE A 1 327 ? -24.191 -4.287 32.285 1.00 93.75 327 PHE A N 1
ATOM 2477 C CA . PHE A 1 327 ? -23.817 -3.104 33.055 1.00 93.75 327 PHE A CA 1
ATOM 2478 C C . PHE A 1 327 ? -24.130 -1.801 32.318 1.00 93.75 327 PHE A C 1
ATOM 2480 O O . PHE A 1 327 ? -24.729 -0.900 32.897 1.00 93.75 327 PHE A O 1
ATOM 2487 N N . THR A 1 328 ? -23.767 -1.696 31.038 1.00 89.38 328 THR A N 1
ATOM 2488 C CA . THR A 1 328 ? -24.055 -0.505 30.221 1.00 89.38 328 THR A CA 1
ATOM 2489 C C . THR A 1 328 ? -25.549 -0.226 30.121 1.00 89.38 328 THR A C 1
ATOM 2491 O O . THR A 1 328 ? -25.972 0.922 30.241 1.00 89.38 328 THR A O 1
ATOM 2494 N N . ASP A 1 329 ? -26.349 -1.267 29.900 1.00 88.25 329 ASP A N 1
ATOM 2495 C CA . ASP A 1 329 ? -27.800 -1.143 29.782 1.00 88.25 329 ASP A CA 1
ATOM 2496 C C . ASP A 1 329 ? -28.434 -0.704 31.110 1.00 88.25 329 ASP A C 1
ATOM 2498 O O . ASP A 1 329 ? -29.252 0.221 31.140 1.00 88.25 329 ASP A O 1
ATOM 2502 N N . MET A 1 330 ? -27.991 -1.309 32.215 1.00 91.75 330 MET A N 1
ATOM 2503 C CA . MET A 1 330 ? -28.417 -0.932 33.557 1.00 91.75 330 MET A CA 1
ATOM 2504 C C . MET A 1 330 ? -28.010 0.505 33.903 1.00 91.75 330 MET A C 1
ATOM 2506 O O . MET A 1 330 ? -28.848 1.253 34.391 1.00 91.75 330 MET A O 1
ATOM 2510 N N . ASP A 1 331 ? -26.774 0.922 33.613 1.00 89.25 331 ASP A N 1
ATOM 2511 C CA . ASP A 1 331 ? -26.280 2.286 33.866 1.00 89.25 331 ASP A CA 1
ATOM 2512 C C . ASP A 1 331 ? -27.095 3.334 33.103 1.00 89.25 331 ASP A C 1
ATOM 2514 O O . ASP A 1 331 ? -27.591 4.286 33.712 1.00 89.25 331 ASP A O 1
ATOM 2518 N N . LYS A 1 332 ? -27.359 3.106 31.807 1.00 86.25 332 LYS A N 1
ATOM 2519 C CA . LYS A 1 332 ? -28.246 3.967 31.005 1.00 86.25 332 LYS A CA 1
ATOM 2520 C C . LYS A 1 332 ? -29.647 4.059 31.619 1.00 86.25 332 LYS A C 1
ATOM 2522 O O . LYS A 1 332 ? -30.181 5.159 31.770 1.00 86.25 332 LYS A O 1
ATOM 2527 N N . TYR A 1 333 ? -30.243 2.921 31.985 1.00 87.56 333 TYR A N 1
ATOM 2528 C CA . TYR A 1 333 ? -31.590 2.890 32.557 1.00 87.56 333 TYR A CA 1
ATOM 2529 C C . TYR A 1 333 ? -31.653 3.611 33.907 1.00 87.56 333 TYR A C 1
ATOM 2531 O O . TYR A 1 333 ? -32.464 4.520 34.064 1.00 87.56 333 TYR A O 1
ATOM 2539 N N . VAL A 1 334 ? -30.766 3.275 34.847 1.00 88.19 334 VAL A N 1
ATOM 2540 C CA . VAL A 1 334 ? -30.717 3.879 36.187 1.00 88.19 334 VAL A CA 1
ATOM 2541 C C . VAL A 1 334 ? -30.526 5.393 36.097 1.00 88.19 334 VAL A C 1
ATOM 2543 O O . VAL A 1 334 ? -31.228 6.133 36.784 1.00 88.19 334 VAL A O 1
ATOM 2546 N N . ARG A 1 335 ? -29.652 5.891 35.215 1.00 83.75 335 ARG A N 1
ATOM 2547 C CA . ARG A 1 335 ? -29.478 7.340 35.006 1.00 83.75 335 ARG A CA 1
ATOM 2548 C C . ARG A 1 335 ? -30.727 8.011 34.444 1.00 83.75 335 ARG A C 1
ATOM 2550 O O . ARG A 1 335 ? -31.042 9.125 34.854 1.00 83.75 335 ARG A O 1
ATOM 2557 N N . SER A 1 336 ? -31.441 7.341 33.537 1.00 84.19 336 SER A N 1
ATOM 2558 C CA . SER A 1 336 ? -32.663 7.892 32.938 1.00 84.19 336 SER A CA 1
ATOM 2559 C C . SER A 1 336 ? -33.792 8.091 33.953 1.00 84.19 336 SER A C 1
ATOM 2561 O O . SER A 1 336 ? -34.552 9.046 33.836 1.00 84.19 336 SER A O 1
ATOM 2563 N N . ILE A 1 337 ? -33.871 7.229 34.969 1.00 83.31 337 ILE A N 1
ATOM 2564 C CA . ILE A 1 337 ? -34.933 7.266 35.985 1.00 83.31 337 ILE A CA 1
ATOM 2565 C C . ILE A 1 337 ? -34.546 8.029 37.253 1.00 83.31 337 ILE A C 1
ATOM 2567 O O . ILE A 1 337 ? -35.424 8.357 38.032 1.00 83.31 337 ILE A O 1
ATOM 2571 N N . THR A 1 338 ? -33.262 8.336 37.456 1.00 80.62 338 THR A N 1
ATOM 2572 C CA . THR A 1 338 ? -32.772 9.091 38.627 1.00 80.62 338 THR A CA 1
ATOM 2573 C C . THR A 1 338 ? -32.452 10.555 38.307 1.00 80.62 338 THR A C 1
ATOM 2575 O O . THR A 1 338 ? -31.719 11.206 39.056 1.00 80.62 338 THR A O 1
ATOM 2578 N N . ASP A 1 339 ? -32.943 11.068 37.171 1.00 76.50 339 ASP A N 1
ATOM 2579 C CA . ASP A 1 339 ? -32.656 12.419 36.659 1.00 76.50 339 ASP A CA 1
ATOM 2580 C C . ASP A 1 339 ? -31.141 12.710 36.590 1.00 76.50 339 ASP A C 1
ATOM 2582 O O . ASP A 1 339 ? -30.623 13.700 37.113 1.00 76.50 339 ASP A O 1
ATOM 2586 N N . GLY A 1 340 ? -30.388 11.764 36.013 1.00 66.56 340 GLY A N 1
ATOM 2587 C CA . GLY A 1 340 ? -28.929 11.854 35.898 1.00 66.56 340 GLY A CA 1
ATOM 2588 C C . GLY A 1 340 ? -28.185 11.736 37.231 1.00 66.56 340 GLY A C 1
ATOM 2589 O O . GLY A 1 340 ? -27.019 12.119 37.312 1.00 66.56 340 GLY A O 1
ATOM 2590 N N . GLY A 1 341 ? -28.846 11.210 38.264 1.00 64.06 341 GLY A N 1
ATOM 2591 C CA . GLY A 1 341 ? -28.278 10.967 39.584 1.00 64.06 341 GLY A CA 1
ATOM 2592 C C . GLY A 1 341 ? -28.606 12.016 40.646 1.00 64.06 341 GLY A C 1
ATOM 2593 O O . GLY A 1 341 ? -27.902 12.122 41.651 1.00 64.06 341 GLY A O 1
ATOM 2594 N N . ARG A 1 342 ? -29.673 12.798 40.445 1.00 67.94 342 ARG A N 1
ATOM 2595 C CA . ARG A 1 342 ? -30.233 13.661 41.499 1.00 67.94 342 ARG A CA 1
ATOM 2596 C C . ARG A 1 342 ? -31.019 12.858 42.531 1.00 67.94 342 ARG A C 1
ATOM 2598 O O . ARG A 1 342 ? -31.055 13.245 43.696 1.00 67.94 342 ARG A O 1
ATOM 2605 N N . GLU A 1 343 ? -31.615 11.745 42.116 1.00 75.56 343 GLU A N 1
ATOM 2606 C CA . GLU A 1 343 ? -32.350 10.841 42.998 1.00 75.56 343 GLU A CA 1
ATOM 2607 C C . GLU A 1 343 ? -31.491 9.657 43.458 1.00 75.56 343 GLU A C 1
ATOM 2609 O O . GLU A 1 343 ? -30.572 9.210 42.767 1.00 75.56 343 GLU A O 1
ATOM 2614 N N . LYS A 1 344 ? -31.794 9.129 44.649 1.00 81.75 344 LYS A N 1
ATOM 2615 C CA . LYS A 1 344 ? -31.061 8.003 45.237 1.00 81.75 344 LYS A CA 1
ATOM 2616 C C . LYS A 1 344 ? -31.366 6.707 44.484 1.00 81.75 344 LYS A C 1
ATOM 2618 O O . LYS A 1 344 ? -32.527 6.342 44.319 1.00 81.75 344 LYS A O 1
ATOM 2623 N N . VAL A 1 345 ? -30.326 5.952 44.132 1.00 86.69 345 VAL A N 1
ATOM 2624 C CA . VAL A 1 345 ? -30.484 4.593 43.594 1.00 86.69 345 VAL A CA 1
ATOM 2625 C C . VAL A 1 345 ? -31.001 3.660 44.687 1.00 86.69 345 VAL A C 1
ATOM 2627 O O . VAL A 1 345 ? -30.360 3.482 45.725 1.00 86.69 345 VAL A O 1
ATOM 2630 N N . THR A 1 346 ? -32.167 3.060 44.461 1.00 90.31 346 THR A N 1
ATOM 2631 C CA . THR A 1 346 ? -32.752 2.043 45.343 1.00 90.31 346 THR A CA 1
ATOM 2632 C C . THR A 1 346 ? -32.525 0.641 44.780 1.00 90.31 346 THR A C 1
ATOM 2634 O O . THR A 1 346 ? -32.283 0.464 43.587 1.00 90.31 346 THR A O 1
ATOM 2637 N N . ASP A 1 347 ? -32.632 -0.384 45.628 1.00 90.75 347 ASP A N 1
ATOM 2638 C CA . ASP A 1 347 ? -32.532 -1.780 45.177 1.00 90.75 347 ASP A CA 1
ATOM 2639 C C . ASP A 1 347 ? -33.639 -2.149 44.172 1.00 90.75 347 ASP A C 1
ATOM 2641 O O . ASP A 1 347 ? -33.392 -2.923 43.252 1.00 90.75 347 ASP A O 1
ATOM 2645 N N . ASP A 1 348 ? -34.825 -1.539 44.290 1.00 91.31 348 ASP A N 1
ATOM 2646 C CA . ASP A 1 348 ? -35.925 -1.729 43.339 1.00 91.31 348 ASP A CA 1
ATOM 2647 C C . ASP A 1 348 ? -35.565 -1.199 41.943 1.00 91.31 348 ASP A C 1
ATOM 2649 O O . ASP A 1 348 ? -35.723 -1.903 40.947 1.00 91.31 348 ASP A O 1
ATOM 2653 N N . ILE A 1 349 ? -34.961 -0.009 41.876 1.00 91.12 349 ILE A N 1
ATOM 2654 C CA . ILE A 1 349 ? -34.442 0.567 40.631 1.00 91.12 349 ILE A CA 1
ATOM 2655 C C . ILE A 1 349 ? -33.401 -0.365 39.990 1.00 91.12 349 ILE A C 1
ATOM 2657 O O . ILE A 1 349 ? -33.468 -0.650 38.792 1.00 91.12 349 ILE A O 1
ATOM 2661 N N . VAL A 1 350 ? -32.460 -0.883 40.784 1.00 93.62 350 VAL A N 1
ATOM 2662 C CA . VAL A 1 350 ? -31.420 -1.806 40.300 1.00 93.62 350 VAL A CA 1
ATOM 2663 C C . VAL A 1 350 ? -32.025 -3.132 39.832 1.00 93.62 350 VAL A C 1
ATOM 2665 O O . VAL A 1 350 ? -31.616 -3.663 38.798 1.00 93.62 350 VAL A O 1
ATOM 2668 N N . ARG A 1 351 ? -33.031 -3.659 40.539 1.00 94.06 351 ARG A N 1
ATOM 2669 C CA . ARG A 1 351 ? -33.765 -4.866 40.138 1.00 94.06 351 ARG A CA 1
ATOM 2670 C C . ARG A 1 351 ? -34.488 -4.670 38.809 1.00 94.06 351 ARG A C 1
ATOM 2672 O O . ARG A 1 351 ? -34.389 -5.536 37.941 1.00 94.06 351 ARG A O 1
ATOM 2679 N N . GLN A 1 352 ? -35.183 -3.547 38.630 1.00 91.25 352 GLN A N 1
ATOM 2680 C CA . GLN A 1 352 ? -35.850 -3.218 37.368 1.00 91.25 352 GLN A CA 1
ATOM 2681 C C . GLN A 1 352 ? -34.840 -3.110 36.220 1.00 91.25 352 GLN A C 1
ATOM 2683 O O . GLN A 1 352 ? -35.068 -3.658 35.141 1.00 91.25 352 GLN A O 1
ATOM 2688 N N . ALA A 1 353 ? -33.697 -2.464 36.470 1.00 92.19 353 ALA A N 1
ATOM 2689 C CA . ALA A 1 353 ? -32.606 -2.368 35.508 1.00 92.19 353 ALA A CA 1
ATOM 2690 C C . ALA A 1 353 ? -32.108 -3.762 35.087 1.00 92.19 353 ALA A C 1
ATOM 2692 O O . ALA A 1 353 ? -31.993 -4.040 33.895 1.00 92.19 353 ALA A O 1
ATOM 2693 N N . TRP A 1 354 ? -31.880 -4.661 36.051 1.00 94.38 354 TRP A N 1
ATOM 2694 C CA . TRP A 1 354 ? -31.454 -6.040 35.796 1.00 94.38 354 TRP A CA 1
ATOM 2695 C C . TRP A 1 354 ? -32.480 -6.831 34.977 1.00 94.38 354 TRP A C 1
ATOM 2697 O O . TRP A 1 354 ? -32.131 -7.460 33.975 1.00 94.38 354 TRP A O 1
ATOM 2707 N N . GLN A 1 355 ? -33.755 -6.786 35.375 1.00 91.31 355 GLN A N 1
ATOM 2708 C CA . GLN A 1 355 ? -34.838 -7.484 34.676 1.00 91.31 355 GLN A CA 1
ATOM 2709 C C . GLN A 1 355 ? -34.979 -6.993 33.235 1.00 91.31 355 GLN A C 1
ATOM 2711 O O . GLN A 1 355 ? -35.194 -7.792 32.325 1.00 91.31 355 GLN A O 1
ATOM 2716 N N . ARG A 1 356 ? -34.814 -5.685 33.017 1.00 88.12 356 ARG A N 1
ATOM 2717 C CA . ARG A 1 356 ? -34.817 -5.075 31.688 1.00 88.12 356 ARG A CA 1
ATOM 2718 C C . ARG A 1 356 ? -33.611 -5.518 30.859 1.00 88.12 356 ARG A C 1
ATOM 2720 O O . ARG A 1 356 ? -33.795 -5.911 29.706 1.00 88.12 356 ARG A O 1
ATOM 2727 N N . ALA A 1 357 ? -32.408 -5.465 31.428 1.00 89.44 357 ALA A N 1
ATOM 2728 C CA . ALA A 1 357 ? -31.163 -5.793 30.736 1.00 89.44 357 ALA A CA 1
ATOM 2729 C C . ALA A 1 357 ? -31.082 -7.276 30.357 1.00 89.44 357 ALA A C 1
ATOM 2731 O O . ALA A 1 357 ? -30.562 -7.627 29.300 1.00 89.44 357 ALA A O 1
ATOM 2732 N N . THR A 1 358 ? -31.647 -8.150 31.190 1.00 91.00 358 THR A N 1
ATOM 2733 C CA . THR A 1 358 ? -31.654 -9.604 30.988 1.00 91.00 358 THR A CA 1
ATOM 2734 C C . THR A 1 358 ? -32.981 -10.130 30.444 1.00 91.00 358 THR A C 1
ATOM 2736 O O . THR A 1 358 ? -33.182 -11.343 30.383 1.00 91.00 358 THR A O 1
ATOM 2739 N N . LEU A 1 359 ? -33.901 -9.262 30.020 1.00 85.81 359 LEU A N 1
ATOM 2740 C CA . LEU A 1 359 ? -35.191 -9.681 29.478 1.00 85.81 359 LEU A CA 1
ATOM 2741 C C . LEU A 1 359 ? -34.990 -10.652 28.306 1.00 85.81 359 LEU A C 1
ATOM 2743 O O . LEU A 1 359 ? -34.162 -10.413 27.429 1.00 85.81 359 LEU A O 1
ATOM 2747 N N . LYS A 1 360 ? -35.752 -11.749 28.277 1.00 82.31 360 LYS A N 1
ATOM 2748 C CA . LYS A 1 360 ? -35.819 -12.608 27.091 1.00 82.31 360 LYS A CA 1
ATOM 2749 C C . LYS A 1 360 ? -36.710 -11.950 26.047 1.00 82.31 360 LYS A C 1
ATOM 2751 O O . LYS A 1 360 ? -37.861 -11.627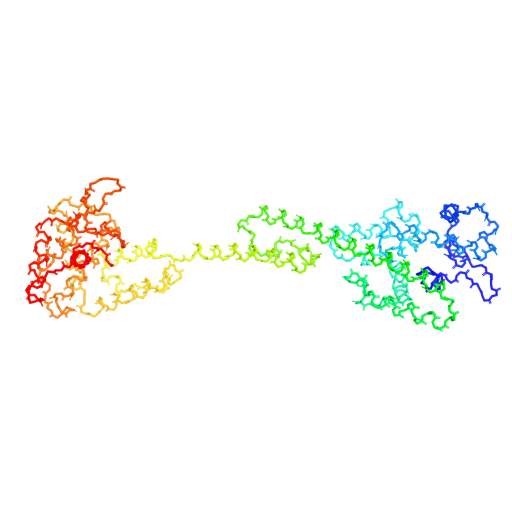 26.331 1.00 82.31 360 LYS A O 1
ATOM 2756 N N . VAL A 1 361 ? -36.178 -11.786 24.848 1.00 75.88 361 VAL A N 1
ATOM 2757 C CA . VAL A 1 361 ? -36.875 -11.230 23.691 1.00 75.88 361 VAL A CA 1
ATOM 2758 C C . VAL A 1 361 ? -36.953 -12.278 22.592 1.00 75.88 361 VAL A C 1
ATOM 2760 O O . VAL A 1 361 ? -36.069 -13.128 22.460 1.00 75.88 361 VAL A O 1
ATOM 2763 N N . ALA A 1 362 ? -38.054 -12.254 21.849 1.00 71.12 362 ALA A N 1
ATOM 2764 C CA . ALA A 1 362 ? -38.247 -13.125 20.702 1.00 71.12 362 ALA A CA 1
ATOM 2765 C C . ALA A 1 362 ? -37.561 -12.487 19.492 1.00 71.12 362 ALA A C 1
ATOM 2767 O O . ALA A 1 362 ? -37.707 -11.289 19.258 1.00 71.12 362 ALA A O 1
ATOM 2768 N N . THR A 1 363 ? -36.761 -13.264 18.768 1.00 67.19 363 THR A N 1
ATOM 2769 C CA . THR A 1 363 ? -36.013 -12.820 17.592 1.00 67.19 363 THR A CA 1
ATOM 2770 C C . THR A 1 363 ? -36.257 -13.736 16.392 1.00 67.19 363 THR A C 1
ATOM 2772 O O . THR A 1 363 ? -36.560 -14.923 16.574 1.00 67.19 363 THR A O 1
ATOM 2775 N N . PRO A 1 364 ? -36.142 -13.205 15.158 1.00 64.38 364 PRO A N 1
ATOM 2776 C CA . PRO A 1 364 ? -36.430 -13.977 13.953 1.00 64.38 364 PRO A CA 1
ATOM 2777 C C . PRO A 1 364 ? -35.493 -15.187 13.807 1.00 64.38 364 PRO A C 1
ATOM 2779 O O . PRO A 1 364 ? -34.270 -15.062 13.914 1.00 64.38 364 PRO A O 1
ATOM 2782 N N . GLY A 1 365 ? -36.052 -16.369 13.534 1.00 62.03 365 GLY A N 1
ATOM 2783 C CA . GLY A 1 365 ? -35.287 -17.572 13.201 1.00 62.03 365 GLY A CA 1
ATOM 2784 C C . GLY A 1 365 ? -34.735 -17.551 11.769 1.00 62.03 365 GLY A C 1
ATOM 2785 O O . GLY A 1 365 ? -35.346 -17.008 10.855 1.00 62.03 365 GLY A O 1
ATOM 2786 N N . MET A 1 366 ? -33.576 -18.187 11.558 1.00 52.47 366 MET A N 1
ATOM 2787 C CA . MET A 1 366 ? -32.834 -18.170 10.282 1.00 52.47 366 MET A CA 1
ATOM 2788 C C . MET A 1 366 ? -33.509 -18.935 9.125 1.00 52.47 366 MET A C 1
ATOM 2790 O O . MET A 1 366 ? -33.157 -18.707 7.974 1.00 52.47 366 MET A O 1
ATOM 2794 N N . ILE A 1 367 ? -34.430 -19.866 9.414 1.00 49.88 367 ILE A N 1
ATOM 2795 C CA . ILE A 1 367 ? -35.079 -20.724 8.402 1.00 49.88 367 ILE A CA 1
ATOM 2796 C C . ILE A 1 367 ? -36.593 -20.846 8.672 1.00 49.88 367 ILE A C 1
ATOM 2798 O O . ILE A 1 367 ? -37.374 -20.601 7.762 1.00 49.88 367 ILE A O 1
ATOM 2802 N N . TRP A 1 368 ? -37.016 -21.147 9.911 1.00 43.88 368 TRP A N 1
ATOM 2803 C CA . TRP A 1 368 ? -38.416 -21.118 10.385 1.00 43.88 368 TRP A CA 1
ATOM 2804 C C . TRP A 1 368 ? -38.466 -20.889 11.913 1.00 43.88 368 TRP A C 1
ATOM 2806 O O . TRP A 1 368 ? -37.576 -21.364 12.621 1.00 43.88 368 TRP A O 1
ATOM 2816 N N . GLY A 1 369 ? -39.515 -20.223 12.418 1.00 56.56 369 GLY A N 1
ATOM 2817 C CA . GLY A 1 369 ? -39.832 -20.089 13.855 1.00 56.56 369 GLY A CA 1
ATOM 2818 C C . GLY A 1 369 ? -39.182 -18.909 14.600 1.00 56.56 369 GLY A C 1
ATOM 2819 O O . GLY A 1 369 ? -38.332 -18.204 14.062 1.00 56.56 369 GLY A O 1
ATOM 2820 N N . GLU A 1 370 ? -39.597 -18.703 15.854 1.00 59.75 370 GLU A N 1
ATOM 2821 C CA . GLU A 1 370 ? -39.041 -17.709 16.787 1.00 59.75 370 GLU A CA 1
ATOM 2822 C C . GLU A 1 370 ? -37.884 -18.312 17.603 1.00 59.75 370 GLU A C 1
ATOM 2824 O O . GLU A 1 370 ? -37.951 -19.463 18.045 1.00 59.75 370 GLU A O 1
ATOM 2829 N N . ARG A 1 371 ? -36.824 -17.533 17.858 1.00 68.88 371 ARG A N 1
ATOM 2830 C CA . ARG A 1 371 ? -35.820 -17.847 18.888 1.00 68.88 371 ARG A CA 1
ATOM 2831 C C . ARG A 1 371 ? -36.012 -16.921 20.081 1.00 68.88 371 ARG A C 1
ATOM 2833 O O . ARG A 1 371 ? -36.251 -15.736 19.914 1.00 68.88 371 ARG A O 1
ATOM 2840 N N . SER A 1 372 ? -35.881 -17.447 21.296 1.00 73.19 372 SER A N 1
ATOM 2841 C CA . SER A 1 372 ? -35.833 -16.624 22.507 1.00 73.19 372 SER A CA 1
ATOM 2842 C C . SER A 1 372 ? -34.375 -16.427 22.906 1.00 73.19 372 SER A C 1
ATOM 2844 O O . SER A 1 372 ? -33.698 -17.402 23.227 1.00 73.19 372 SER A O 1
ATOM 2846 N N . GLN A 1 373 ? -33.898 -15.185 22.885 1.00 80.94 373 GLN A N 1
ATOM 2847 C CA . GLN A 1 373 ? -32.560 -14.820 23.361 1.00 80.94 373 GLN A CA 1
ATOM 2848 C C . GLN A 1 373 ? -32.643 -13.667 24.356 1.00 80.94 373 GLN A C 1
ATOM 2850 O O . GLN A 1 373 ? -33.652 -12.962 24.433 1.00 80.94 373 GLN A O 1
ATOM 2855 N N . ARG A 1 374 ? -31.616 -13.493 25.183 1.00 85.81 374 ARG A N 1
ATOM 2856 C CA . ARG A 1 374 ? -31.572 -12.380 26.135 1.00 85.81 374 ARG A CA 1
ATOM 2857 C C . ARG A 1 374 ? -31.343 -11.076 25.375 1.00 85.81 374 ARG A C 1
ATOM 2859 O O . ARG A 1 374 ? -30.678 -11.045 24.345 1.00 85.81 374 ARG A O 1
ATOM 2866 N N . ARG A 1 375 ? -31.869 -9.971 25.897 1.00 82.81 375 ARG A N 1
ATOM 2867 C CA . ARG A 1 375 ? -31.776 -8.649 25.266 1.00 82.81 375 ARG A CA 1
ATOM 2868 C C . ARG A 1 375 ? -30.335 -8.244 24.926 1.00 82.81 375 ARG A C 1
ATOM 2870 O O . ARG A 1 375 ? -30.106 -7.719 23.841 1.00 82.81 375 ARG A O 1
ATOM 2877 N N . TYR A 1 376 ? -29.376 -8.505 25.817 1.00 84.69 376 TYR A N 1
ATOM 2878 C CA . TYR A 1 376 ? -27.953 -8.196 25.603 1.00 84.69 376 TYR A CA 1
ATOM 2879 C C . TYR A 1 376 ? -27.270 -9.079 24.532 1.00 84.69 376 TYR A C 1
ATOM 2881 O O . TYR A 1 376 ? -26.152 -8.782 24.109 1.00 84.69 376 TYR A O 1
ATOM 2889 N N . GLU A 1 377 ? -27.927 -10.151 24.078 1.00 82.88 377 GLU A N 1
ATOM 2890 C CA . GLU A 1 377 ? -27.446 -11.050 23.016 1.00 82.88 377 GLU A CA 1
ATOM 2891 C C . GLU A 1 377 ? -27.934 -10.603 21.628 1.00 82.88 377 GLU A C 1
ATOM 2893 O O . GLU A 1 377 ? -27.404 -11.046 20.609 1.00 82.88 377 GLU A O 1
ATOM 2898 N N . VAL A 1 378 ? -28.921 -9.701 21.562 1.00 76.94 378 VAL A N 1
ATOM 2899 C CA . VAL A 1 378 ? -29.458 -9.209 20.290 1.00 76.94 378 VAL A CA 1
ATOM 2900 C C . VAL A 1 378 ? -28.474 -8.252 19.624 1.00 76.94 378 VAL A C 1
ATOM 2902 O O . VAL A 1 378 ? -28.105 -7.223 20.190 1.00 76.94 378 VAL A O 1
ATOM 2905 N N . GLN A 1 379 ? -28.098 -8.558 18.380 1.00 68.56 379 GLN A N 1
ATOM 2906 C CA . GLN A 1 379 ? -27.192 -7.719 17.601 1.00 68.56 379 GLN A CA 1
ATOM 2907 C C . GLN A 1 379 ? -27.862 -6.399 17.168 1.00 68.56 379 GLN A C 1
ATOM 2909 O O . GLN A 1 379 ? -29.028 -6.410 16.742 1.00 68.56 379 GLN A O 1
ATOM 2914 N N . PRO A 1 380 ? -27.137 -5.266 17.202 1.00 61.06 380 PRO A N 1
ATOM 2915 C CA . PRO A 1 380 ? -27.593 -4.020 16.593 1.00 61.06 380 PRO A CA 1
ATOM 2916 C C . PRO A 1 380 ? -27.980 -4.225 15.119 1.00 61.06 380 PRO A C 1
ATOM 2918 O O . PRO A 1 380 ? -27.266 -4.886 14.372 1.00 61.06 380 PRO A O 1
ATOM 2921 N N . GLY A 1 381 ? -29.120 -3.670 14.695 1.00 60.19 381 GLY A N 1
ATOM 2922 C CA . GLY A 1 381 ? -29.610 -3.798 13.313 1.00 60.19 381 GLY A CA 1
ATOM 2923 C C . GLY A 1 381 ? -30.417 -5.068 13.009 1.00 60.19 381 GLY A C 1
ATOM 2924 O O . GLY A 1 381 ? -30.848 -5.242 11.872 1.00 60.19 381 GLY A O 1
ATOM 2925 N N . THR A 1 382 ? -30.678 -5.928 14.002 1.00 65.31 382 THR A N 1
ATOM 2926 C CA . THR A 1 382 ? -31.621 -7.051 13.847 1.00 65.31 382 THR A CA 1
ATOM 2927 C C . THR A 1 382 ? -33.006 -6.518 13.452 1.00 65.31 382 THR A C 1
ATOM 2929 O O . THR A 1 382 ? -33.595 -5.720 14.183 1.00 65.31 382 THR A O 1
ATOM 2932 N N . ALA A 1 383 ? -33.523 -6.939 12.295 1.00 61.47 383 ALA A N 1
ATOM 2933 C CA . ALA A 1 383 ? -34.855 -6.563 11.828 1.00 61.47 383 ALA A CA 1
ATOM 2934 C C . ALA A 1 383 ? -35.918 -7.416 12.534 1.00 61.47 383 ALA A C 1
ATOM 2936 O O . ALA A 1 383 ? -35.931 -8.633 12.377 1.00 61.47 383 ALA A O 1
ATOM 2937 N N . PHE A 1 384 ? -36.809 -6.778 13.290 1.00 66.88 384 PHE A N 1
ATOM 2938 C CA . PHE A 1 384 ? -37.940 -7.444 13.936 1.00 66.88 384 PHE A CA 1
ATOM 2939 C C . PHE A 1 384 ? -39.178 -7.316 13.059 1.00 66.88 384 PHE A C 1
ATOM 2941 O O . PHE A 1 384 ? -39.529 -6.209 12.644 1.00 66.88 384 PHE A O 1
ATOM 2948 N N . ARG A 1 385 ? -39.868 -8.426 12.797 1.00 68.25 385 ARG A N 1
ATOM 2949 C CA . ARG A 1 385 ? -41.227 -8.379 12.253 1.00 68.25 385 ARG A CA 1
ATOM 2950 C C . ARG A 1 385 ? -42.206 -8.336 13.418 1.00 68.25 385 ARG A C 1
ATOM 2952 O O . ARG A 1 385 ? -41.939 -8.883 14.483 1.00 68.25 385 ARG A O 1
ATOM 2959 N N . VAL A 1 386 ? -43.372 -7.726 13.222 1.00 67.81 386 VAL A N 1
ATOM 2960 C CA . VAL A 1 386 ? -44.419 -7.712 14.261 1.00 67.81 386 VAL A CA 1
ATOM 2961 C C . VAL A 1 386 ? -44.900 -9.109 14.621 1.00 67.81 386 VAL A C 1
ATOM 2963 O O . VAL A 1 386 ? -45.278 -9.340 15.767 1.00 67.81 386 VAL A O 1
ATOM 2966 N N . SER A 1 387 ? -44.828 -10.042 13.670 1.00 69.94 387 SER A N 1
ATOM 2967 C CA . SER A 1 387 ? -45.076 -11.464 13.906 1.00 69.94 387 SER A CA 1
ATOM 2968 C C . SER A 1 387 ? -44.157 -12.075 14.957 1.00 69.94 387 SER A C 1
ATOM 2970 O O . SER A 1 387 ? -44.559 -13.040 15.584 1.00 69.94 387 SER A O 1
ATOM 2972 N N . ASP A 1 388 ? -42.963 -11.513 15.153 1.00 69.56 388 ASP A N 1
ATOM 2973 C CA . ASP A 1 388 ? -41.946 -12.041 16.063 1.00 69.56 388 ASP A CA 1
ATOM 2974 C C . ASP A 1 388 ? -42.100 -11.453 17.480 1.00 69.56 388 ASP A C 1
ATOM 2976 O O . ASP A 1 388 ? -41.299 -11.733 18.367 1.00 69.56 388 ASP A O 1
ATOM 2980 N N . ILE A 1 389 ? -43.095 -10.583 17.703 1.00 72.81 389 ILE A N 1
ATOM 2981 C CA . ILE A 1 389 ? -43.351 -9.930 18.990 1.00 72.81 389 ILE A CA 1
ATOM 2982 C C . ILE A 1 389 ? -44.416 -10.731 19.744 1.00 72.81 389 ILE A C 1
ATOM 2984 O O . ILE A 1 389 ? -45.522 -10.895 19.220 1.00 72.81 389 ILE A O 1
ATOM 2988 N N . PRO A 1 390 ? -44.170 -11.134 21.010 1.00 75.38 390 PRO A N 1
ATOM 2989 C CA . PRO A 1 390 ? -45.155 -11.869 21.792 1.00 75.38 390 PRO A CA 1
ATOM 2990 C C . PRO A 1 390 ? -46.516 -11.150 21.808 1.00 75.38 390 PRO A C 1
ATOM 2992 O O . PRO A 1 390 ? -46.553 -9.945 22.093 1.00 75.38 390 PRO A O 1
ATOM 2995 N N . PRO A 1 391 ? -47.645 -11.849 21.570 1.00 77.94 391 PRO A N 1
ATOM 2996 C CA . PRO A 1 391 ? -48.958 -11.217 21.416 1.00 77.94 391 PRO A CA 1
ATOM 2997 C C . PRO A 1 391 ? -49.351 -10.295 22.578 1.00 77.94 391 PRO A C 1
ATOM 2999 O O . PRO A 1 391 ? -49.898 -9.215 22.357 1.00 77.94 391 PRO A O 1
ATOM 3002 N N . GLY A 1 392 ? -49.009 -10.670 23.816 1.00 79.56 392 GLY A N 1
ATOM 3003 C CA . GLY A 1 392 ? -49.246 -9.834 24.999 1.00 79.56 392 GLY A CA 1
ATOM 3004 C C . GLY A 1 392 ? -48.400 -8.553 25.026 1.00 79.56 392 GLY A C 1
ATOM 3005 O O . GLY A 1 392 ? -48.897 -7.483 25.386 1.00 79.56 392 GLY A O 1
ATOM 3006 N N . THR A 1 393 ? -47.139 -8.619 24.587 1.00 78.62 393 THR A N 1
ATOM 3007 C CA . THR A 1 393 ? -46.274 -7.435 24.460 1.00 78.62 393 THR A CA 1
ATOM 3008 C C . THR A 1 393 ? -46.759 -6.525 23.337 1.00 78.62 393 THR A C 1
ATOM 3010 O O . THR A 1 393 ? -46.834 -5.312 23.530 1.00 78.62 393 THR A O 1
ATOM 3013 N N . ARG A 1 394 ? -47.176 -7.099 22.200 1.00 83.12 394 ARG A N 1
ATOM 3014 C CA . ARG A 1 394 ? -47.804 -6.359 21.096 1.00 83.12 394 ARG A CA 1
ATOM 3015 C C . ARG A 1 394 ? -49.061 -5.627 21.568 1.00 83.12 394 ARG A C 1
ATOM 3017 O O . ARG A 1 394 ? -49.167 -4.424 21.356 1.00 83.12 394 ARG A O 1
ATOM 3024 N N . ALA A 1 395 ? -49.965 -6.312 22.271 1.00 85.31 395 ALA A N 1
ATOM 3025 C CA . ALA A 1 395 ? -51.179 -5.707 22.825 1.00 85.31 395 ALA A CA 1
ATOM 3026 C C . ALA A 1 395 ? -50.867 -4.552 23.793 1.00 85.31 395 ALA A C 1
ATOM 3028 O O . ALA A 1 395 ? -51.524 -3.513 23.760 1.00 85.31 395 ALA A O 1
ATOM 3029 N N . THR A 1 396 ? -49.817 -4.694 24.607 1.00 84.75 396 THR A N 1
ATOM 3030 C CA . THR A 1 396 ? -49.357 -3.632 25.516 1.00 84.75 396 THR A CA 1
ATOM 3031 C C . THR A 1 396 ? -48.835 -2.410 24.753 1.00 84.75 396 THR A C 1
ATOM 3033 O O . THR A 1 396 ? -49.156 -1.279 25.116 1.00 84.75 396 THR A O 1
ATOM 3036 N N . ILE A 1 397 ? -48.054 -2.618 23.686 1.00 85.06 397 ILE A N 1
ATOM 3037 C CA . ILE A 1 397 ? -47.545 -1.540 22.823 1.00 85.06 397 ILE A CA 1
ATOM 3038 C C . ILE A 1 397 ? -48.702 -0.801 22.145 1.00 85.06 397 ILE A C 1
ATOM 3040 O O . ILE A 1 397 ? -48.756 0.426 22.212 1.00 85.06 397 ILE A O 1
ATOM 3044 N N . VAL A 1 398 ? -49.646 -1.540 21.556 1.00 88.44 398 VAL A N 1
ATOM 3045 C CA . VAL A 1 398 ? -50.829 -0.977 20.888 1.00 88.44 398 VAL A CA 1
ATOM 3046 C C . VAL A 1 398 ? -51.681 -0.178 21.875 1.00 88.44 398 VAL A C 1
ATOM 3048 O O . VAL A 1 398 ? -51.997 0.979 21.608 1.00 88.44 398 VAL A O 1
ATOM 3051 N N . SER A 1 399 ? -51.977 -0.736 23.053 1.00 89.00 399 SER A N 1
ATOM 3052 C CA . SER A 1 399 ? -52.766 -0.045 24.082 1.00 89.00 399 SER A CA 1
ATOM 3053 C C . SER A 1 399 ? -52.083 1.233 24.582 1.00 89.00 399 SER A C 1
ATOM 3055 O O . SER A 1 399 ? -52.732 2.265 24.760 1.00 89.00 399 SER A O 1
ATOM 3057 N N . ALA A 1 400 ? -50.762 1.201 24.785 1.00 86.00 400 ALA A N 1
ATOM 3058 C CA . ALA A 1 400 ? -50.002 2.381 25.188 1.00 86.00 400 ALA A CA 1
ATOM 3059 C C . ALA A 1 400 ? -49.980 3.461 24.094 1.00 86.00 400 ALA A C 1
ATOM 3061 O O . ALA A 1 400 ? -50.098 4.642 24.413 1.00 86.00 400 ALA A O 1
ATOM 3062 N N . TRP A 1 401 ? -49.861 3.065 22.825 1.00 89.31 401 TRP A N 1
ATOM 3063 C CA . TRP A 1 401 ? -49.895 3.977 21.683 1.00 89.31 401 TRP A CA 1
ATOM 3064 C C . TRP A 1 401 ? -51.262 4.646 21.527 1.00 89.31 401 TRP A C 1
ATOM 3066 O O . TRP A 1 401 ? -51.336 5.867 21.416 1.00 89.31 401 TRP A O 1
ATOM 3076 N N . GLN A 1 402 ? -52.346 3.872 21.605 1.00 90.62 402 GLN A N 1
ATOM 3077 C CA . GLN A 1 402 ? -53.715 4.387 21.516 1.00 90.62 402 GLN A CA 1
ATOM 3078 C C . GLN A 1 402 ? -53.995 5.455 22.581 1.00 90.62 402 GLN A C 1
ATOM 3080 O O . GLN A 1 402 ? -54.627 6.467 22.286 1.00 90.62 402 GLN A O 1
ATOM 3085 N N . LYS A 1 403 ? -53.478 5.278 23.806 1.00 89.25 403 LYS A N 1
ATOM 3086 C CA . LYS A 1 403 ? -53.619 6.270 24.885 1.00 89.25 403 LYS A CA 1
ATOM 3087 C C . LYS A 1 403 ? -52.947 7.607 24.571 1.00 89.25 403 LYS A C 1
ATOM 3089 O O . LYS A 1 403 ? -53.442 8.638 25.011 1.00 89.25 403 LYS A O 1
ATOM 3094 N N . THR A 1 404 ? -51.835 7.601 23.841 1.00 86.38 404 THR A N 1
ATOM 3095 C CA . THR A 1 404 ? -51.066 8.815 23.523 1.00 86.38 404 THR A CA 1
ATOM 3096 C C . THR A 1 404 ? -51.384 9.400 22.145 1.00 86.38 404 THR A C 1
ATOM 3098 O O . THR A 1 404 ? -51.057 10.555 21.901 1.00 86.38 404 THR A O 1
ATOM 3101 N N . HIS A 1 405 ? -52.063 8.646 21.274 1.00 91.25 405 HIS A N 1
ATOM 3102 C CA . HIS A 1 405 ? -52.376 9.024 19.888 1.00 91.25 405 HIS A CA 1
ATOM 3103 C C . HIS A 1 405 ? -53.887 9.015 19.599 1.00 91.25 405 HIS A C 1
ATOM 3105 O O . HIS A 1 405 ? -54.323 8.675 18.501 1.00 91.25 405 HIS A O 1
ATOM 3111 N N . GLY A 1 406 ? -54.709 9.358 20.598 1.00 86.50 406 GLY A N 1
ATOM 3112 C CA . GLY A 1 406 ? -56.149 9.579 20.408 1.00 86.50 406 GLY A CA 1
ATOM 3113 C C . GLY A 1 406 ? -56.919 8.360 19.887 1.00 86.50 406 GLY A C 1
ATOM 3114 O O . GLY A 1 406 ? -57.868 8.517 19.127 1.00 86.50 406 GLY A O 1
ATOM 3115 N N . GLY A 1 407 ? -56.498 7.148 20.256 1.00 85.19 407 GLY A N 1
ATOM 3116 C CA . GLY A 1 407 ? -57.141 5.896 19.850 1.00 85.19 407 GLY A CA 1
ATOM 3117 C C . GLY A 1 407 ? -56.700 5.335 18.494 1.00 85.19 407 GLY A C 1
ATOM 3118 O O . GLY A 1 407 ? -57.162 4.257 18.129 1.00 85.19 407 GLY A O 1
ATOM 3119 N N . GLN A 1 408 ? -55.802 6.001 17.760 1.00 88.38 408 GLN A N 1
ATOM 3120 C CA . GLN A 1 408 ? -55.258 5.455 16.511 1.00 88.38 408 GLN A CA 1
ATOM 3121 C C . GLN A 1 408 ? -54.405 4.207 16.771 1.00 88.38 408 GLN A C 1
ATOM 3123 O O . GLN A 1 408 ? -53.688 4.149 17.768 1.00 88.38 408 GLN A O 1
ATOM 3128 N N . GLU A 1 409 ? -54.452 3.218 15.876 1.00 88.00 409 GLU A N 1
ATOM 3129 C CA . GLU A 1 409 ? -53.579 2.040 15.951 1.00 88.00 409 GLU A CA 1
ATOM 3130 C C . GLU A 1 409 ? -52.216 2.301 15.286 1.00 88.00 409 GLU A C 1
ATOM 3132 O O . GLU A 1 409 ? -52.162 2.927 14.224 1.00 88.00 409 GLU A O 1
ATOM 3137 N N . PRO A 1 410 ? -51.105 1.829 15.882 1.00 89.56 410 PRO A N 1
ATOM 3138 C CA . PRO A 1 410 ? -49.794 1.889 15.247 1.00 89.56 410 PRO A CA 1
ATOM 3139 C C . PRO A 1 410 ? -49.692 0.866 14.108 1.00 89.56 410 PRO A C 1
ATOM 3141 O O . PRO A 1 410 ? -50.181 -0.256 14.225 1.00 89.56 410 PRO A O 1
ATOM 3144 N N . ASN A 1 411 ? -49.001 1.224 13.024 1.00 88.94 411 ASN A N 1
ATOM 3145 C CA . ASN A 1 411 ? -48.670 0.281 11.955 1.00 88.94 411 ASN A CA 1
ATOM 3146 C C . ASN A 1 411 ? -47.555 -0.691 12.377 1.00 88.94 411 ASN A C 1
ATOM 3148 O O . ASN A 1 411 ? -46.879 -0.495 13.390 1.00 88.94 411 ASN A O 1
ATOM 3152 N N . ASP A 1 412 ? -47.320 -1.730 11.574 1.00 80.50 412 ASP A N 1
ATOM 3153 C CA . ASP A 1 412 ? -46.379 -2.781 11.955 1.00 80.50 412 ASP A CA 1
ATOM 3154 C C . ASP A 1 412 ? -44.935 -2.279 12.136 1.00 80.50 412 ASP A C 1
ATOM 3156 O O . ASP A 1 412 ? -44.242 -2.685 13.069 1.00 80.50 412 ASP A O 1
ATOM 3160 N N . ALA A 1 413 ? -44.487 -1.332 11.309 1.00 73.81 413 ALA A N 1
ATOM 3161 C CA . ALA A 1 413 ? -43.167 -0.727 11.468 1.00 73.81 413 ALA A CA 1
ATOM 3162 C C . ALA A 1 413 ? -43.062 0.069 12.781 1.00 73.81 413 ALA A C 1
ATOM 3164 O O . ALA A 1 413 ? -42.042 0.000 13.462 1.00 73.81 413 ALA A O 1
ATOM 3165 N N . GLN A 1 414 ? -44.125 0.772 13.179 1.00 83.06 414 GLN A N 1
ATOM 3166 C CA . GLN A 1 414 ? -44.195 1.496 14.451 1.00 83.06 414 GLN A CA 1
ATOM 3167 C C . GLN A 1 414 ? -44.207 0.535 15.642 1.00 83.06 414 GLN A C 1
ATOM 3169 O O . GLN A 1 414 ? -43.473 0.756 16.601 1.00 83.06 414 GLN A O 1
ATOM 3174 N N . ILE A 1 415 ? -44.974 -0.559 15.583 1.00 81.94 415 ILE A N 1
ATOM 3175 C CA . ILE A 1 415 ? -44.989 -1.585 16.638 1.00 81.94 415 ILE A CA 1
ATOM 3176 C C . ILE A 1 415 ? -43.599 -2.211 16.787 1.00 81.94 415 ILE A C 1
ATOM 3178 O O . ILE A 1 415 ? -43.095 -2.311 17.907 1.00 81.94 415 ILE A O 1
ATOM 3182 N N . ALA A 1 416 ? -42.970 -2.596 15.674 1.00 73.31 416 ALA A N 1
ATOM 3183 C CA . ALA A 1 416 ? -41.621 -3.148 15.671 1.00 73.31 416 ALA A CA 1
ATOM 3184 C C . ALA A 1 416 ? -40.602 -2.146 16.227 1.00 73.31 416 ALA A C 1
ATOM 3186 O O . ALA A 1 416 ? -39.799 -2.510 17.081 1.00 73.31 416 ALA A O 1
ATOM 3187 N N . GLN A 1 417 ? -40.680 -0.873 15.834 1.00 69.88 417 GLN A N 1
ATOM 3188 C CA . GLN A 1 417 ? -39.779 0.169 16.320 1.00 69.88 417 GLN A CA 1
ATOM 3189 C C . GLN A 1 417 ? -39.959 0.441 17.822 1.00 69.88 417 GLN A C 1
ATOM 3191 O O . GLN A 1 417 ? -38.978 0.470 18.558 1.00 69.88 417 GLN A O 1
ATOM 3196 N N . ILE A 1 418 ? -41.197 0.535 18.320 1.00 76.06 418 ILE A N 1
ATOM 3197 C CA . ILE A 1 418 ? -41.477 0.703 19.757 1.00 76.06 418 ILE A CA 1
ATOM 3198 C C . ILE A 1 418 ? -41.017 -0.523 20.546 1.00 76.06 418 ILE A C 1
ATOM 3200 O O . ILE A 1 418 ? -40.490 -0.385 21.652 1.00 76.06 418 ILE A O 1
ATOM 3204 N N . TYR A 1 419 ? -41.205 -1.723 19.993 1.00 76.75 419 TYR A N 1
ATOM 3205 C CA . TYR A 1 419 ? -40.695 -2.945 20.598 1.00 76.75 419 TYR A CA 1
ATOM 3206 C C . TYR A 1 419 ? -39.173 -2.919 20.679 1.00 76.75 419 TYR A C 1
ATOM 3208 O O . TYR A 1 419 ? -38.622 -3.179 21.741 1.00 76.75 419 TYR A O 1
ATOM 3216 N N . ILE A 1 420 ? -38.494 -2.539 19.600 1.00 67.31 420 ILE A N 1
ATOM 3217 C CA . ILE A 1 420 ? -37.041 -2.377 19.546 1.00 67.31 420 ILE A CA 1
ATOM 3218 C C . ILE A 1 420 ? -36.558 -1.353 20.584 1.00 67.31 420 ILE A C 1
ATOM 3220 O O . ILE A 1 420 ? -35.613 -1.629 21.324 1.00 67.31 420 ILE A O 1
ATOM 3224 N N . ASP A 1 421 ? -37.221 -0.202 20.678 1.00 64.94 421 ASP A N 1
ATOM 3225 C CA . ASP A 1 421 ? -36.805 0.899 21.548 1.00 64.94 421 ASP A CA 1
ATOM 3226 C C . ASP A 1 421 ? -37.076 0.608 23.032 1.00 64.94 421 ASP A C 1
ATOM 3228 O O . ASP A 1 421 ? -36.280 0.974 23.901 1.00 64.94 421 ASP A O 1
ATOM 3232 N N . ARG A 1 422 ? -38.155 -0.118 23.350 1.00 69.12 422 ARG A N 1
ATOM 3233 C CA . ARG A 1 422 ? -38.472 -0.511 24.733 1.00 69.12 422 ARG A CA 1
ATOM 3234 C C . ARG A 1 422 ? -37.772 -1.797 25.168 1.00 69.12 422 ARG A C 1
ATOM 3236 O O . ARG A 1 422 ? -37.255 -1.873 26.287 1.00 69.12 422 ARG A O 1
ATOM 3243 N N . PHE A 1 423 ? -37.731 -2.793 24.292 1.00 66.38 423 PHE A N 1
ATOM 3244 C CA . PHE A 1 423 ? -37.418 -4.182 24.630 1.00 66.38 423 PHE A CA 1
ATOM 3245 C C . PHE A 1 423 ? -36.296 -4.787 23.772 1.00 66.38 423 PHE A C 1
ATOM 3247 O O . PHE A 1 423 ? -35.511 -5.568 24.295 1.00 66.38 423 PHE A O 1
ATOM 3254 N N . GLY A 1 424 ? -36.202 -4.444 22.485 1.00 54.81 424 GLY A N 1
ATOM 3255 C CA . GLY A 1 424 ? -35.607 -5.325 21.474 1.00 54.81 424 GLY A CA 1
ATOM 3256 C C . GLY A 1 424 ? -34.128 -5.148 21.120 1.00 54.81 424 GLY A C 1
ATOM 3257 O O . GLY A 1 424 ? -33.630 -5.978 20.370 1.00 54.81 424 GLY A O 1
ATOM 3258 N N . ARG A 1 425 ? -33.386 -4.142 21.608 1.00 57.22 425 ARG A N 1
ATOM 3259 C CA . ARG A 1 425 ? -31.935 -4.066 21.313 1.00 57.22 425 ARG A CA 1
ATOM 3260 C C . ARG A 1 425 ? -31.060 -3.519 22.437 1.00 57.22 425 ARG A C 1
ATOM 3262 O O . ARG A 1 425 ? -31.506 -2.716 23.266 1.00 57.22 425 ARG A O 1
ATOM 3269 N N . PHE A 1 426 ? -29.805 -3.965 22.413 1.00 48.25 426 PHE A N 1
ATOM 3270 C CA . PHE A 1 426 ? -28.653 -3.302 23.015 1.00 48.25 426 PHE A CA 1
ATOM 3271 C C . PHE A 1 426 ? -28.208 -2.179 22.052 1.00 48.25 426 PHE A C 1
ATOM 3273 O O . PHE A 1 426 ? -28.012 -2.454 20.867 1.00 48.25 426 PHE A O 1
ATOM 3280 N N . GLN A 1 427 ? -28.170 -0.921 22.515 1.00 46.25 427 GLN A N 1
ATOM 3281 C CA . GLN A 1 427 ? -27.718 0.243 21.726 1.00 46.25 427 GLN A CA 1
ATOM 3282 C C . GLN A 1 427 ? -26.285 0.620 22.061 1.00 46.25 427 GLN A C 1
ATOM 3284 O O . GLN A 1 427 ? -26.019 0.816 23.277 1.00 46.25 427 GLN A O 1
#

Secondary structure (DSSP, 8-state):
-IIIIIHHHH--B-TTSPBPB-TT--BTTTTB-TTTHHHHHHHTT----HHHHHH-HHHHHHHHHHHHHHHHHHHS-HHHHHHHHHH-HHHHHTT-HHHHHHHHHHHH-S-GGGGS-HHHHHHHHHHHHHTT--TT--TTS---HHHHHHHHHHHHHHTT--HHHHHHHHHHHHHHHHHHHHHHHHHHHHHHHHHHHHHHHHGGG---GGGGGGGGGGS-HHHHHHHHHHHHHHHHHHHHHHS--TT-HHHHHHHHHHHH-HHHHTT---GGGTTTS-HHHHHHHHHHHHHHHSS-HHHHHHHHHHHHHHHHHTT-PPPHHHHHHHHHHHHHHHHHHTTTTTSPPPHHHHHHHHHHHT-EEEEE-SSSSEEEEEGGGSPTTPPPPGGGS-HHHHHHHHHHHHHHTTTPPPPHHHHHHHHIIIII---

Sequence (427 aa):
MFTHGIVPIEGGTGKNGQFLTSPKGAIGPAQVMPGTAPEAAKLAGLSWDEQKYRTDHGYNLALGEAYYAKQLATFGDPLMAAAAYNAGPGSAEKGTGLRGAIAKAKARGGSWRDYLPAETKDYVEKFAQRIGATAGNLPHDRVDEADIYSRINALAENEDWSPERKRAAEEEADRYVGRQRSLQQARESDAYDAAVSSAVRLGDDFTDVAQLGTSFASMSPQQQLTLTNMADANRNAKIKAATPKDGNETQSKLELARALNPAEFARTDLRPFANQITPSAMTNLVEWQKQYQSKGGDFAESITSGISRYSKIDGLKLSDGDYAKVFTDMDKYVRSITDGGREKVTDDIVRQAWQRATLKVATPGMIWGERSQRRYEVQPGTAFRVSDIPPGTRATIVSAWQKTHGGQEPNDAQIAQIYIDRFGRFQ

Radius of gyration: 43.89 Å; chains: 1; bounding box: 108×44×101 Å

pLDDT: mean 82.45, std 12.04, range [38.47, 97.12]